Protein AF-0000000074714824 (afdb_homodimer)

Solvent-accessible surface area (backbone atoms only — not comparable to full-atom values): 37814 Å² total; per-residue (Å²): 117,74,77,69,58,69,74,33,57,83,79,49,84,81,88,72,79,80,68,75,76,49,56,30,46,66,50,39,55,55,59,68,59,66,80,74,71,84,69,81,75,71,87,71,78,77,82,58,69,71,42,72,43,19,80,69,64,5,37,63,60,36,58,49,49,49,21,65,75,75,29,59,70,55,27,21,67,65,53,65,43,49,63,69,59,48,52,52,49,39,64,68,31,32,84,73,60,59,68,80,73,53,94,85,54,89,63,80,49,48,60,53,41,47,51,51,32,42,41,37,41,36,54,31,59,52,52,62,60,47,19,70,44,41,28,44,57,43,71,58,46,53,50,40,35,53,50,46,39,50,33,44,21,70,71,42,36,72,74,58,54,46,56,72,55,38,37,66,55,43,51,50,40,13,49,43,23,27,73,76,39,61,33,76,44,26,61,31,10,40,42,64,41,73,36,42,26,34,66,60,81,84,58,82,76,76,85,55,53,91,86,56,65,45,36,30,28,36,38,36,27,20,38,76,80,71,37,52,33,39,75,47,51,68,36,61,34,90,45,57,59,33,54,44,48,74,69,31,66,64,50,51,39,70,39,15,59,73,37,75,39,31,70,60,73,62,44,46,50,94,92,45,86,62,61,38,57,60,20,30,30,34,51,79,61,37,66,76,53,80,50,27,44,47,56,69,72,88,69,89,63,52,72,69,48,47,53,49,32,50,31,49,49,52,47,32,44,44,23,55,46,49,53,48,49,47,36,68,54,28,27,33,47,68,20,50,37,80,48,56,67,78,74,63,39,118,76,78,70,59,72,75,37,54,83,77,42,83,81,85,70,79,82,67,76,75,46,52,30,46,66,50,40,55,55,59,69,59,67,80,73,71,85,72,80,76,72,88,71,78,88,76,59,68,70,42,71,42,18,80,69,66,5,36,61,60,36,58,47,49,48,21,65,74,74,27,60,69,55,26,23,67,65,53,64,41,48,63,70,58,48,53,52,48,39,64,69,32,31,83,73,60,58,68,80,73,51,93,85,53,89,63,80,50,50,61,52,43,47,50,52,32,40,39,36,39,36,56,30,59,52,53,63,60,47,18,70,43,42,29,43,56,41,70,59,46,55,50,39,35,52,50,48,39,49,33,44,21,70,71,42,35,71,74,57,53,46,56,73,56,38,37,66,56,44,51,51,39,14,48,43,22,27,74,76,38,61,32,75,46,28,62,30,10,42,42,65,42,72,35,43,26,33,65,60,81,86,60,80,77,76,86,54,54,90,85,57,62,45,36,31,29,36,38,36,28,20,38,75,80,69,38,54,32,40,75,47,53,68,36,64,35,90,45,55,59,32,54,44,48,75,70,32,67,63,50,53,39,70,44,19,61,73,36,75,40,32,71,59,74,61,43,47,49,93,93,44,84,62,64,38,57,58,21,31,31,35,53,79,61,38,68,77,52,82,50,27,44,43,57,69,69,89,69,90,63,50,73,69,49,48,52,48,32,50,31,49,48,52,46,32,45,46,23,55,47,50,54,47,51,47,36,68,54,29,26,33,50,70,20,51,37,78,50,56,67,77,75,62,37

InterPro domains:
  IPR027806 Harbinger transposase-derived nuclease domain [PF13359] (190-342)
  IPR045249 Putative nuclease HARBI1-like [PTHR22930] (85-333)

Organism: Acropora cervicornis (NCBI:txid6130)

pLDDT: mean 76.55, std 21.51, range [20.86, 96.19]

Radius of gyration: 28.58 Å; Cα contacts (8 Å, |Δi|>4): 1123; chains: 2; bounding box: 75×73×65 Å

Sequence (690 aa):
MATVHRRVRDVHASNWNDWDRKRKLVVVLMMLLVDEAPMMLERQVWCRQWLLRRTERGAYHTIFKELAVEDTPGFAEYMRMPHAKFVALVEAVAPFIKKQETCMRESTQPSERVALAIRYLATGETFQSLSFQFGIGTSTISCIVMEVCVAIYGVFGKEYLKTPNTSDKWNEIAQLFYSRWNIPNIIGAIDGKMILIQKPAHAGSHFHDHKGNESIIALVMAGPEYECLFVDVGTNGRNPDGHAWHRCSLKKALESCDNPLNIPPLRPLSGASKPIPFVLTGDEAFPLSKHMLKPYPRRNLTVEERIANYRISRGRRISENILGILGNRWRCFPAPFLLQPEKVQMATVHRRVRDVHASNWNDWDRKRKLVVVLMMLLVDEAPMMLERQVWCRQWLLRRTERGAYHTIFKELAVEDTPGFAEYMRMPHAKFVALVEAVAPFIKKQETCMRESTQPSERVALAIRYLATGETFQSLSFQFGIGTSTISCIVMEVCVAIYGVFGKEYLKTPNTSDKWNEIAQLFYSRWNIPNIIGAIDGKMILIQKPAHAGSHFHDHKGNESIIALVMAGPEYECLFVDVGTNGRNPDGHAWHRCSLKKALESCDNPLNIPPLRPLSGASKPIPFVLTGDEAFPLSKHMLKPYPRRNLTVEERIANYRISRGRRISENILGILGNRWRCFPAPFLLQPEKVQ

Secondary structure (DSSP, 8-state):
-HHHHTTSGGG-SS--GGGSSS-HHHHHHHHHHTT----------SS-HHHHTHHHHSTIIIIIHHHHHH-HHHHHHHHSS-HHHHHHHHHHHHHHH-----SSS-PPPHHHHHHHHHHHHHH---HHHHHHHHT--HHHHHHHHHHHHHHHHHHHHHHHS----SHHHHHHHHHHHHHHH--TTEEEEEEEEEEEEE--TTS-STT--TTSEEEEEEEEEE-TTS-EEEEEEEEETTS-HHHHHHH-HHHHHHH-TT-TT-PPPPEEPTT--SEE--EEE--TTSPPBTTEE-PPPSSS--HHHHHHHHHHHHHHHHHHHHHHHHHHH-TTTTSPB-S-HHHH-/-HHHHTTSSTT-SS-GGGGSTT-HHHHHHHHHHTT----------SS-HHHHTHHHHSTIIIIIHHHHHH-HHHHHHHHSS-HHHHHHHHHHHHHHH-----SSS-PPPHHHHHHHHHHHHHH---HHHHHHHHT--HHHHHHHHHHHHHHHHHHHHHHHS----SHHHHHHHHHHHHHHH--TTEEEEEEEEEEEEE--TTS-STT--TTSEEEEEEEEEE-TTS-EEEEEEEEETTS-HHHHHHH-HHHHHHH-TT-TT-PPPPEEPTT--SEE--EEE--TTSPPBTTEE-PPPSSS--HHHHHHHHHHHHHHHHHHHHHHHHHHH-TTTTSPB-S-HHHH-

Nearest PDB structures (foldseek):
  3im2-assembly1_A  TM=1.444E-01  e=7.485E-01  Saccharomyces cerevisiae
  1udo-assembly1_A  TM=2.681E-01  e=9.726E+00  Aquifex aeolicus
  3im2-assembly1_A  TM=1.444E-01  e=7.145E-01  Saccharomyces cerevisiae
  6dbv-assembly1_C  TM=2.140E-01  e=3.286E+00  Escherichia coli K-12
  1udo-assembly1_A  TM=2.749E-01  e=8.297E+00  Aquifex aeolicus

Structure (mmCIF, N/CA/C/O backbone):
data_AF-0000000074714824-model_v1
#
loop_
_entity.id
_entity.type
_entity.pdbx_description
1 polymer 'Protein ALP1-like'
#
loop_
_atom_site.group_PDB
_atom_site.id
_atom_site.type_symbol
_atom_site.label_atom_id
_atom_site.label_alt_id
_atom_site.label_comp_id
_atom_site.label_asym_id
_atom_site.label_entity_id
_atom_site.label_seq_id
_atom_site.pdbx_PDB_ins_code
_atom_site.Cartn_x
_atom_site.Cartn_y
_atom_site.Cartn_z
_atom_site.occupancy
_atom_site.B_iso_or_equiv
_atom_site.auth_seq_id
_atom_site.auth_comp_id
_atom_site.auth_asym_id
_atom_site.auth_atom_id
_atom_site.pdbx_PDB_model_num
ATOM 1 N N . MET A 1 1 ? 37.421 -19.289 -18.343 1 20.86 1 MET A N 1
ATOM 2 C CA . MET A 1 1 ? 36.709 -20.559 -18.452 1 20.86 1 MET A CA 1
ATOM 3 C C . MET A 1 1 ? 37.125 -21.513 -17.337 1 20.86 1 MET A C 1
ATOM 5 O O . MET A 1 1 ? 36.277 -22.161 -16.721 1 20.86 1 MET A O 1
ATOM 9 N N . ALA A 1 2 ? 38.336 -21.573 -17.186 1 26.2 2 ALA A N 1
ATOM 10 C CA . ALA A 1 2 ? 39.012 -22.499 -16.282 1 26.2 2 ALA A CA 1
ATOM 11 C C . ALA A 1 2 ? 38.727 -22.149 -14.824 1 26.2 2 ALA A C 1
ATOM 13 O O . ALA A 1 2 ? 38.563 -23.039 -13.986 1 26.2 2 ALA A O 1
ATOM 14 N N . THR A 1 3 ? 38.683 -20.874 -14.486 1 22.64 3 THR A N 1
ATOM 15 C CA . THR A 1 3 ? 38.611 -20.393 -13.11 1 22.64 3 THR A CA 1
ATOM 16 C C . THR A 1 3 ? 37.189 -20.508 -12.57 1 22.64 3 THR A C 1
ATOM 18 O O . THR A 1 3 ? 36.981 -20.541 -11.355 1 22.64 3 THR A O 1
ATOM 21 N N . VAL A 1 4 ? 36.149 -20.522 -13.466 1 23.1 4 VAL A N 1
ATOM 22 C CA . VAL A 1 4 ? 34.746 -20.629 -13.081 1 23.1 4 VAL A CA 1
ATOM 23 C C . VAL A 1 4 ? 34.461 -22.034 -12.556 1 23.1 4 VAL A C 1
ATOM 25 O O . VAL A 1 4 ? 33.621 -22.214 -11.67 1 23.1 4 VAL A O 1
ATOM 28 N N . HIS A 1 5 ? 35.278 -23.045 -12.964 1 23.64 5 HIS A N 1
ATOM 29 C CA . HIS A 1 5 ? 35.064 -24.469 -12.734 1 23.64 5 HIS A CA 1
ATOM 30 C C . HIS A 1 5 ? 35.252 -24.824 -11.263 1 23.64 5 HIS A C 1
ATOM 32 O O . HIS A 1 5 ? 34.562 -25.702 -10.739 1 23.64 5 HIS A O 1
ATOM 38 N N . ARG A 1 6 ? 36.251 -24.376 -10.677 1 24.53 6 ARG A N 1
ATOM 39 C CA . ARG A 1 6 ? 36.739 -24.901 -9.406 1 24.53 6 ARG A CA 1
ATOM 40 C C . ARG A 1 6 ? 35.76 -24.597 -8.276 1 24.53 6 ARG A C 1
ATOM 42 O O . ARG A 1 6 ? 35.777 -25.262 -7.238 1 24.53 6 ARG A O 1
ATOM 49 N N . ARG A 1 7 ? 35.066 -23.489 -8.434 1 22.26 7 ARG A N 1
ATOM 50 C CA . ARG A 1 7 ? 34.358 -22.95 -7.277 1 22.26 7 ARG A CA 1
ATOM 51 C C . ARG A 1 7 ? 33.057 -23.705 -7.031 1 22.26 7 ARG A C 1
ATOM 53 O O . ARG A 1 7 ? 32.51 -23.667 -5.926 1 22.26 7 ARG A O 1
ATOM 60 N N . VAL A 1 8 ? 32.495 -24.516 -7.954 1 24.19 8 VAL A N 1
ATOM 61 C CA . VAL A 1 8 ? 31.151 -25.081 -7.889 1 24.19 8 VAL A CA 1
ATOM 62 C C . VAL A 1 8 ? 31.18 -26.394 -7.111 1 24.19 8 VAL A C 1
ATOM 64 O O . VAL A 1 8 ? 30.149 -26.847 -6.608 1 24.19 8 VAL A O 1
ATOM 67 N N . ARG A 1 9 ? 32.222 -27.186 -6.857 1 23.37 9 ARG A N 1
ATOM 68 C CA . ARG A 1 9 ? 32.273 -28.576 -6.417 1 23.37 9 ARG A CA 1
ATOM 69 C C . ARG A 1 9 ? 31.804 -28.711 -4.972 1 23.37 9 ARG A C 1
ATOM 71 O O . ARG A 1 9 ? 31.137 -29.686 -4.618 1 23.37 9 ARG A O 1
ATOM 78 N N . ASP A 1 10 ? 32.276 -27.911 -4.029 1 23.1 10 ASP A N 1
ATOM 79 C CA . ASP A 1 10 ? 32.295 -28.367 -2.643 1 23.1 10 ASP A CA 1
ATOM 80 C C . ASP A 1 10 ? 30.92 -28.216 -1.996 1 23.1 10 ASP A C 1
ATOM 82 O O . ASP A 1 10 ? 30.696 -28.694 -0.882 1 23.1 10 ASP A O 1
ATOM 86 N N . VAL A 1 11 ? 29.927 -27.323 -2.449 1 24.14 11 VAL A N 1
ATOM 87 C CA . VAL A 1 11 ? 28.845 -26.904 -1.564 1 24.14 11 VAL A CA 1
ATOM 88 C C . VAL A 1 11 ? 27.647 -27.835 -1.735 1 24.14 11 VAL A C 1
ATOM 90 O O . VAL A 1 11 ? 26.518 -27.475 -1.391 1 24.14 11 VAL A O 1
ATOM 93 N N . HIS A 1 12 ? 27.567 -29.093 -2.25 1 24.62 12 HIS A N 1
ATOM 94 C CA . HIS A 1 12 ? 26.488 -29.932 -2.76 1 24.62 12 HIS A CA 1
ATOM 95 C C . HIS A 1 12 ? 25.594 -30.428 -1.628 1 24.62 12 HIS A C 1
ATOM 97 O O . HIS A 1 12 ? 24.404 -30.676 -1.834 1 24.62 12 HIS A O 1
ATOM 103 N N . ALA A 1 13 ? 25.94 -31.182 -0.595 1 24.88 13 ALA A N 1
ATOM 104 C CA . ALA A 1 13 ? 25.271 -32.332 0.007 1 24.88 13 ALA A CA 1
ATOM 105 C C . ALA A 1 13 ? 24.083 -31.892 0.859 1 24.88 13 ALA A C 1
ATOM 107 O O . ALA A 1 13 ? 23.019 -32.513 0.82 1 24.88 13 ALA A O 1
ATOM 108 N N . SER A 1 14 ? 24.154 -31.088 1.983 1 23.97 14 SER A N 1
ATOM 109 C CA . SER A 1 14 ? 23.382 -31.377 3.187 1 23.97 14 SER A CA 1
ATOM 110 C C . SER A 1 14 ? 22.018 -30.694 3.146 1 23.97 14 SER A C 1
ATOM 112 O O . SER A 1 14 ? 21.027 -31.247 3.628 1 23.97 14 SER A O 1
ATOM 114 N N . ASN A 1 15 ? 21.755 -29.282 2.874 1 24.29 15 ASN A N 1
ATOM 115 C CA . ASN A 1 15 ? 20.76 -28.537 3.639 1 24.29 15 ASN A CA 1
ATOM 116 C C . ASN A 1 15 ? 19.436 -28.436 2.888 1 24.29 15 ASN A C 1
ATOM 118 O O . ASN A 1 15 ? 18.82 -27.37 2.847 1 24.29 15 ASN A O 1
ATOM 122 N N . TRP A 1 16 ? 18.926 -29.27 2.046 1 25.86 16 TRP A N 1
ATOM 123 C CA . TRP A 1 16 ? 17.773 -29.26 1.151 1 25.86 16 TRP A CA 1
ATOM 124 C C . TRP A 1 16 ? 16.47 -29.273 1.942 1 25.86 16 TRP A C 1
ATOM 126 O O . TRP A 1 16 ? 15.442 -28.783 1.467 1 25.86 16 TRP A O 1
ATOM 136 N N . ASN A 1 17 ? 16.308 -29.848 3.117 1 28.65 17 ASN A N 1
ATOM 137 C CA . ASN A 1 17 ? 15.052 -30.271 3.726 1 28.65 17 ASN A CA 1
ATOM 138 C C . ASN A 1 17 ? 14.212 -29.075 4.165 1 28.65 17 ASN A C 1
ATOM 140 O O . ASN A 1 17 ? 12.987 -29.174 4.265 1 28.65 17 ASN A O 1
ATOM 144 N N . ASP A 1 18 ? 14.768 -27.996 4.707 1 30.22 18 ASP A N 1
ATOM 145 C CA . ASP A 1 18 ? 13.979 -27.006 5.432 1 30.22 18 ASP A CA 1
ATOM 146 C C . ASP A 1 18 ? 13.244 -26.076 4.469 1 30.22 18 ASP A C 1
ATOM 148 O O . ASP A 1 18 ? 12.655 -25.078 4.89 1 30.22 18 ASP A O 1
ATOM 152 N N . TRP A 1 19 ? 13.354 -26.222 3.188 1 30 19 TRP A N 1
ATOM 153 C CA . TRP A 1 19 ? 12.917 -25.278 2.166 1 30 19 TRP A CA 1
ATOM 154 C C . TRP A 1 19 ? 11.396 -25.257 2.059 1 30 19 TRP A C 1
ATOM 156 O O . TRP A 1 19 ? 10.817 -24.298 1.543 1 30 19 TRP A O 1
ATOM 166 N N . ASP A 1 20 ? 10.618 -26.268 2.331 1 32.65 20 ASP A N 1
ATOM 167 C CA . ASP A 1 20 ? 9.244 -26.538 1.918 1 32.65 20 ASP A CA 1
ATOM 168 C C . ASP A 1 20 ? 8.267 -25.585 2.604 1 32.65 20 ASP A C 1
ATOM 170 O O . ASP A 1 20 ? 7.169 -25.345 2.099 1 32.65 20 ASP A O 1
ATOM 174 N N . ARG A 1 21 ? 8.473 -25.084 3.781 1 30.13 21 ARG A N 1
ATOM 175 C CA . ARG A 1 21 ? 7.344 -24.608 4.574 1 30.13 21 ARG A CA 1
ATOM 176 C C . ARG A 1 21 ? 6.923 -23.208 4.142 1 30.13 21 ARG A C 1
ATOM 178 O O . ARG A 1 21 ? 5.764 -22.822 4.311 1 30.13 21 ARG A O 1
ATOM 185 N N . LYS A 1 22 ? 7.73 -22.227 3.829 1 34.53 22 LYS A N 1
ATOM 186 C CA . LYS A 1 22 ? 7.327 -20.827 3.919 1 34.53 22 LYS A CA 1
ATOM 187 C C . LYS A 1 22 ? 6.781 -20.325 2.586 1 34.53 22 LYS A C 1
ATOM 189 O O . LYS A 1 22 ? 6.592 -19.121 2.401 1 34.53 22 LYS A O 1
ATOM 194 N N . ARG A 1 23 ? 6.659 -21.013 1.512 1 38.21 23 ARG A N 1
ATOM 195 C CA . ARG A 1 23 ? 6.416 -20.431 0.196 1 38.21 23 ARG A CA 1
ATOM 196 C C . ARG A 1 23 ? 4.921 -20.306 -0.079 1 38.21 23 ARG A C 1
ATOM 198 O O . ARG A 1 23 ? 4.488 -20.384 -1.231 1 38.21 23 ARG A O 1
ATOM 205 N N . LYS A 1 24 ? 4.056 -19.937 0.813 1 42.26 24 LYS A N 1
ATOM 206 C CA . LYS A 1 24 ? 2.681 -20.337 0.53 1 42.26 24 LYS A CA 1
ATOM 207 C C . LYS A 1 24 ? 1.92 -19.223 -0.182 1 42.26 24 LYS A C 1
ATOM 209 O O . LYS A 1 24 ? 1.279 -19.459 -1.208 1 42.26 24 LYS A O 1
ATOM 214 N N . LEU A 1 25 ? 2.103 -17.935 0.27 1 42.42 25 LEU A N 1
ATOM 215 C CA . LEU A 1 25 ? 1.11 -16.967 -0.183 1 42.42 25 LEU A CA 1
ATOM 216 C C . LEU A 1 25 ? 1.378 -16.548 -1.625 1 42.42 25 LEU A C 1
ATOM 218 O O . LEU A 1 25 ? 0.456 -16.5 -2.443 1 42.42 25 LEU A O 1
ATOM 222 N N . VAL A 1 26 ? 2.522 -16.196 -1.972 1 43.71 26 VAL A N 1
ATOM 223 C CA . VAL A 1 26 ? 2.838 -15.718 -3.313 1 43.71 26 VAL A CA 1
ATOM 224 C C . VAL A 1 26 ? 2.526 -16.807 -4.337 1 43.71 26 VAL A C 1
ATOM 226 O O . VAL A 1 26 ? 1.977 -16.525 -5.405 1 43.71 26 VAL A O 1
ATOM 229 N N . VAL A 1 27 ? 2.784 -17.965 -3.935 1 42.78 27 VAL A N 1
ATOM 230 C CA . VAL A 1 27 ? 2.578 -19.098 -4.83 1 42.78 27 VAL A CA 1
ATOM 231 C C . VAL A 1 27 ? 1.093 -19.233 -5.159 1 42.78 27 VAL A C 1
ATOM 233 O O . VAL A 1 27 ? 0.724 -19.446 -6.317 1 42.78 27 VAL A O 1
ATOM 236 N N . VAL A 1 28 ? 0.352 -19.017 -4.135 1 45.14 28 VAL A N 1
ATOM 237 C CA . VAL A 1 28 ? -1.088 -19.176 -4.312 1 45.14 28 VAL A CA 1
ATOM 238 C C . VAL A 1 28 ? -1.605 -18.132 -5.299 1 45.14 28 VAL A C 1
ATOM 240 O O . VAL A 1 28 ? -2.396 -18.449 -6.191 1 45.14 28 VAL A O 1
ATOM 243 N N . LEU A 1 29 ? -1.079 -17.06 -5.172 1 48.66 29 LEU A N 1
ATOM 244 C CA . LEU A 1 29 ? -1.592 -15.958 -5.979 1 48.66 29 LEU A CA 1
ATOM 245 C C . LEU A 1 29 ? -1.165 -16.107 -7.435 1 48.66 29 LEU A C 1
ATOM 247 O O . LEU A 1 29 ? -1.947 -15.829 -8.347 1 48.66 29 LEU A O 1
ATOM 251 N N . MET A 1 30 ? -0.011 -16.525 -7.66 1 45.57 30 MET A N 1
ATOM 252 C CA . MET A 1 30 ? 0.483 -16.742 -9.017 1 45.57 30 MET A CA 1
ATOM 253 C C . MET A 1 30 ? -0.292 -17.861 -9.705 1 45.57 30 MET A C 1
ATOM 255 O O . MET A 1 30 ? -0.523 -17.808 -10.915 1 45.57 30 MET A O 1
ATOM 259 N N . MET A 1 31 ? -0.642 -18.766 -8.983 1 44.61 31 MET A N 1
ATOM 260 C CA . MET A 1 31 ? -1.386 -19.91 -9.501 1 44.61 31 MET A CA 1
ATOM 261 C C . MET A 1 31 ? -2.756 -19.48 -10.017 1 44.61 31 MET A C 1
ATOM 263 O O . MET A 1 31 ? -3.285 -20.076 -10.957 1 44.61 31 MET A O 1
ATOM 267 N N . LEU A 1 32 ? -3.16 -18.495 -9.414 1 45.51 32 LEU A N 1
ATOM 268 C CA . LEU A 1 32 ? -4.488 -18.016 -9.779 1 45.51 32 LEU A CA 1
ATOM 269 C C . LEU A 1 32 ? -4.435 -17.187 -11.058 1 45.51 32 LEU A C 1
ATOM 271 O O . LEU A 1 32 ? -5.467 -16.937 -11.684 1 45.51 32 LEU A O 1
ATOM 275 N N . LEU A 1 33 ? -3.352 -16.69 -11.538 1 43.75 33 LEU A N 1
ATOM 276 C CA . LEU A 1 33 ? -3.185 -15.837 -12.71 1 43.75 33 LEU A CA 1
ATOM 277 C C . LEU A 1 33 ? -3.215 -16.663 -13.992 1 43.75 33 LEU A C 1
ATOM 279 O O . LEU A 1 33 ? -3.454 -16.127 -15.076 1 43.75 33 LEU A O 1
ATOM 283 N N . VAL A 1 34 ? -2.9 -17.852 -14.154 1 38.84 34 VAL A N 1
ATOM 284 C CA . VAL A 1 34 ? -2.566 -18.525 -15.406 1 38.84 34 VAL A CA 1
ATOM 285 C C . VAL A 1 34 ? -3.695 -18.329 -16.415 1 38.84 34 VAL A C 1
ATOM 287 O O . VAL A 1 34 ? -3.446 -18.006 -17.579 1 38.84 34 VAL A O 1
ATOM 290 N N . ASP A 1 35 ? -4.854 -18.913 -16.402 1 36.48 35 ASP A N 1
ATOM 291 C CA . ASP A 1 35 ? -5.496 -19.287 -17.659 1 36.48 35 ASP A CA 1
ATOM 292 C C . ASP A 1 35 ? -6.444 -18.191 -18.139 1 36.48 35 ASP A C 1
ATOM 294 O O . ASP A 1 35 ? -7.514 -18.481 -18.678 1 36.48 35 ASP A O 1
ATOM 298 N N . GLU A 1 36 ? -6.355 -16.94 -17.748 1 41.61 36 GLU A N 1
ATOM 299 C CA . GLU A 1 36 ? -7.586 -16.301 -18.202 1 41.61 36 GLU A CA 1
ATOM 300 C C . GLU A 1 36 ? -7.464 -15.833 -19.649 1 41.61 36 GLU A C 1
ATOM 302 O O . GLU A 1 36 ? -6.572 -15.049 -19.981 1 41.61 36 GLU A O 1
ATOM 307 N N . ALA A 1 37 ? -7.956 -16.52 -20.64 1 35.87 37 ALA A N 1
ATOM 308 C CA . ALA A 1 37 ? -8.252 -16.044 -21.989 1 35.87 37 ALA A CA 1
ATOM 309 C C . ALA A 1 37 ? -8.998 -14.713 -21.949 1 35.87 37 ALA A C 1
ATOM 311 O O . ALA A 1 37 ? -9.874 -14.51 -21.105 1 35.87 37 ALA A O 1
ATOM 312 N N . PRO A 1 38 ? -8.534 -13.628 -22.61 1 34.76 38 PRO A N 1
ATOM 313 C CA . PRO A 1 38 ? -9.243 -12.348 -22.673 1 34.76 38 PRO A CA 1
ATOM 314 C C . PRO A 1 38 ? -10.708 -12.504 -23.075 1 34.76 38 PRO A C 1
ATOM 316 O O . PRO A 1 38 ? -11.004 -13.037 -24.147 1 34.76 38 PRO A O 1
ATOM 319 N N . MET A 1 39 ? -11.617 -12.818 -22.323 1 33.8 39 MET A N 1
ATOM 320 C CA . MET A 1 39 ? -13.012 -12.819 -22.757 1 33.8 39 MET A CA 1
ATOM 321 C C . MET A 1 39 ? -13.439 -11.43 -23.217 1 33.8 39 MET A C 1
ATOM 323 O O . MET A 1 39 ? -13.14 -10.433 -22.556 1 33.8 39 MET A O 1
ATOM 327 N N . MET A 1 40 ? -13.623 -11.202 -24.463 1 32.17 40 MET A N 1
ATOM 328 C CA . MET A 1 40 ? -14.235 -10.044 -25.109 1 32.17 40 MET A CA 1
ATOM 3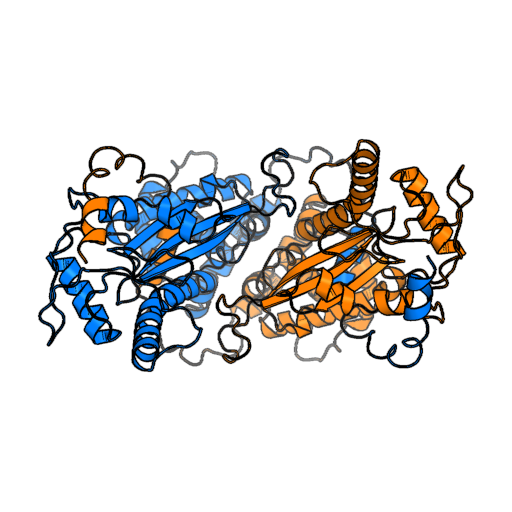29 C C . MET A 1 40 ? -15.449 -9.561 -24.324 1 32.17 40 MET A C 1
ATOM 331 O O . MET A 1 40 ? -16.395 -10.32 -24.106 1 32.17 40 MET A O 1
ATOM 335 N N . LEU A 1 41 ? -15.308 -8.695 -23.377 1 38.94 41 LEU A N 1
ATOM 336 C CA . LEU A 1 41 ? -16.409 -8.128 -22.605 1 38.94 41 LEU A CA 1
ATOM 337 C C . LEU A 1 41 ? -17.476 -7.548 -23.527 1 38.94 41 LEU A C 1
ATOM 339 O O . LEU A 1 41 ? -17.179 -6.7 -24.371 1 38.94 41 LEU A O 1
ATOM 343 N N . GLU A 1 42 ? -18.494 -8.188 -23.949 1 34.82 42 GLU A N 1
ATOM 344 C CA . GLU A 1 42 ? -19.674 -7.584 -24.56 1 34.82 42 GLU A CA 1
ATOM 345 C C . GLU A 1 42 ? -20.091 -6.316 -23.82 1 34.82 42 GLU A C 1
ATOM 347 O O . GLU A 1 42 ? -19.926 -6.219 -22.602 1 34.82 42 GLU A O 1
ATOM 352 N N . ARG A 1 43 ? -20.299 -5.18 -24.467 1 36.65 43 ARG A N 1
ATOM 353 C CA . ARG A 1 43 ? -20.774 -3.856 -24.078 1 36.65 43 ARG A CA 1
ATOM 354 C C . ARG A 1 43 ? -21.958 -3.958 -23.123 1 36.65 43 ARG A C 1
ATOM 356 O O . ARG A 1 43 ? -23.061 -4.331 -23.53 1 36.65 43 ARG A O 1
ATOM 363 N N . GLN A 1 44 ? -21.846 -4.481 -22 1 39.98 44 GLN A N 1
ATOM 364 C CA . GLN A 1 44 ? -22.998 -4.755 -21.147 1 39.98 44 GLN A CA 1
ATOM 365 C C . GLN A 1 44 ? -23.816 -3.489 -20.905 1 39.98 44 GLN A C 1
ATOM 367 O O . GLN A 1 44 ? -23.308 -2.377 -21.058 1 39.98 44 GLN A O 1
ATOM 372 N N . VAL A 1 45 ? -25.129 -3.542 -20.576 1 41.15 45 VAL A N 1
ATOM 373 C CA . VAL A 1 45 ? -26.321 -2.765 -20.254 1 41.15 45 VAL A CA 1
ATOM 374 C C . VAL A 1 45 ? -25.943 -1.581 -19.366 1 41.15 45 VAL A C 1
ATOM 376 O O . VAL A 1 45 ? -24.909 -1.607 -18.693 1 41.15 45 VAL A O 1
ATOM 379 N N . TRP A 1 46 ? -26.865 -0.516 -19.344 1 44.54 46 TRP A N 1
ATOM 380 C CA . TRP A 1 46 ? -26.915 0.752 -18.625 1 44.54 46 TRP A CA 1
ATOM 381 C C . TRP A 1 46 ? -26.402 0.59 -17.198 1 44.54 46 TRP A C 1
ATOM 383 O O . TRP A 1 46 ? -25.919 -0.482 -16.823 1 44.54 46 TRP A O 1
ATOM 393 N N . CYS A 1 47 ? -27.185 1.052 -16.157 1 52.53 47 CYS A N 1
ATOM 394 C CA . CYS A 1 47 ? -26.831 1.069 -14.743 1 52.53 47 CYS A CA 1
ATOM 395 C C . CYS A 1 47 ? -26.903 -0.331 -14.145 1 52.53 47 CYS A C 1
ATOM 397 O O . CYS A 1 47 ? -27.899 -1.035 -14.322 1 52.53 47 CYS A O 1
ATOM 399 N N . ARG A 1 48 ? -25.912 -0.915 -13.731 1 63.26 48 ARG A N 1
ATOM 400 C CA . ARG A 1 48 ? -25.866 -2.236 -13.113 1 63.26 48 ARG A CA 1
ATOM 401 C C . ARG A 1 48 ? -26.877 -2.343 -11.976 1 63.26 48 ARG A C 1
ATOM 403 O O . ARG A 1 48 ? -27.02 -1.417 -11.175 1 63.26 48 ARG A O 1
ATOM 410 N N . GLN A 1 49 ? -27.839 -3.258 -12.072 1 64.91 49 GLN A N 1
ATOM 411 C CA . GLN A 1 49 ? -28.974 -3.432 -11.172 1 64.91 49 GLN A CA 1
ATOM 412 C C . GLN A 1 49 ? -28.533 -3.372 -9.712 1 64.91 49 GLN A C 1
ATOM 414 O O . GLN A 1 49 ? -29.252 -2.844 -8.862 1 64.91 49 GLN A O 1
ATOM 419 N N . TRP A 1 50 ? -27.337 -3.907 -9.41 1 66.85 50 TRP A N 1
ATOM 420 C CA . TRP A 1 50 ? -26.925 -3.922 -8.01 1 66.85 50 TRP A CA 1
ATOM 421 C C . TRP A 1 50 ? -26.62 -2.511 -7.518 1 66.85 50 TRP A C 1
ATOM 423 O O . TRP A 1 50 ? -26.746 -2.222 -6.325 1 66.85 50 TRP A O 1
ATOM 433 N N . LEU A 1 51 ? -26.387 -1.62 -8.355 1 70.98 51 LEU A N 1
ATOM 434 C CA . LEU A 1 51 ? -26.157 -0.225 -7.996 1 70.98 51 LEU A CA 1
ATOM 435 C C . LEU A 1 51 ? -27.457 0.446 -7.566 1 70.98 51 LEU A C 1
ATOM 437 O O . LEU A 1 51 ? -27.443 1.377 -6.757 1 70.98 51 LEU A O 1
ATOM 441 N N . LEU A 1 52 ? -28.517 -0.132 -8.065 1 70.31 52 LEU A N 1
ATOM 442 C CA . LEU A 1 52 ? -29.825 0.446 -7.776 1 70.31 52 LEU A CA 1
ATOM 443 C C . LEU A 1 52 ? -30.267 0.107 -6.356 1 70.31 52 LEU A C 1
ATOM 445 O O . LEU A 1 52 ? -31.157 0.76 -5.806 1 70.31 52 LEU A O 1
ATOM 449 N N . ARG A 1 53 ? -29.626 -0.807 -5.753 1 75.48 53 ARG A N 1
ATOM 450 C CA . ARG A 1 53 ? -29.99 -1.231 -4.405 1 75.48 53 ARG A CA 1
ATOM 451 C C . ARG A 1 53 ? -29.1 -0.562 -3.362 1 75.48 53 ARG A C 1
ATOM 453 O O . ARG A 1 53 ? -28.986 -1.046 -2.234 1 75.48 53 ARG A O 1
ATOM 460 N N . ARG A 1 54 ? -28.631 0.552 -3.688 1 77.45 54 ARG A N 1
ATOM 461 C CA . ARG A 1 54 ? -27.69 1.264 -2.829 1 77.45 54 ARG A CA 1
ATOM 462 C C . ARG A 1 54 ? -28.356 1.697 -1.528 1 77.45 54 ARG A C 1
ATOM 464 O O . ARG A 1 54 ? -27.748 1.623 -0.458 1 77.45 54 ARG A O 1
ATOM 471 N N . THR A 1 55 ? -29.502 2.192 -1.591 1 77.52 55 THR A N 1
ATOM 472 C CA . THR A 1 55 ? -30.182 2.717 -0.413 1 77.52 55 THR A CA 1
ATOM 473 C C . THR A 1 55 ? -30.534 1.592 0.556 1 77.52 55 THR A C 1
ATOM 475 O O . THR A 1 55 ? -30.779 1.837 1.738 1 77.52 55 THR A O 1
ATOM 478 N N . GLU A 1 56 ? -30.417 0.361 0.134 1 77.83 56 GLU A N 1
ATOM 479 C CA . GLU A 1 56 ? -30.756 -0.77 0.992 1 77.83 56 GLU A CA 1
ATOM 480 C C . GLU A 1 56 ? -29.503 -1.513 1.447 1 77.83 56 GLU A C 1
ATOM 482 O O . GLU A 1 56 ? -29.436 -1.994 2.58 1 77.83 56 GLU A O 1
ATOM 487 N N . ARG A 1 57 ? -28.566 -1.516 0.56 1 79.82 57 ARG A N 1
ATOM 488 C CA . ARG A 1 57 ? -27.462 -2.432 0.824 1 79.82 57 ARG A CA 1
ATOM 489 C C . ARG A 1 57 ? -26.133 -1.686 0.882 1 79.82 57 ARG A C 1
ATOM 491 O O . ARG A 1 57 ? -25.107 -2.263 1.246 1 79.82 57 ARG A O 1
ATOM 498 N N . GLY A 1 58 ? -26.199 -0.458 0.559 1 85.41 58 GLY A N 1
ATOM 499 C CA . GLY A 1 58 ? -24.967 0.315 0.585 1 85.41 58 GLY A CA 1
ATOM 500 C C . GLY A 1 58 ? -24.402 0.488 1.982 1 85.41 58 GLY A C 1
ATOM 501 O O . GLY A 1 58 ? -25.152 0.541 2.959 1 85.41 58 GLY A O 1
ATOM 502 N N . ALA A 1 59 ? -23.179 0.584 2.104 1 89.55 59 ALA A N 1
ATOM 503 C CA . ALA A 1 59 ? -22.477 0.665 3.382 1 89.55 59 ALA A CA 1
ATOM 504 C C . ALA A 1 59 ? -22.992 1.835 4.216 1 89.55 59 ALA A C 1
ATOM 506 O O . ALA A 1 59 ? -23.067 1.744 5.444 1 89.55 59 ALA A O 1
ATOM 507 N N . TYR A 1 60 ? -23.306 2.979 3.538 1 90.71 60 TYR A N 1
ATOM 508 C CA . TYR A 1 60 ? -23.797 4.143 4.267 1 90.71 60 TYR A CA 1
ATOM 509 C C . TYR A 1 60 ? -25.129 3.841 4.943 1 90.71 60 TYR A C 1
ATOM 511 O O . TYR A 1 60 ? -25.363 4.254 6.081 1 90.71 60 TYR A O 1
ATOM 519 N N . HIS A 1 61 ? -25.97 3.142 4.292 1 88.31 61 HIS A N 1
ATOM 520 C CA . HIS A 1 61 ? -27.328 2.916 4.772 1 88.31 61 HIS A CA 1
ATOM 521 C C . HIS A 1 61 ? -27.396 1.689 5.676 1 88.31 61 HIS A C 1
ATOM 523 O O . HIS A 1 61 ? -28.428 1.428 6.299 1 88.31 61 HIS A O 1
ATOM 529 N N . THR A 1 62 ? -26.334 0.972 5.771 1 89.06 62 THR A N 1
ATOM 530 C CA . THR A 1 62 ? -26.338 -0.229 6.597 1 89.06 62 THR A CA 1
ATOM 531 C C . THR A 1 62 ? -25.344 -0.098 7.747 1 89.06 62 THR A C 1
ATOM 533 O O . THR A 1 62 ? -25.669 0.465 8.795 1 89.06 62 THR A O 1
ATOM 536 N N . ILE A 1 63 ? -24.089 -0.363 7.477 1 88.4 63 ILE A N 1
ATOM 537 C CA . ILE A 1 63 ? -23.094 -0.471 8.538 1 88.4 63 ILE A CA 1
ATOM 538 C C . ILE A 1 63 ? -22.831 0.907 9.142 1 88.4 63 ILE A C 1
ATOM 540 O O . ILE A 1 63 ? -22.701 1.043 10.36 1 88.4 63 ILE A O 1
ATOM 544 N N . PHE A 1 64 ? -22.794 1.912 8.305 1 91.3 64 PHE A N 1
ATOM 545 C CA . PHE A 1 64 ? -22.526 3.256 8.801 1 91.3 64 PHE A CA 1
ATOM 546 C C . PHE A 1 64 ? -23.602 3.694 9.788 1 91.3 64 PHE A C 1
ATOM 548 O O . PHE A 1 64 ? -23.292 4.154 10.889 1 91.3 64 PHE A O 1
ATOM 555 N N . LYS A 1 65 ? -24.814 3.565 9.377 1 89.54 65 LYS A N 1
ATOM 556 C CA . LYS A 1 65 ? -25.926 3.99 10.223 1 89.54 65 LYS A CA 1
ATOM 557 C C . LYS A 1 65 ? -26.027 3.123 11.474 1 89.54 65 LYS A C 1
ATOM 559 O O . LYS A 1 65 ? -26.33 3.622 12.56 1 89.54 65 LYS A O 1
ATOM 564 N N . GLU A 1 66 ? -25.762 1.867 11.288 1 88.94 66 GLU A N 1
ATOM 565 C CA . GLU A 1 66 ? -25.817 0.953 12.425 1 88.94 66 GLU A CA 1
ATOM 566 C C . GLU A 1 66 ? -24.753 1.298 13.463 1 88.94 66 GLU A C 1
ATOM 568 O O . GLU A 1 66 ? -25.036 1.334 14.662 1 88.94 66 GLU A O 1
ATOM 573 N N . LEU A 1 67 ? -23.608 1.586 13.015 1 90.68 67 LEU A N 1
ATOM 574 C CA . LEU A 1 67 ? -22.517 1.92 13.924 1 90.68 67 LEU A CA 1
ATOM 575 C C . LEU A 1 67 ? -22.769 3.26 14.607 1 90.68 67 LEU A C 1
ATOM 577 O O . LEU A 1 67 ? -22.458 3.428 15.788 1 90.68 67 LEU A O 1
ATOM 581 N N . ALA A 1 68 ? -23.331 4.189 13.869 1 90.78 68 ALA A N 1
ATOM 582 C CA . ALA A 1 68 ? -23.59 5.527 14.395 1 90.78 68 ALA A CA 1
ATOM 583 C C . ALA A 1 68 ? -24.58 5.479 15.554 1 90.78 68 ALA A C 1
ATOM 585 O O . ALA A 1 68 ? -24.467 6.252 16.509 1 90.78 68 ALA A O 1
ATOM 586 N N . VAL A 1 69 ? -25.44 4.53 15.568 1 87.76 69 VAL A N 1
ATOM 587 C CA . VAL A 1 69 ? -26.515 4.475 16.553 1 87.76 69 VAL A CA 1
ATOM 588 C C . VAL A 1 69 ? -26.149 3.494 17.664 1 87.76 69 VAL A C 1
ATOM 590 O O . VAL A 1 69 ? -26.368 3.774 18.845 1 87.76 69 VAL A O 1
ATOM 593 N N . GLU A 1 70 ? -25.505 2.379 17.302 1 86.95 70 GLU A N 1
ATOM 594 C CA . GLU A 1 70 ? -25.433 1.26 18.236 1 86.95 70 GLU A CA 1
ATOM 595 C C . GLU A 1 70 ? -24.023 1.098 18.797 1 86.95 70 GLU A C 1
ATOM 597 O O . GLU A 1 70 ? -23.832 0.47 19.84 1 86.95 70 GLU A O 1
ATOM 602 N N . ASP A 1 71 ? -23.069 1.543 18.075 1 87.11 71 ASP A N 1
ATOM 603 C CA . ASP A 1 71 ? -21.693 1.23 18.45 1 87.11 71 ASP A CA 1
ATOM 604 C C . ASP A 1 71 ? -20.773 2.425 18.211 1 87.11 71 ASP A C 1
ATOM 606 O O . ASP A 1 71 ? -20.03 2.455 17.228 1 87.11 71 ASP A O 1
ATOM 610 N N . THR A 1 72 ? -20.64 3.252 19.169 1 84.9 72 THR A N 1
ATOM 611 C CA . THR A 1 72 ? -19.857 4.476 19.04 1 84.9 72 THR A CA 1
ATOM 612 C C . THR A 1 72 ? -18.379 4.154 18.835 1 84.9 72 THR A C 1
ATOM 614 O O . THR A 1 72 ? -17.734 4.715 17.947 1 84.9 72 THR A O 1
ATOM 617 N N . PRO A 1 73 ? -17.899 3.165 19.588 1 86.33 73 PRO A N 1
ATOM 618 C CA . PRO A 1 73 ? -16.497 2.822 19.34 1 86.33 73 PRO A CA 1
ATOM 619 C C . PRO A 1 73 ? -16.273 2.215 17.957 1 86.33 73 PRO A C 1
ATOM 621 O O . PRO A 1 73 ? -15.251 2.481 17.32 1 86.33 73 PRO A O 1
ATOM 624 N N . GLY A 1 74 ? -17.219 1.418 17.566 1 88.66 74 GLY A N 1
ATOM 625 C CA . GLY A 1 74 ? -17.121 0.84 16.235 1 88.66 74 GLY A CA 1
ATOM 626 C C . GLY A 1 74 ? -17.15 1.879 15.13 1 88.66 74 GLY A C 1
ATOM 627 O O . GLY A 1 74 ? -16.461 1.735 14.117 1 88.66 74 GLY A O 1
ATOM 628 N N . PHE A 1 75 ? -17.98 2.904 15.469 1 92.52 75 PHE A N 1
ATOM 629 C CA . PHE A 1 75 ? -18.034 3.993 14.5 1 92.52 75 PHE A CA 1
ATOM 630 C C . PHE A 1 75 ? -16.678 4.677 14.379 1 92.52 75 PHE A C 1
ATOM 632 O O . PHE A 1 75 ? -16.213 4.952 13.271 1 92.52 75 PHE A O 1
ATOM 639 N N . ALA A 1 76 ? -16.039 4.908 15.428 1 91.92 76 ALA A N 1
ATOM 640 C CA . ALA A 1 76 ? -14.736 5.568 15.446 1 91.92 76 ALA A CA 1
ATOM 641 C C . ALA A 1 76 ? -13.677 4.71 14.76 1 91.92 76 ALA A C 1
ATOM 643 O O . ALA A 1 76 ? -12.757 5.235 14.128 1 91.92 76 ALA A O 1
ATOM 644 N N . GLU A 1 77 ? -13.822 3.445 14.861 1 89.86 77 GLU A N 1
ATOM 645 C CA . GLU A 1 77 ? -12.905 2.541 14.175 1 89.86 77 GLU A CA 1
ATOM 646 C C . GLU A 1 77 ? -13.167 2.524 12.672 1 89.86 77 GLU A C 1
ATOM 648 O O . GLU A 1 77 ? -12.23 2.461 11.873 1 89.86 77 GLU A O 1
ATOM 653 N N . TYR A 1 78 ? -14.443 2.598 12.387 1 92.82 78 TYR A N 1
ATOM 654 C CA . TYR A 1 78 ? -14.875 2.521 10.995 1 92.82 78 TYR A CA 1
ATOM 655 C C . TYR A 1 78 ? -14.53 3.803 10.246 1 92.82 78 TYR A C 1
ATOM 657 O O . TYR A 1 78 ? -14.035 3.755 9.118 1 92.82 78 TYR A O 1
ATOM 665 N N . MET A 1 79 ? -14.712 4.973 10.888 1 93.45 79 MET A N 1
ATOM 666 C CA . MET A 1 79 ? -14.557 6.269 10.233 1 93.45 79 MET A CA 1
ATOM 667 C C . MET A 1 79 ? -13.288 6.969 10.706 1 93.45 79 MET A C 1
ATOM 669 O O . MET A 1 79 ? -12.916 8.016 10.173 1 93.45 79 MET A O 1
ATOM 673 N N . ARG A 1 80 ? -12.663 6.456 11.709 1 91.07 80 ARG A N 1
ATOM 674 C CA . ARG A 1 80 ? -11.449 7.008 12.303 1 91.07 80 ARG A CA 1
ATOM 675 C C . ARG A 1 80 ? -11.725 8.354 12.963 1 91.07 80 ARG A C 1
ATOM 677 O O . ARG A 1 80 ? -10.86 9.232 12.98 1 91.07 80 ARG A O 1
ATOM 684 N N . MET A 1 81 ? -12.942 8.584 13.344 1 91.75 81 MET A N 1
ATOM 685 C CA . MET A 1 81 ? -13.369 9.744 14.121 1 91.75 81 MET A CA 1
ATOM 686 C C . MET A 1 81 ? -14.688 9.465 14.834 1 91.75 81 MET A C 1
ATOM 688 O O . MET A 1 81 ? -15.468 8.617 14.397 1 91.75 81 MET A O 1
ATOM 692 N N . PRO A 1 82 ? -14.863 10.121 15.92 1 91.61 82 PRO A N 1
ATOM 693 C CA . PRO A 1 82 ? -16.149 9.959 16.602 1 91.61 82 PRO A CA 1
ATOM 694 C C . PRO A 1 82 ? -17.321 10.505 15.788 1 91.61 82 PRO A C 1
ATOM 696 O O . PRO A 1 82 ? -17.136 11.394 14.952 1 91.61 82 PRO A O 1
ATOM 699 N N . HIS A 1 83 ? -18.451 9.987 16.075 1 93.75 83 HIS A N 1
ATOM 700 C CA . HIS A 1 83 ? -19.647 10.358 15.327 1 93.75 83 HIS A CA 1
ATOM 701 C C . HIS A 1 83 ? -19.927 11.853 15.443 1 93.75 83 HIS A C 1
ATOM 703 O O . HIS A 1 83 ? -20.308 12.495 14.461 1 93.75 83 HIS A O 1
ATOM 709 N N . ALA A 1 84 ? -19.712 12.423 16.615 1 93.01 84 ALA A N 1
ATOM 710 C CA . ALA A 1 84 ? -19.959 13.847 16.828 1 93.01 84 ALA A CA 1
ATOM 711 C C . ALA A 1 84 ? -19.067 14.699 15.931 1 93.01 84 ALA A C 1
ATOM 713 O O . ALA A 1 84 ? -19.517 15.7 15.368 1 93.01 84 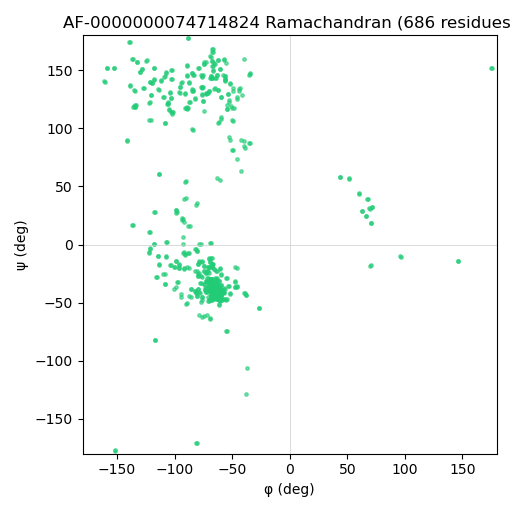ALA A O 1
ATOM 714 N N . LYS A 1 85 ? -17.824 14.317 15.783 1 92.59 85 LYS A N 1
ATOM 715 C CA . LYS A 1 85 ? -16.89 15.037 14.923 1 92.59 85 LYS A CA 1
ATOM 716 C C . LYS A 1 85 ? -17.274 14.892 13.453 1 92.59 85 LYS A C 1
ATOM 718 O O . LYS A 1 85 ? -17.108 15.828 12.667 1 92.59 85 LYS A O 1
ATOM 723 N N . PHE A 1 86 ? -17.786 13.728 13.187 1 95.15 86 PHE A N 1
ATOM 724 C CA . PHE A 1 86 ? -18.241 13.499 11.82 1 95.15 86 PHE A CA 1
ATOM 725 C C . PHE A 1 86 ? -19.404 14.421 11.475 1 95.15 86 PHE A C 1
ATOM 727 O O . PHE A 1 86 ? -19.419 15.037 10.408 1 95.15 86 PHE A O 1
ATOM 734 N N . VAL A 1 87 ? -20.31 14.505 12.337 1 94.21 87 VAL A N 1
ATOM 735 C CA . VAL A 1 87 ? -21.478 15.352 12.116 1 94.21 87 VAL A CA 1
ATOM 736 C C . VAL A 1 87 ? -21.042 16.809 11.981 1 94.21 87 VAL A C 1
ATOM 738 O O . VAL A 1 87 ? -21.523 17.528 11.102 1 94.21 87 VAL A O 1
ATOM 741 N N . ALA A 1 88 ? -20.138 17.225 12.791 1 94.07 88 ALA A N 1
ATOM 742 C CA . ALA A 1 88 ? -19.611 18.585 12.719 1 94.07 88 ALA A CA 1
ATOM 743 C C . ALA A 1 88 ? -18.919 18.835 11.382 1 94.07 88 ALA A C 1
ATOM 745 O O . ALA A 1 88 ? -19.052 19.914 10.799 1 94.07 88 ALA A O 1
ATOM 746 N N . LEU A 1 89 ? -18.203 17.845 10.952 1 93.38 89 LEU A N 1
ATOM 747 C CA . LEU A 1 89 ? -17.52 17.942 9.667 1 93.38 89 LEU A CA 1
ATOM 748 C C . LEU A 1 89 ? -18.524 18.078 8.527 1 93.38 89 LEU A C 1
ATOM 750 O O . LEU A 1 89 ? -18.349 18.913 7.637 1 93.38 89 LEU A O 1
ATOM 754 N N . VAL A 1 90 ? -19.547 17.28 8.546 1 94.88 90 VAL A N 1
ATOM 755 C CA . VAL A 1 90 ? -20.572 17.302 7.507 1 94.88 90 VAL A CA 1
ATOM 756 C C . VAL A 1 90 ? -21.249 18.67 7.479 1 94.88 90 VAL A C 1
ATOM 758 O O . VAL A 1 90 ? -21.461 19.243 6.407 1 94.88 90 VAL A O 1
ATOM 761 N N . GLU A 1 91 ? -21.529 19.182 8.635 1 94.34 91 GLU A N 1
ATOM 762 C CA . GLU A 1 91 ? -22.187 20.483 8.72 1 94.34 91 GLU A CA 1
ATOM 763 C C . GLU A 1 91 ? -21.301 21.588 8.152 1 94.34 91 GLU A C 1
ATOM 765 O O . GLU A 1 91 ? -21.791 22.499 7.48 1 94.34 91 GLU A O 1
ATOM 770 N N . ALA A 1 92 ? -20.098 21.501 8.344 1 92.45 92 ALA A N 1
ATOM 771 C CA . ALA A 1 92 ? -19.16 22.53 7.902 1 92.45 92 ALA A CA 1
ATOM 772 C C . ALA A 1 92 ? -18.957 22.473 6.391 1 92.45 92 ALA A C 1
ATOM 774 O O . ALA A 1 92 ? -18.821 23.51 5.737 1 92.45 92 ALA A O 1
ATOM 775 N N . VAL A 1 93 ? -19.002 21.305 5.811 1 93.56 93 VAL A N 1
ATOM 776 C CA . VAL A 1 93 ? -18.614 21.149 4.413 1 93.56 93 VAL A CA 1
ATOM 777 C C . VAL A 1 93 ? -19.861 21.083 3.534 1 93.56 93 VAL A C 1
ATOM 779 O O . VAL A 1 93 ? -19.786 21.301 2.323 1 93.56 93 VAL A O 1
ATOM 782 N N . ALA A 1 94 ? -20.978 20.793 4.049 1 93.3 94 ALA A N 1
ATOM 783 C CA . ALA A 1 94 ? -22.222 20.538 3.328 1 93.3 94 ALA A CA 1
ATOM 784 C C . ALA A 1 94 ? -22.528 21.666 2.346 1 93.3 94 ALA A C 1
ATOM 786 O O . ALA A 1 94 ? -22.898 21.414 1.197 1 93.3 94 ALA A O 1
ATOM 787 N N . PRO A 1 95 ? -22.349 22.93 2.709 1 91.1 95 PRO A N 1
ATOM 788 C CA . PRO A 1 95 ? -22.678 24.017 1.784 1 91.1 95 PRO A CA 1
ATOM 789 C C . PRO A 1 95 ? -21.815 24.001 0.523 1 91.1 95 PRO A C 1
ATOM 791 O O . PRO A 1 95 ? -22.23 24.514 -0.519 1 91.1 95 PRO A O 1
ATOM 794 N N . PHE A 1 96 ? -20.7 23.418 0.568 1 91.33 96 PHE A N 1
ATOM 795 C CA . PHE A 1 96 ? -19.749 23.477 -0.536 1 91.33 96 PHE A CA 1
ATOM 796 C C . PHE A 1 96 ? -19.877 22.248 -1.428 1 91.33 96 PHE A C 1
ATOM 798 O O . PHE A 1 96 ? -19.365 22.231 -2.549 1 91.33 96 PHE A O 1
ATOM 805 N N . ILE A 1 97 ? -20.492 21.195 -0.966 1 88.39 97 ILE A N 1
ATOM 806 C CA . ILE A 1 97 ? -20.526 19.957 -1.737 1 88.39 97 ILE A CA 1
ATOM 807 C C . ILE A 1 97 ? -21.96 19.654 -2.164 1 88.39 97 ILE A C 1
ATOM 809 O O . ILE A 1 97 ? -22.2 18.732 -2.947 1 88.39 97 ILE A O 1
ATOM 813 N N . LYS A 1 98 ? -22.859 20.379 -1.637 1 77.2 98 LYS A N 1
ATOM 814 C CA . LYS A 1 98 ? -24.263 20.139 -1.961 1 77.2 98 LYS A CA 1
ATOM 815 C C . LYS A 1 98 ? -24.53 20.357 -3.447 1 77.2 98 LYS A C 1
ATOM 817 O O . LYS A 1 98 ? -24.111 21.367 -4.017 1 77.2 98 LYS A O 1
ATOM 822 N N . LYS A 1 99 ? -24.684 19.257 -4.213 1 65.83 99 LYS A N 1
ATOM 823 C CA . LYS A 1 99 ? -25.104 19.392 -5.605 1 65.83 99 LYS A CA 1
ATOM 824 C C . LYS A 1 99 ? -26.597 19.695 -5.701 1 65.83 99 LYS A C 1
ATOM 826 O O . LYS A 1 99 ? -27.372 19.308 -4.824 1 65.83 99 LYS A O 1
ATOM 831 N N . GLN A 1 100 ? -27.014 20.679 -6.563 1 51.97 100 GLN A N 1
ATOM 832 C CA . GLN A 1 100 ? -28.4 21.068 -6.804 1 51.97 100 GLN A CA 1
ATOM 833 C C . GLN A 1 100 ? -29.271 19.848 -7.089 1 51.97 100 GLN A C 1
ATOM 835 O O . GLN A 1 100 ? -28.863 18.944 -7.822 1 51.97 100 GLN A O 1
ATOM 840 N N . GLU A 1 101 ? -30.089 19.493 -6.109 1 46.97 101 GLU A N 1
ATOM 841 C CA . GLU A 1 101 ? -31.118 18.474 -6.291 1 46.97 101 GLU A CA 1
ATOM 842 C C . GLU A 1 101 ? -31.764 18.583 -7.67 1 46.97 101 GLU A C 1
ATOM 844 O O . GLU A 1 101 ? -32.202 19.662 -8.072 1 46.97 101 GLU A O 1
ATOM 849 N N . THR A 1 102 ? -31.153 18.034 -8.636 1 44.45 102 THR A N 1
ATOM 850 C CA . THR A 1 102 ? -32.035 18.042 -9.798 1 44.45 102 THR A CA 1
ATOM 851 C C . THR A 1 102 ? -33.119 16.976 -9.662 1 44.45 102 THR A C 1
ATOM 853 O O . THR A 1 102 ? -32.981 16.041 -8.871 1 44.45 102 THR A O 1
ATOM 856 N N . CYS A 1 103 ? -34.366 17.14 -10.131 1 39.74 103 CYS A N 1
ATOM 857 C CA . CYS A 1 103 ? -35.58 16.331 -10.138 1 39.74 103 CYS A CA 1
ATOM 858 C C . CYS A 1 103 ? -35.253 14.859 -10.36 1 39.74 103 CYS A C 1
ATOM 860 O O . CYS A 1 103 ? -36.101 13.991 -10.143 1 39.74 103 CYS A O 1
ATOM 862 N N . MET A 1 104 ? -34.435 14.405 -11.199 1 41.21 104 MET A N 1
ATOM 863 C CA . MET A 1 104 ? -34.509 13.043 -11.72 1 41.21 104 MET A CA 1
ATOM 864 C C . MET A 1 104 ? -33.788 12.067 -10.796 1 41.21 104 MET A C 1
ATOM 866 O O . MET A 1 104 ? -34.084 10.871 -10.798 1 41.21 104 MET A O 1
ATOM 870 N N . ARG A 1 105 ? -32.482 12.413 -10.275 1 47.79 105 ARG A N 1
ATOM 871 C CA . ARG A 1 105 ? -31.728 11.381 -9.571 1 47.79 105 ARG A CA 1
ATOM 872 C C . ARG A 1 105 ? -31.424 11.805 -8.138 1 47.79 105 ARG A C 1
ATOM 874 O O . ARG A 1 105 ? -31.083 12.963 -7.887 1 47.79 105 ARG A O 1
ATOM 881 N N . GLU A 1 106 ? -32.081 11.225 -7.158 1 50.67 106 GLU A N 1
ATOM 882 C CA . GLU A 1 106 ? -31.809 11.452 -5.742 1 50.67 106 GLU A CA 1
ATOM 883 C C . GLU A 1 106 ? -30.32 11.675 -5.495 1 50.67 106 GLU A C 1
ATOM 885 O O . GLU A 1 106 ? -29.495 10.819 -5.823 1 50.67 106 GLU A O 1
ATOM 890 N N . SER A 1 107 ? -29.83 12.863 -5.593 1 57.43 107 SER A N 1
ATOM 891 C CA . SER A 1 107 ? -28.436 13.233 -5.375 1 57.43 107 SER A CA 1
ATOM 892 C C . SER A 1 107 ? -27.912 12.666 -4.059 1 57.43 107 SER A C 1
ATOM 894 O O . SER A 1 107 ? -28.685 12.423 -3.13 1 57.43 107 SER A O 1
ATOM 896 N N . THR A 1 108 ? -26.765 12.029 -3.974 1 70.31 108 THR A N 1
ATOM 897 C CA . THR A 1 108 ? -26.086 11.531 -2.783 1 70.31 108 THR A CA 1
ATOM 898 C C . THR A 1 108 ? -26.037 12.604 -1.7 1 70.31 108 THR A C 1
ATOM 900 O O . THR A 1 108 ? -25.556 13.714 -1.939 1 70.31 108 THR A O 1
ATOM 903 N N . GLN A 1 109 ? -26.651 12.43 -0.514 1 86.45 109 GLN A N 1
ATOM 904 C CA . GLN A 1 109 ? -26.654 13.323 0.64 1 86.45 109 GLN A CA 1
ATOM 905 C C . GLN A 1 109 ? -25.233 13.722 1.03 1 86.45 109 GLN A C 1
ATOM 907 O O . GLN A 1 109 ? -24.292 12.948 0.844 1 86.45 109 GLN A O 1
ATOM 912 N N . PRO A 1 110 ? -25.113 14.953 1.343 1 92.24 110 PRO A N 1
ATOM 913 C CA . PRO A 1 110 ? -23.785 15.414 1.753 1 92.24 110 PRO A CA 1
ATOM 914 C C . PRO A 1 110 ? -23.128 14.487 2.774 1 92.24 110 PRO A C 1
ATOM 916 O O . PRO A 1 110 ? -21.918 14.252 2.711 1 92.24 110 PRO A O 1
ATOM 919 N N . SER A 1 111 ? -23.978 13.978 3.634 1 93.76 111 SER A N 1
ATOM 920 C CA . SER A 1 111 ? -23.448 13.083 4.657 1 93.76 111 SER A CA 1
ATOM 921 C C . SER A 1 111 ? -22.873 11.814 4.037 1 93.76 111 SER A C 1
ATOM 923 O O . SER A 1 111 ? -21.84 11.311 4.485 1 93.76 111 SER A O 1
ATOM 925 N N . GLU A 1 112 ? -23.518 11.305 3.09 1 94.14 112 GLU A N 1
ATOM 926 C CA . GLU A 1 112 ? -23.034 10.113 2.401 1 94.14 112 GLU A CA 1
ATOM 927 C C . GLU A 1 112 ? -21.759 10.408 1.617 1 94.14 112 GLU A C 1
ATOM 929 O O . GLU A 1 112 ? -20.841 9.586 1.581 1 94.14 112 GLU A O 1
ATOM 934 N N . ARG A 1 113 ? -21.693 11.556 1.017 1 95.45 113 ARG A N 1
ATOM 935 C CA . ARG A 1 113 ? -20.511 11.967 0.266 1 95.45 113 ARG A CA 1
ATOM 936 C C . ARG A 1 113 ? -19.296 12.086 1.18 1 95.45 113 ARG A C 1
ATOM 938 O O . ARG A 1 113 ? -18.209 11.614 0.841 1 95.45 113 ARG A O 1
ATOM 945 N N . VAL A 1 114 ? -19.536 12.672 2.299 1 95.66 114 VAL A N 1
ATOM 946 C CA . VAL A 1 114 ? -18.452 12.837 3.262 1 95.66 114 VAL A CA 1
ATOM 947 C C . VAL A 1 114 ? -18.036 11.474 3.811 1 95.66 114 VAL A C 1
ATOM 949 O O . VAL A 1 114 ? -16.844 11.197 3.963 1 95.66 114 VAL A O 1
ATOM 952 N N . ALA A 1 115 ? -19.024 10.628 4.074 1 96.19 115 ALA A N 1
ATOM 953 C CA . ALA A 1 115 ? -18.734 9.293 4.592 1 96.19 115 ALA A CA 1
ATOM 954 C C . ALA A 1 115 ? -17.869 8.502 3.615 1 96.19 115 ALA A C 1
ATOM 956 O O . ALA A 1 115 ? -16.909 7.843 4.02 1 96.19 115 ALA A O 1
ATOM 957 N N . LEU A 1 116 ? -18.22 8.6 2.423 1 95.81 116 LEU A N 1
ATOM 958 C CA . LEU A 1 116 ? -17.481 7.901 1.377 1 95.81 116 LEU A CA 1
ATOM 959 C C . LEU A 1 116 ? -16.047 8.413 1.29 1 95.81 116 LEU A C 1
ATOM 961 O O . LEU A 1 116 ? -15.104 7.622 1.228 1 95.81 116 LEU A O 1
ATOM 965 N N . ALA A 1 117 ? -15.864 9.678 1.276 1 95.59 117 ALA A N 1
ATOM 966 C CA . ALA A 1 117 ? -14.535 10.278 1.184 1 95.59 117 ALA A CA 1
ATOM 967 C C . ALA A 1 117 ? -13.678 9.9 2.389 1 95.59 117 ALA A C 1
ATOM 969 O O . ALA A 1 117 ? -12.505 9.552 2.239 1 95.59 117 ALA A O 1
ATOM 970 N N . ILE A 1 118 ? -14.274 9.969 3.525 1 95.45 118 ILE A N 1
ATOM 971 C CA . ILE A 1 118 ? -13.539 9.648 4.744 1 95.45 118 ILE A CA 1
ATOM 972 C C . ILE A 1 118 ? -13.168 8.166 4.747 1 95.45 118 ILE A C 1
ATOM 974 O O . ILE A 1 118 ? -12.082 7.793 5.197 1 95.45 118 ILE A O 1
ATOM 978 N N . ARG A 1 119 ? -14.063 7.321 4.279 1 95.18 119 ARG A N 1
ATOM 979 C CA . ARG A 1 119 ? -13.755 5.897 4.193 1 95.18 119 ARG A CA 1
ATOM 980 C C . ARG A 1 119 ? -12.565 5.649 3.273 1 95.18 119 ARG A C 1
ATOM 982 O O . ARG A 1 119 ? -11.711 4.809 3.566 1 95.18 119 ARG A O 1
ATOM 989 N N . TYR A 1 120 ? -12.552 6.354 2.221 1 94.39 120 TYR A N 1
ATOM 990 C CA . TYR A 1 120 ? -11.417 6.262 1.31 1 94.39 120 TYR A CA 1
ATOM 991 C C . TYR A 1 120 ? -10.12 6.645 2.012 1 94.39 120 TYR A C 1
ATOM 993 O O . TYR A 1 120 ? -9.122 5.926 1.923 1 94.39 120 TYR A O 1
ATOM 1001 N N . LEU A 1 121 ? -10.171 7.679 2.665 1 93.31 121 LEU A N 1
ATOM 1002 C CA . LEU A 1 121 ? -8.978 8.158 3.354 1 93.31 121 LEU A CA 1
ATOM 1003 C C . LEU A 1 121 ? -8.582 7.208 4.479 1 93.31 121 LEU A C 1
ATOM 1005 O O . LEU A 1 121 ? -7.393 6.995 4.727 1 93.31 121 LEU A O 1
ATOM 1009 N N . ALA A 1 122 ? -9.556 6.697 5.189 1 92.4 122 ALA A N 1
ATOM 1010 C CA . ALA A 1 122 ? -9.32 5.84 6.348 1 92.4 122 ALA A CA 1
ATOM 1011 C C . ALA A 1 122 ? -8.722 4.5 5.926 1 92.4 122 ALA A C 1
ATOM 1013 O O . ALA A 1 122 ? -7.972 3.882 6.685 1 92.4 122 ALA A O 1
ATOM 1014 N N . THR A 1 123 ? -9.036 4.051 4.727 1 90.8 123 THR A N 1
ATOM 1015 C CA . THR A 1 123 ? -8.682 2.677 4.388 1 90.8 123 THR A CA 1
ATOM 1016 C C . THR A 1 123 ? -7.676 2.646 3.24 1 90.8 123 THR A C 1
ATOM 1018 O O . THR A 1 123 ? -6.934 1.674 3.084 1 90.8 123 THR A O 1
ATOM 1021 N N . GLY A 1 124 ? -7.71 3.668 2.385 1 88.74 124 GLY A N 1
ATOM 1022 C CA . GLY A 1 124 ? -6.86 3.647 1.205 1 88.74 124 GLY A CA 1
ATOM 1023 C C . GLY A 1 124 ? -7.298 2.625 0.173 1 88.74 124 GLY A C 1
ATOM 1024 O O . GLY A 1 124 ? -6.512 2.233 -0.692 1 88.74 124 GLY A O 1
ATOM 1025 N N . GLU A 1 125 ? -8.519 2.185 0.273 1 89.4 125 GLU A N 1
ATOM 1026 C CA . GLU A 1 125 ? -9.053 1.212 -0.675 1 89.4 125 GLU A CA 1
ATOM 1027 C C . GLU A 1 125 ? -9.223 1.828 -2.061 1 89.4 125 GLU A C 1
ATOM 1029 O O . GLU A 1 125 ? -9.26 3.052 -2.202 1 89.4 125 GLU A O 1
ATOM 1034 N N . THR A 1 126 ? -9.329 0.964 -3.05 1 88.79 126 THR A N 1
ATOM 1035 C CA . THR A 1 126 ? -9.55 1.438 -4.411 1 88.79 126 THR A CA 1
ATOM 1036 C C . THR A 1 126 ? -10.979 1.947 -4.581 1 88.79 126 THR A C 1
ATOM 1038 O O . THR A 1 126 ? -11.879 1.542 -3.843 1 88.79 126 THR A O 1
ATOM 1041 N N . PHE A 1 127 ? -11.154 2.794 -5.561 1 91.1 127 PHE A N 1
ATOM 1042 C CA . PHE A 1 127 ? -12.497 3.274 -5.866 1 91.1 127 PHE A CA 1
ATOM 1043 C C . PHE A 1 127 ? -13.406 2.12 -6.269 1 91.1 127 PHE A C 1
ATOM 1045 O O . PHE A 1 127 ? -14.601 2.129 -5.966 1 91.1 127 PHE A O 1
ATOM 1052 N N . GLN A 1 128 ? -12.811 1.149 -6.867 1 89.53 128 GLN A N 1
ATOM 1053 C CA . GLN A 1 128 ? -13.588 -0.016 -7.279 1 89.53 128 GLN A CA 1
ATOM 1054 C C . GLN A 1 128 ? -14.118 -0.779 -6.068 1 89.53 128 GLN A C 1
ATOM 1056 O O . GLN A 1 128 ? -15.285 -1.176 -6.04 1 89.53 128 GLN A O 1
ATOM 1061 N N . SER A 1 129 ? -13.255 -0.988 -5.12 1 90.77 129 SER A N 1
ATOM 1062 C CA . SER A 1 129 ? -13.684 -1.671 -3.903 1 90.77 129 SER A CA 1
ATOM 1063 C C . SER A 1 129 ? -14.793 -0.897 -3.197 1 90.77 129 SER A C 1
ATOM 1065 O O . SER A 1 129 ? -15.783 -1.485 -2.757 1 90.77 129 SER A O 1
ATOM 1067 N N . LEU A 1 130 ? -14.633 0.376 -3.147 1 93.33 130 LEU A N 1
ATOM 1068 C CA . LEU A 1 130 ? -15.638 1.216 -2.503 1 93.33 130 LEU A CA 1
ATOM 1069 C C . LEU A 1 130 ? -16.937 1.218 -3.303 1 93.33 130 LEU A C 1
ATOM 1071 O O . LEU A 1 130 ? -18.023 1.331 -2.73 1 93.33 130 LEU A O 1
ATOM 1075 N N . SER A 1 131 ? -16.773 1.125 -4.638 1 92.19 131 SER A N 1
ATOM 1076 C CA . SER A 1 131 ? -17.951 1.052 -5.497 1 92.19 131 SER A CA 1
ATOM 1077 C C . SER A 1 131 ? -18.829 -0.14 -5.131 1 92.19 131 SER A C 1
ATOM 1079 O O . SER A 1 131 ? -20.052 -0.011 -5.037 1 92.19 131 SER A O 1
ATOM 1081 N N . PHE A 1 132 ? -18.257 -1.25 -4.818 1 90.47 132 PHE A N 1
ATOM 1082 C CA . PHE A 1 132 ? -19.001 -2.448 -4.447 1 90.47 132 PHE A CA 1
ATOM 1083 C C . PHE A 1 132 ? -19.611 -2.297 -3.058 1 90.47 132 PHE A C 1
ATOM 1085 O O . PHE A 1 132 ? -20.692 -2.825 -2.789 1 90.47 132 PHE A O 1
ATOM 1092 N N . GLN A 1 133 ? -18.998 -1.579 -2.178 1 91.28 133 GLN A N 1
ATOM 1093 C CA . GLN A 1 133 ? -19.463 -1.428 -0.804 1 91.28 133 GLN A CA 1
ATOM 1094 C C . GLN A 1 133 ? -20.611 -0.426 -0.718 1 91.28 133 GLN A C 1
ATOM 1096 O O . GLN A 1 133 ? -21.59 -0.656 -0.006 1 91.28 133 GLN A O 1
ATOM 1101 N N . PHE A 1 134 ? -20.464 0.684 -1.487 1 91.68 134 PHE A N 1
ATOM 1102 C CA . PHE A 1 134 ? -21.413 1.781 -1.332 1 91.68 134 PHE A CA 1
ATOM 1103 C C . PHE A 1 134 ? -22.48 1.731 -2.419 1 91.68 134 PHE A C 1
ATOM 1105 O O . PHE A 1 134 ? -23.507 2.406 -2.319 1 91.68 134 PHE A O 1
ATOM 1112 N N . GLY A 1 135 ? -22.218 0.915 -3.461 1 89.23 135 GLY A N 1
ATOM 1113 C CA . GLY A 1 135 ? -23.163 0.866 -4.566 1 89.23 135 GLY A CA 1
ATOM 1114 C C . GLY A 1 135 ? -23.16 2.126 -5.41 1 89.23 135 GLY A C 1
ATOM 1115 O O . GLY A 1 135 ? -24.22 2.616 -5.807 1 89.23 135 GLY A O 1
ATOM 1116 N N . ILE A 1 136 ? -22.014 2.755 -5.528 1 89.97 136 ILE A N 1
ATOM 1117 C CA . ILE A 1 136 ? -21.814 3.958 -6.329 1 89.97 136 ILE A CA 1
ATOM 1118 C C . ILE A 1 136 ? -20.744 3.7 -7.387 1 89.97 136 ILE A C 1
ATOM 1120 O O . ILE A 1 136 ? -19.766 2.994 -7.131 1 89.97 136 ILE A O 1
ATOM 1124 N N . GLY A 1 137 ? -20.963 4.205 -8.557 1 89.23 137 GLY A N 1
ATOM 1125 C CA . GLY A 1 137 ? -19.999 4.02 -9.63 1 89.23 137 GLY A CA 1
ATOM 1126 C C . GLY A 1 137 ? -18.634 4.6 -9.311 1 89.23 137 GLY A C 1
ATOM 1127 O O . GLY A 1 137 ? -18.531 5.616 -8.62 1 89.23 137 GLY A O 1
ATOM 1128 N N . THR A 1 138 ? -17.655 4.037 -9.849 1 90.23 138 THR A N 1
ATOM 1129 C CA . THR A 1 138 ? -16.273 4.405 -9.561 1 90.23 138 THR A CA 1
ATOM 1130 C C . THR A 1 138 ? -15.997 5.845 -9.986 1 90.23 138 THR A C 1
ATOM 1132 O O . THR A 1 138 ? -15.314 6.586 -9.277 1 90.23 138 THR A O 1
ATOM 1135 N N . SER A 1 139 ? -16.447 6.258 -11.121 1 88.66 139 SER A N 1
ATOM 1136 C CA . SER A 1 139 ? -16.232 7.622 -11.593 1 88.66 139 SER A CA 1
ATOM 1137 C C . SER A 1 139 ? -16.876 8.639 -10.656 1 88.66 139 SER A C 1
ATOM 1139 O O . SER A 1 139 ? -16.289 9.683 -10.366 1 88.66 139 SER A O 1
ATOM 1141 N N . THR A 1 140 ? -18.082 8.315 -10.226 1 90.42 140 THR A N 1
ATOM 1142 C CA . THR A 1 140 ? -18.784 9.185 -9.289 1 90.42 140 THR A CA 1
ATOM 1143 C C . THR A 1 140 ? -18.043 9.256 -7.957 1 90.42 140 THR A C 1
ATOM 1145 O O . THR A 1 140 ? -17.936 10.327 -7.356 1 90.42 140 THR A O 1
ATOM 1148 N N . ILE A 1 141 ? -17.524 8.118 -7.546 1 92.76 141 ILE A N 1
ATOM 1149 C CA . ILE A 1 141 ? -16.762 8.071 -6.303 1 92.76 141 ILE A CA 1
ATOM 1150 C C . ILE A 1 141 ? -15.532 8.967 -6.418 1 92.76 141 ILE A C 1
ATOM 1152 O O . ILE A 1 141 ? -15.227 9.734 -5.501 1 92.76 141 ILE A O 1
ATOM 1156 N N . SER A 1 142 ? -14.857 8.863 -7.513 1 91.34 142 SER A N 1
ATOM 1157 C CA . SER A 1 142 ? -13.675 9.689 -7.735 1 91.34 142 SER A CA 1
ATOM 1158 C C . SER A 1 142 ? -14.009 11.173 -7.63 1 91.34 142 SER A C 1
ATOM 1160 O O . SER A 1 142 ? -13.299 11.929 -6.963 1 91.34 142 SER A O 1
ATOM 1162 N N . CYS A 1 143 ? -15.077 11.557 -8.143 1 91.6 143 CYS A N 1
ATOM 1163 C CA . CYS A 1 143 ? -15.512 12.949 -8.106 1 91.6 143 CYS A CA 1
ATOM 1164 C C . CYS A 1 143 ? -15.864 13.373 -6.685 1 91.6 143 CYS A C 1
ATOM 1166 O O . CYS A 1 143 ? -15.465 14.449 -6.236 1 91.6 143 CYS A O 1
ATOM 1168 N N . ILE A 1 144 ? -16.568 12.55 -6.031 1 93.15 144 ILE A N 1
ATOM 1169 C CA . ILE A 1 144 ? -17.011 12.861 -4.676 1 93.15 144 ILE A CA 1
ATOM 1170 C C . ILE A 1 144 ? -15.798 13.055 -3.769 1 93.15 144 ILE A C 1
ATOM 1172 O O . ILE A 1 144 ? -15.726 14.031 -3.019 1 93.15 144 ILE A O 1
ATOM 1176 N N . VAL A 1 145 ? -14.867 12.123 -3.844 1 93.71 145 VAL A N 1
ATOM 1177 C CA . VAL A 1 145 ? -13.693 12.163 -2.978 1 93.71 145 VAL A CA 1
ATOM 1178 C C . VAL A 1 145 ? -12.916 13.455 -3.221 1 93.71 145 VAL A C 1
ATOM 1180 O O . VAL A 1 145 ? -12.535 14.146 -2.273 1 93.71 145 VAL A O 1
ATOM 1183 N N . MET A 1 146 ? -12.766 13.846 -4.465 1 91.99 146 MET A N 1
ATOM 1184 C CA . MET A 1 146 ? -12.021 15.058 -4.794 1 91.99 146 MET A CA 1
ATOM 1185 C C . MET A 1 146 ? -12.764 16.301 -4.314 1 91.99 146 MET A C 1
ATOM 1187 O O . MET A 1 146 ? -12.167 17.187 -3.699 1 91.99 146 MET A O 1
ATOM 1191 N N . GLU A 1 147 ? -14.004 16.327 -4.51 1 91.87 147 GLU A N 1
ATOM 1192 C CA . GLU A 1 147 ? -14.821 17.473 -4.122 1 91.87 147 GLU A CA 1
ATOM 1193 C C . GLU A 1 147 ? -14.828 17.657 -2.607 1 91.87 147 GLU A C 1
ATOM 1195 O O . GLU A 1 147 ? -14.699 18.779 -2.113 1 91.87 147 GLU A O 1
ATOM 1200 N N . VAL A 1 148 ? -14.993 16.579 -1.964 1 93.4 148 VAL A N 1
ATOM 1201 C CA . VAL A 1 148 ? -15.053 16.643 -0.508 1 93.4 148 VAL A CA 1
ATOM 1202 C C . VAL A 1 148 ? -13.698 17.074 0.047 1 93.4 148 VAL A C 1
ATOM 1204 O O . VAL A 1 148 ? -13.629 17.89 0.97 1 93.4 148 VAL A O 1
ATOM 1207 N N . CYS A 1 149 ? -12.635 16.532 -0.505 1 92.01 149 CYS A N 1
ATOM 1208 C CA . CYS A 1 149 ? -11.302 16.906 -0.046 1 92.01 149 CYS A CA 1
ATOM 1209 C C . CYS A 1 149 ? -11.046 18.392 -0.268 1 92.01 149 CYS A C 1
ATOM 1211 O O . CYS A 1 149 ? -10.501 19.07 0.605 1 92.01 149 CYS A O 1
ATOM 1213 N N . VAL A 1 150 ? -11.47 18.913 -1.385 1 89.98 150 VAL A N 1
ATOM 1214 C CA . VAL A 1 150 ? -11.315 20.331 -1.693 1 89.98 150 VAL A CA 1
ATOM 1215 C C . VAL A 1 150 ? -12.138 21.166 -0.715 1 89.98 150 VAL A C 1
ATOM 1217 O O . VAL A 1 150 ? -11.67 22.194 -0.221 1 89.98 150 VAL A O 1
ATOM 1220 N N . ALA A 1 151 ? -13.32 20.716 -0.441 1 91.82 151 ALA A N 1
ATOM 1221 C CA . ALA A 1 151 ? -14.196 21.432 0.483 1 91.82 151 ALA A CA 1
ATOM 1222 C C . ALA A 1 151 ? -13.611 21.449 1.892 1 91.82 151 ALA A C 1
ATOM 1224 O O . ALA A 1 151 ? -13.638 22.479 2.57 1 91.82 151 ALA A O 1
ATOM 1225 N N . ILE A 1 152 ? -13.123 20.311 2.303 1 89.99 152 ILE A N 1
ATOM 1226 C CA . ILE A 1 152 ? -12.526 20.225 3.631 1 89.99 152 ILE A CA 1
ATOM 1227 C C . ILE A 1 152 ? -11.343 21.187 3.728 1 89.99 152 ILE A C 1
ATOM 1229 O O . ILE A 1 152 ? -11.212 21.921 4.71 1 89.99 152 ILE A O 1
ATOM 1233 N N . TYR A 1 153 ? -10.564 21.219 2.731 1 87.22 153 TYR A N 1
ATOM 1234 C CA . TYR A 1 153 ? -9.413 22.116 2.717 1 87.22 153 TYR A CA 1
ATOM 1235 C C . TYR A 1 153 ? -9.858 23.574 2.72 1 87.22 153 TYR A C 1
ATOM 1237 O O . TYR A 1 153 ? -9.261 24.41 3.402 1 87.22 153 TYR A O 1
ATOM 1245 N N . GLY A 1 154 ? -10.827 23.863 1.935 1 87.04 154 GLY A N 1
ATOM 1246 C CA . GLY A 1 154 ? -11.338 25.222 1.861 1 87.04 154 GLY A CA 1
ATOM 1247 C C . GLY A 1 154 ? -11.876 25.73 3.185 1 87.04 154 GLY A C 1
ATOM 1248 O O . GLY A 1 154 ? -11.672 26.893 3.539 1 87.04 154 GLY A O 1
ATOM 1249 N N . VAL A 1 155 ? -12.511 24.871 3.913 1 88.72 155 VAL A N 1
ATOM 1250 C CA . VAL A 1 155 ? -13.164 25.271 5.156 1 88.72 155 VAL A CA 1
ATOM 1251 C C . VAL A 1 155 ? -12.138 25.318 6.286 1 88.72 155 VAL A C 1
ATOM 1253 O O . VAL A 1 155 ? -12.138 26.25 7.094 1 88.72 155 VAL A O 1
ATOM 1256 N N . PHE A 1 156 ? -11.201 24.333 6.319 1 86 156 PHE A N 1
ATOM 1257 C CA . PHE A 1 156 ? -10.386 24.167 7.517 1 86 156 PHE A CA 1
ATOM 1258 C C . PHE A 1 156 ? -8.927 24.5 7.228 1 86 156 PHE A C 1
ATOM 1260 O O . PHE A 1 156 ? -8.136 24.699 8.152 1 86 156 PHE A O 1
ATOM 1267 N N . GLY A 1 157 ? -8.445 24.557 6.042 1 81.8 157 GLY A N 1
ATOM 1268 C CA . GLY A 1 157 ? -7.05 24.719 5.663 1 81.8 157 GLY A CA 1
ATOM 1269 C C . GLY A 1 157 ? -6.4 25.94 6.287 1 81.8 157 GLY A C 1
ATOM 1270 O O . GLY A 1 157 ? -5.323 25.842 6.878 1 81.8 157 GLY A O 1
ATOM 1271 N N . LYS A 1 158 ? -7.053 27.049 6.224 1 78.83 158 LYS A N 1
ATOM 1272 C CA . LYS A 1 158 ? -6.502 28.311 6.708 1 78.83 158 LYS A CA 1
ATOM 1273 C C . LYS A 1 158 ? -6.376 28.309 8.229 1 78.83 158 LYS A C 1
ATOM 1275 O O . LYS A 1 158 ? -5.446 28.9 8.781 1 78.83 158 LYS A O 1
ATOM 1280 N N . GLU A 1 159 ? -7.232 27.597 8.813 1 79.16 159 GLU A N 1
ATOM 1281 C CA . GLU A 1 159 ? -7.263 27.602 10.272 1 79.16 159 GLU A CA 1
ATOM 1282 C C . GLU A 1 159 ? -6.271 26.596 10.849 1 79.16 159 GLU A C 1
ATOM 1284 O O . GLU A 1 159 ? -5.57 26.893 11.818 1 79.16 159 GLU A O 1
ATOM 1289 N N . TYR A 1 160 ? -6.14 25.483 10.233 1 79.65 160 TYR A N 1
ATOM 1290 C CA . TYR A 1 160 ? -5.396 24.409 10.882 1 79.65 160 TYR A CA 1
ATOM 1291 C C . TYR A 1 160 ? -4.005 24.266 10.275 1 79.65 160 TYR A C 1
ATOM 1293 O O . TYR A 1 160 ? -3.121 23.647 10.873 1 79.65 160 TYR A O 1
ATOM 1301 N N . LEU A 1 161 ? -3.743 24.811 9.087 1 80 161 LEU A N 1
ATOM 1302 C CA . LEU A 1 161 ? -2.427 24.804 8.459 1 80 161 LEU A CA 1
ATOM 1303 C C . LEU A 1 161 ? -1.863 26.218 8.363 1 80 161 LEU A C 1
ATOM 1305 O O . LEU A 1 161 ? -1.638 26.728 7.262 1 80 161 LEU A O 1
ATOM 1309 N N . LYS A 1 162 ? -1.718 26.78 9.51 1 81.04 162 LYS A N 1
ATOM 1310 C CA . LYS A 1 162 ? -1.254 28.164 9.526 1 81.04 162 LYS A CA 1
ATOM 1311 C C . LYS A 1 162 ? 0.212 28.248 9.941 1 81.04 162 LYS A C 1
ATOM 1313 O O . LYS A 1 162 ? 0.576 27.83 11.042 1 81.04 162 LYS A O 1
ATOM 1318 N N . THR A 1 163 ? 1.005 28.696 9.046 1 88.45 163 THR A N 1
ATOM 1319 C CA . THR A 1 163 ? 2.404 28.975 9.352 1 88.45 163 THR A CA 1
ATOM 1320 C C . THR A 1 163 ? 2.536 30.271 10.146 1 88.45 163 THR A C 1
ATOM 1322 O O . THR A 1 163 ? 1.952 31.293 9.778 1 88.45 163 THR A O 1
ATOM 1325 N N . PRO A 1 164 ? 3.214 30.199 11.174 1 90.74 164 PRO A N 1
ATOM 1326 C CA . PRO A 1 164 ? 3.407 31.436 11.934 1 90.74 164 PRO A CA 1
ATOM 1327 C C . PRO A 1 164 ? 4.028 32.552 11.096 1 90.74 164 PRO A C 1
ATOM 1329 O O . PRO A 1 164 ? 4.829 32.281 10.197 1 90.74 164 PRO A O 1
ATOM 1332 N N . ASN A 1 165 ? 3.569 33.779 11.408 1 90.33 165 ASN A N 1
ATOM 1333 C CA . ASN A 1 165 ? 4.108 34.902 10.649 1 90.33 165 ASN A CA 1
ATOM 1334 C C . ASN A 1 165 ? 4.438 36.084 11.555 1 90.33 165 ASN A C 1
ATOM 1336 O O . ASN A 1 165 ? 4.563 37.216 11.084 1 90.33 165 ASN A O 1
ATOM 1340 N N . THR A 1 166 ? 4.524 35.826 12.825 1 93.98 166 THR A N 1
ATOM 1341 C CA . THR A 1 166 ? 4.917 36.868 13.767 1 93.98 166 THR A CA 1
ATOM 1342 C C . THR A 1 166 ? 6.069 36.395 14.647 1 93.98 166 THR A C 1
ATOM 1344 O O . THR A 1 166 ? 6.148 35.215 14.995 1 93.98 166 THR A O 1
ATOM 1347 N N . SER A 1 167 ? 6.857 37.365 15.075 1 94.12 167 SER A N 1
ATOM 1348 C CA . SER A 1 167 ? 8.008 37.072 15.924 1 94.12 167 SER A CA 1
ATOM 1349 C C . SER A 1 167 ? 7.571 36.505 17.27 1 94.12 167 SER A C 1
ATOM 1351 O O . SER A 1 167 ? 8.224 35.613 17.815 1 94.12 167 SER A O 1
ATOM 1353 N N . ASP A 1 168 ? 6.505 36.952 17.731 1 94.92 168 ASP A N 1
ATOM 1354 C CA . ASP A 1 168 ? 6.007 36.5 19.026 1 94.92 168 ASP A CA 1
ATOM 1355 C C . ASP A 1 168 ? 5.637 35.019 18.985 1 94.92 168 ASP A C 1
ATOM 1357 O O . ASP A 1 168 ? 5.958 34.267 19.907 1 94.92 168 ASP A O 1
ATOM 1361 N N . LYS A 1 169 ? 4.996 34.649 17.891 1 95.23 169 LYS A N 1
ATOM 1362 C CA . LYS A 1 169 ? 4.592 33.252 17.764 1 95.23 169 LYS A CA 1
ATOM 1363 C C . LYS A 1 169 ? 5.807 32.339 17.624 1 95.23 169 LYS A C 1
ATOM 1365 O O . LYS A 1 169 ? 5.834 31.242 18.185 1 95.23 169 LYS A O 1
ATOM 1370 N N . TRP A 1 170 ? 6.754 32.783 16.955 1 95.47 170 TRP A N 1
ATOM 1371 C CA . TRP A 1 170 ? 7.978 32.004 16.799 1 95.47 170 TRP A CA 1
ATOM 1372 C C . TRP A 1 170 ? 8.703 31.856 18.132 1 95.47 170 TRP A C 1
ATOM 1374 O O . TRP A 1 170 ? 9.226 30.784 18.445 1 95.47 170 TRP A O 1
ATOM 1384 N N . ASN A 1 171 ? 8.709 32.955 18.855 1 94.46 171 ASN A N 1
ATOM 1385 C CA . ASN A 1 171 ? 9.324 32.894 20.176 1 94.46 171 ASN A CA 1
ATOM 1386 C C . ASN A 1 171 ? 8.6 31.906 21.087 1 94.46 171 ASN A C 1
ATOM 1388 O O . ASN A 1 171 ? 9.237 31.178 21.85 1 94.46 171 ASN A O 1
ATOM 1392 N N . GLU A 1 172 ? 7.365 31.939 20.959 1 95.51 172 GLU A N 1
ATOM 1393 C CA . GLU A 1 172 ? 6.565 31 21.74 1 95.51 172 GLU A CA 1
ATOM 1394 C C . GLU A 1 172 ? 6.886 29.556 21.365 1 95.51 172 GLU A C 1
ATOM 1396 O O . GLU A 1 172 ? 7.055 28.705 22.24 1 95.51 172 GLU A O 1
ATOM 1401 N N . ILE A 1 173 ? 6.928 29.297 20.097 1 95.92 173 ILE A N 1
ATOM 1402 C CA . ILE A 1 173 ? 7.231 27.964 19.587 1 95.92 173 ILE A CA 1
ATOM 1403 C C . ILE A 1 173 ? 8.612 27.529 20.07 1 95.92 173 ILE A C 1
ATOM 1405 O O . ILE A 1 173 ? 8.784 26.407 20.552 1 95.92 173 ILE A O 1
ATOM 1409 N N . ALA A 1 174 ? 9.596 28.429 19.992 1 94.13 174 ALA A N 1
ATOM 1410 C CA . ALA A 1 174 ? 10.959 28.123 20.42 1 94.13 174 ALA A CA 1
ATOM 1411 C C . ALA A 1 174 ? 11.006 27.798 21.91 1 94.13 174 ALA A C 1
ATOM 1413 O O . ALA A 1 174 ? 11.712 26.877 22.329 1 94.13 174 ALA A O 1
ATOM 1414 N N . GLN A 1 175 ? 10.28 28.533 22.617 1 93.82 175 GLN A N 1
ATOM 1415 C CA . GLN A 1 175 ? 10.241 28.309 24.058 1 93.82 175 GLN A CA 1
ATOM 1416 C C . GLN A 1 175 ? 9.634 26.948 24.387 1 93.82 175 GLN A C 1
ATOM 1418 O O . GLN A 1 175 ? 10.095 26.262 25.302 1 93.82 175 GLN A O 1
ATOM 1423 N N . LEU A 1 176 ? 8.643 26.629 23.663 1 94.96 176 LEU A N 1
ATOM 1424 C CA . LEU A 1 176 ? 7.994 25.343 23.893 1 94.96 176 LEU A CA 1
ATOM 1425 C C . LEU A 1 176 ? 8.91 24.192 23.49 1 94.96 176 LEU A C 1
ATOM 1427 O O . LEU A 1 176 ? 8.942 23.156 24.158 1 94.96 176 LEU A O 1
ATOM 1431 N N . PHE A 1 177 ? 9.631 24.336 22.42 1 93.73 177 PHE A N 1
ATOM 1432 C CA . PHE A 1 177 ? 10.607 23.322 22.039 1 93.73 177 PHE A CA 1
ATOM 1433 C C . PHE A 1 177 ? 11.664 23.153 23.124 1 93.73 177 PHE A C 1
ATOM 1435 O O . PHE A 1 177 ? 12.094 22.034 23.409 1 93.73 177 PHE A O 1
ATOM 1442 N N . TYR A 1 178 ? 12.035 24.271 23.689 1 91.08 178 TYR A N 1
ATOM 1443 C CA . TYR A 1 178 ? 13.039 24.221 24.746 1 91.08 178 TYR A CA 1
ATOM 1444 C C . TYR A 1 178 ? 12.485 23.54 25.992 1 91.08 178 TYR A C 1
ATOM 1446 O O . TYR A 1 178 ? 13.122 22.645 26.553 1 91.08 178 TYR A O 1
ATOM 1454 N N . SER A 1 179 ? 11.344 23.937 26.363 1 92.21 179 SER A N 1
ATOM 1455 C CA . SER A 1 179 ? 10.762 23.447 27.609 1 92.21 179 SER A CA 1
ATOM 1456 C C . SER A 1 179 ? 10.346 21.985 27.488 1 92.21 179 SER A C 1
ATOM 1458 O O . SER A 1 179 ? 10.552 21.197 28.413 1 92.21 179 SER A O 1
ATOM 1460 N N . ARG A 1 180 ? 9.869 21.569 26.32 1 90.93 180 ARG A N 1
ATOM 1461 C CA . ARG A 1 180 ? 9.287 20.238 26.18 1 90.93 180 ARG A CA 1
ATOM 1462 C C . ARG A 1 180 ? 10.304 19.254 25.611 1 90.93 180 ARG A C 1
ATOM 1464 O O . ARG A 1 180 ? 10.289 18.07 25.955 1 90.93 180 ARG A O 1
ATOM 1471 N N . TRP A 1 181 ? 11.161 19.796 24.767 1 89.07 181 TRP A N 1
ATOM 1472 C CA . TRP A 1 181 ? 12.024 18.869 24.041 1 89.07 181 TRP A CA 1
ATOM 1473 C C . TRP A 1 181 ? 13.494 19.165 24.316 1 89.07 181 TRP A C 1
ATOM 1475 O O . TRP A 1 181 ? 14.38 18.506 23.765 1 89.07 181 TRP A O 1
ATOM 1485 N N . ASN A 1 182 ? 13.778 20.184 25.051 1 87.67 182 ASN A N 1
ATOM 1486 C CA . ASN A 1 182 ? 15.104 20.488 25.576 1 87.67 182 ASN A CA 1
ATOM 1487 C C . ASN A 1 182 ? 16.072 20.881 24.464 1 87.67 182 ASN A C 1
ATOM 1489 O O . ASN A 1 182 ? 17.223 20.442 24.453 1 87.67 182 ASN A O 1
ATOM 1493 N N . ILE A 1 183 ? 15.624 21.602 23.518 1 88.33 183 ILE A N 1
ATOM 1494 C CA . ILE A 1 183 ? 16.474 22.123 22.452 1 88.33 183 ILE A CA 1
ATOM 1495 C C . ILE A 1 183 ? 16.135 23.589 22.191 1 88.33 183 ILE A C 1
ATOM 1497 O O . ILE A 1 183 ? 15.001 23.916 21.835 1 88.33 183 ILE A O 1
ATOM 1501 N N . PRO A 1 184 ? 17.078 24.386 22.392 1 87.57 184 PRO A N 1
ATOM 1502 C CA . PRO A 1 184 ? 16.801 25.821 22.288 1 87.57 184 PRO A CA 1
ATOM 1503 C C . PRO A 1 184 ? 16.752 26.309 20.842 1 87.57 184 PRO A C 1
ATOM 1505 O O . PRO A 1 184 ? 17.373 25.707 19.962 1 87.57 184 PRO A O 1
ATOM 1508 N N . ASN A 1 185 ? 16.018 27.318 20.576 1 89.64 185 ASN A N 1
ATOM 1509 C CA . ASN A 1 185 ? 15.956 28.11 19.352 1 89.64 185 ASN A CA 1
ATOM 1510 C C . ASN A 1 185 ? 15.488 27.273 18.165 1 89.64 185 ASN A C 1
ATOM 1512 O O . ASN A 1 185 ? 15.923 27.495 17.034 1 89.64 185 ASN A O 1
ATOM 1516 N N . ILE A 1 186 ? 14.681 26.245 18.463 1 93.58 186 ILE A N 1
ATOM 1517 C CA . ILE A 1 186 ? 14.052 25.475 17.395 1 93.58 186 ILE A CA 1
ATOM 1518 C C . ILE A 1 186 ? 12.649 26.014 17.127 1 93.58 186 ILE A C 1
ATOM 1520 O O . ILE A 1 186 ? 11.897 26.296 18.063 1 93.58 186 ILE A O 1
ATOM 1524 N N . ILE A 1 187 ? 12.365 26.154 15.894 1 94.38 187 ILE A N 1
ATOM 1525 C CA . ILE A 1 187 ? 11.064 26.73 15.572 1 94.38 187 ILE A CA 1
ATOM 1526 C C . ILE A 1 187 ? 10.235 25.721 14.781 1 94.38 187 ILE A C 1
ATOM 1528 O O . ILE A 1 187 ? 9.119 26.025 14.352 1 94.38 187 ILE A O 1
ATOM 1532 N N . GLY A 1 188 ? 10.737 24.552 14.511 1 95.91 188 GLY A N 1
ATOM 1533 C CA . GLY A 1 188 ? 9.997 23.504 13.827 1 95.91 188 GLY A CA 1
ATOM 1534 C C . GLY A 1 188 ? 10.837 22.277 13.529 1 95.91 188 GLY A C 1
ATOM 1535 O O . GLY A 1 188 ? 12.064 22.365 13.438 1 95.91 188 GLY A O 1
ATOM 1536 N N . ALA A 1 189 ? 10.232 21.224 13.465 1 95.7 189 ALA A N 1
ATOM 1537 C CA . ALA A 1 189 ? 10.857 19.974 13.039 1 95.7 189 ALA A CA 1
ATOM 1538 C C . ALA A 1 189 ? 10.334 19.537 11.674 1 95.7 189 ALA A C 1
ATOM 1540 O O . ALA A 1 189 ? 9.123 19.41 11.478 1 95.7 189 ALA A O 1
ATOM 1541 N N . ILE A 1 190 ? 11.213 19.29 10.763 1 93.5 190 ILE A N 1
ATOM 1542 C CA . ILE A 1 190 ? 10.799 19 9.395 1 93.5 190 ILE A CA 1
ATOM 1543 C C . ILE A 1 190 ? 11.1 17.54 9.063 1 93.5 190 ILE A C 1
ATOM 1545 O O . ILE A 1 190 ? 12.114 16.994 9.503 1 93.5 190 ILE A O 1
ATOM 1549 N N . ASP A 1 191 ? 10.22 16.979 8.364 1 90.89 191 ASP A N 1
ATOM 1550 C CA . ASP A 1 191 ? 10.381 15.611 7.88 1 90.89 191 ASP A CA 1
ATOM 1551 C C . ASP A 1 191 ? 9.595 15.389 6.59 1 90.89 191 ASP A C 1
ATOM 1553 O O . ASP A 1 191 ? 8.658 16.132 6.292 1 90.89 191 ASP A O 1
ATOM 1557 N N . GLY A 1 192 ? 10.091 14.497 5.818 1 87.48 192 GLY A N 1
ATOM 1558 C CA . GLY A 1 192 ? 9.413 14.157 4.577 1 87.48 192 GLY A CA 1
ATOM 1559 C C . GLY A 1 192 ? 8.774 12.781 4.604 1 87.48 192 GLY A C 1
ATOM 1560 O O . GLY A 1 192 ? 9.251 11.883 5.301 1 87.48 192 GLY A O 1
ATOM 1561 N N . LYS A 1 193 ? 7.658 12.692 3.959 1 85.48 193 LYS A N 1
ATOM 1562 C CA . LYS A 1 193 ? 6.988 11.409 3.767 1 85.48 193 LYS A CA 1
ATOM 1563 C C . LYS A 1 193 ? 6.82 11.093 2.284 1 85.48 193 LYS A C 1
ATOM 1565 O O . LYS A 1 193 ? 6.332 11.926 1.517 1 85.48 193 LYS A O 1
ATOM 1570 N N . MET A 1 194 ? 7.233 9.953 1.947 1 83.42 194 MET A N 1
ATOM 1571 C CA . MET A 1 194 ? 7.061 9.504 0.569 1 83.42 194 MET A CA 1
ATOM 1572 C C . MET A 1 194 ? 5.658 8.949 0.348 1 83.42 194 MET A C 1
ATOM 1574 O O . MET A 1 194 ? 5.197 8.094 1.107 1 83.42 194 MET A O 1
ATOM 1578 N N . ILE A 1 195 ? 4.99 9.435 -0.584 1 83.55 195 ILE A N 1
ATOM 1579 C CA . ILE A 1 195 ? 3.664 8.981 -0.99 1 83.55 195 ILE A CA 1
ATOM 1580 C C . ILE A 1 195 ? 3.762 8.218 -2.309 1 83.55 195 ILE A C 1
ATOM 1582 O O . ILE A 1 195 ? 4.218 8.763 -3.317 1 83.55 195 ILE A O 1
ATOM 1586 N N . LEU A 1 196 ? 3.339 7.028 -2.252 1 81.2 196 LEU A N 1
ATOM 1587 C CA . LEU A 1 196 ? 3.447 6.167 -3.424 1 81.2 196 LEU A CA 1
ATOM 1588 C C . LEU A 1 196 ? 2.267 6.38 -4.367 1 81.2 196 LEU A C 1
ATOM 1590 O O . LEU A 1 196 ? 1.128 6.527 -3.918 1 81.2 196 LEU A O 1
ATOM 1594 N N . ILE A 1 197 ? 2.639 6.507 -5.646 1 82.62 197 ILE A N 1
ATOM 1595 C CA . ILE A 1 197 ? 1.627 6.656 -6.686 1 82.62 197 ILE A CA 1
ATOM 1596 C C . ILE A 1 197 ? 1.78 5.541 -7.718 1 82.62 197 ILE A C 1
ATOM 1598 O O . ILE A 1 197 ? 2.895 5.228 -8.142 1 82.62 197 ILE A O 1
ATOM 1602 N N . GLN A 1 198 ? 0.813 4.788 -7.927 1 74.27 198 GLN A N 1
ATOM 1603 C CA . GLN A 1 198 ? 0.818 3.785 -8.987 1 74.27 198 GLN A CA 1
ATOM 1604 C C . GLN A 1 198 ? -0.001 4.249 -10.188 1 74.27 198 GLN A C 1
ATOM 1606 O O . GLN A 1 198 ? -1.179 4.588 -10.049 1 74.27 198 GLN A O 1
ATOM 1611 N N . LYS A 1 199 ? 0.74 4.505 -11.348 1 60.3 199 LYS A N 1
ATOM 1612 C CA . LYS A 1 199 ? 0.058 4.926 -12.568 1 60.3 199 LYS A CA 1
ATOM 1613 C C . LYS A 1 199 ? -0.947 3.873 -13.028 1 60.3 199 LYS A C 1
ATOM 1615 O O . LYS A 1 199 ? -0.653 2.676 -13.005 1 60.3 199 LYS A O 1
ATOM 1620 N N . PRO A 1 200 ? -2.168 4.331 -13.238 1 51.38 200 PRO A N 1
ATOM 1621 C CA . PRO A 1 200 ? -3.109 3.366 -13.812 1 51.38 200 PRO A CA 1
ATOM 1622 C C . PRO A 1 200 ? -2.577 2.709 -15.084 1 51.38 200 PRO A C 1
ATOM 1624 O O . PRO A 1 200 ? -1.756 3.299 -15.791 1 51.38 200 PRO A O 1
ATOM 1627 N N . ALA A 1 201 ? -2.445 1.465 -15.242 1 45.2 201 ALA A N 1
ATOM 1628 C CA . ALA A 1 201 ? -1.962 0.711 -16.397 1 45.2 201 ALA A CA 1
ATOM 1629 C C . ALA A 1 201 ? -2.195 1.483 -17.692 1 45.2 201 ALA A C 1
ATOM 1631 O O . ALA A 1 201 ? -1.37 1.435 -18.608 1 45.2 201 ALA A O 1
ATOM 1632 N N . HIS A 1 202 ? -3.402 1.987 -18.131 1 36.68 202 HIS A N 1
ATOM 1633 C CA . HIS A 1 202 ? -3.555 2.568 -19.46 1 36.68 202 HIS A CA 1
ATOM 1634 C C . HIS A 1 202 ? -2.844 3.913 -19.559 1 36.68 202 HIS A C 1
ATOM 1636 O O . HIS A 1 202 ? -3.007 4.636 -20.545 1 36.68 202 HIS A O 1
ATOM 1642 N N . ALA A 1 203 ? -2.525 4.596 -18.582 1 32.47 203 ALA A N 1
ATOM 1643 C CA . ALA A 1 203 ? -1.842 5.825 -18.98 1 32.47 203 ALA A CA 1
ATOM 1644 C C . ALA A 1 203 ? -0.47 5.523 -19.575 1 32.47 203 ALA A C 1
ATOM 1646 O O . ALA A 1 203 ? 0.13 4.488 -19.274 1 32.47 203 ALA A O 1
ATOM 1647 N N . GLY A 1 204 ? 0.037 6.283 -20.644 1 27.67 204 GLY A N 1
ATOM 1648 C CA . GLY A 1 204 ? 1.251 6.361 -21.441 1 27.67 204 GLY A CA 1
ATOM 1649 C C . GLY A 1 204 ? 2.507 6.062 -20.645 1 27.67 204 GLY A C 1
ATOM 1650 O O . GLY A 1 204 ? 2.493 6.108 -19.413 1 27.67 204 GLY A O 1
ATOM 1651 N N . SER A 1 205 ? 3.539 5.438 -21.25 1 29.77 205 SER A N 1
ATOM 1652 C CA . SER A 1 205 ? 4.899 4.944 -21.059 1 29.77 205 SER A CA 1
ATOM 1653 C C . SER A 1 205 ? 5.776 5.989 -20.378 1 29.77 205 SER A C 1
ATOM 1655 O O . SER A 1 205 ? 6.974 5.773 -20.186 1 29.77 205 SER A O 1
ATOM 1657 N N . HIS A 1 206 ? 5.489 7.265 -20.345 1 28.53 206 HIS A N 1
ATOM 1658 C CA . HIS A 1 206 ? 6.685 8.1 -20.354 1 28.53 206 HIS A CA 1
ATOM 1659 C C . HIS A 1 206 ? 7.455 7.974 -19.044 1 28.53 206 HIS A C 1
ATOM 1661 O O . HIS A 1 206 ? 8.656 8.249 -18.996 1 28.53 206 HIS A O 1
ATOM 1667 N N . PHE A 1 207 ? 6.833 8.401 -17.956 1 29.45 207 PHE A N 1
ATOM 1668 C CA . PHE A 1 207 ? 7.712 8.653 -16.821 1 29.45 207 PHE A CA 1
ATOM 1669 C C . PHE A 1 207 ? 8.048 7.355 -16.097 1 29.45 207 PHE A C 1
ATOM 1671 O O . PHE A 1 207 ? 7.494 7.069 -15.034 1 29.45 207 PHE A O 1
ATOM 1678 N N . HIS A 1 208 ? 8.195 6.275 -16.872 1 33.28 208 HIS A N 1
ATOM 1679 C CA . HIS A 1 208 ? 8.364 4.914 -16.375 1 33.28 208 HIS A CA 1
ATOM 1680 C C . HIS A 1 208 ? 9.617 4.793 -15.514 1 33.28 208 HIS A C 1
ATOM 1682 O O . HIS A 1 208 ? 10.735 4.928 -16.016 1 33.28 208 HIS A O 1
ATOM 1688 N N . ASP A 1 209 ? 9.807 5.58 -14.445 1 35.4 209 ASP A N 1
ATOM 1689 C CA . ASP A 1 209 ? 10.967 4.959 -13.814 1 35.4 209 ASP A CA 1
ATOM 1690 C C . ASP A 1 209 ? 10.825 3.439 -13.776 1 35.4 209 ASP A C 1
ATOM 1692 O O . ASP A 1 209 ? 9.72 2.91 -13.915 1 35.4 209 ASP A O 1
ATOM 1696 N N . HIS A 1 210 ? 11.769 2.597 -14.12 1 37.33 210 HIS A N 1
ATOM 1697 C CA . HIS A 1 210 ? 11.761 1.176 -14.45 1 37.33 210 HIS A CA 1
ATOM 1698 C C . HIS A 1 210 ? 10.806 0.406 -13.544 1 37.33 210 HIS A C 1
ATOM 1700 O O . HIS A 1 210 ? 10.331 -0.672 -13.909 1 37.33 210 HIS A O 1
ATOM 1706 N N . LYS A 1 211 ? 10.739 0.666 -12.199 1 45.88 211 LYS A N 1
ATOM 1707 C CA . LYS A 1 211 ? 9.956 -0.214 -11.336 1 45.88 211 LYS A CA 1
ATOM 1708 C C . LYS A 1 211 ? 8.504 0.249 -11.252 1 45.88 211 LYS A C 1
ATOM 1710 O O . LYS A 1 211 ? 7.686 -0.378 -10.576 1 45.88 211 LYS A O 1
ATOM 1715 N N . GLY A 1 212 ? 7.834 1.129 -12.079 1 51.14 212 GLY A N 1
ATOM 1716 C CA . GLY A 1 212 ? 6.456 1.533 -12.307 1 51.14 212 GLY A CA 1
ATOM 1717 C C . GLY A 1 212 ? 5.881 2.359 -11.171 1 51.14 212 GLY A C 1
ATOM 1718 O O . GLY A 1 212 ? 4.75 2.84 -11.258 1 51.14 212 GLY A O 1
ATOM 1719 N N . ASN A 1 213 ? 6.459 2.374 -9.924 1 57.79 213 ASN A N 1
ATOM 1720 C CA . ASN A 1 213 ? 5.853 3.181 -8.87 1 57.79 213 ASN A CA 1
ATOM 1721 C C . ASN A 1 213 ? 6.398 4.606 -8.871 1 57.79 213 ASN A C 1
ATOM 1723 O O . ASN A 1 213 ? 7.587 4.82 -9.111 1 57.79 213 ASN A O 1
ATOM 1727 N N . GLU A 1 214 ? 5.529 5.63 -9.107 1 71.77 214 GLU A N 1
ATOM 1728 C CA . GLU A 1 214 ? 5.841 7.041 -8.899 1 71.77 214 GLU A CA 1
ATOM 1729 C C . GLU A 1 214 ? 5.544 7.465 -7.463 1 71.77 214 GLU A C 1
ATOM 1731 O O . GLU A 1 214 ? 4.812 6.78 -6.746 1 71.77 214 GLU A O 1
ATOM 1736 N N . SER A 1 215 ? 6.456 8.272 -6.951 1 79.08 215 SER A N 1
ATOM 1737 C CA . SER A 1 215 ? 6.208 8.756 -5.597 1 79.08 215 SER A CA 1
ATOM 1738 C C . SER A 1 215 ? 6.368 10.27 -5.513 1 79.08 215 SER A C 1
ATOM 1740 O O . SER A 1 215 ? 6.994 10.882 -6.381 1 79.08 215 SER A O 1
ATOM 1742 N N . ILE A 1 216 ? 5.635 10.844 -4.673 1 82.73 216 ILE A N 1
ATOM 1743 C CA . ILE A 1 216 ? 5.786 12.256 -4.339 1 82.73 216 ILE A CA 1
ATOM 1744 C C . ILE A 1 216 ? 6.155 12.402 -2.865 1 82.73 216 ILE A C 1
ATOM 1746 O O . ILE A 1 216 ? 5.862 11.518 -2.055 1 82.73 216 ILE A O 1
ATOM 1750 N N . ILE A 1 217 ? 6.846 13.451 -2.557 1 84.45 217 ILE A N 1
ATOM 1751 C CA . ILE A 1 217 ? 7.252 13.681 -1.175 1 84.45 217 ILE A CA 1
ATOM 1752 C C . ILE A 1 217 ? 6.372 14.761 -0.551 1 84.45 217 ILE A C 1
ATOM 1754 O O . ILE A 1 217 ? 6.102 15.789 -1.177 1 84.45 217 ILE A O 1
ATOM 1758 N N . ALA A 1 218 ? 5.872 14.486 0.573 1 87.72 218 ALA A N 1
ATOM 1759 C CA . ALA A 1 218 ? 5.212 15.483 1.413 1 87.72 218 ALA A CA 1
ATOM 1760 C C . ALA A 1 218 ? 6.131 15.946 2.54 1 87.72 218 ALA A C 1
ATOM 1762 O O . ALA A 1 218 ? 6.528 15.149 3.393 1 87.72 218 ALA A O 1
ATOM 1763 N N . LEU A 1 219 ? 6.513 17.212 2.487 1 90.09 219 LEU A N 1
ATOM 1764 C CA . LEU A 1 219 ? 7.306 17.807 3.557 1 90.09 219 LEU A CA 1
ATOM 1765 C C . LEU A 1 219 ? 6.406 18.43 4.619 1 90.09 219 LEU A C 1
ATOM 1767 O O . LEU A 1 219 ? 5.479 19.175 4.294 1 90.09 219 LEU A O 1
ATOM 1771 N N . VAL A 1 220 ? 6.662 18.086 5.84 1 90.77 220 VAL A N 1
ATOM 1772 C CA . VAL A 1 220 ? 5.839 18.589 6.935 1 90.77 220 VAL A CA 1
ATOM 1773 C C . VAL A 1 220 ? 6.728 19.24 7.993 1 90.77 220 VAL A C 1
ATOM 1775 O O . VAL A 1 220 ? 7.804 18.727 8.309 1 90.77 220 VAL A O 1
ATOM 1778 N N . MET A 1 221 ? 6.349 20.371 8.449 1 93.71 221 MET A N 1
ATOM 1779 C CA . MET A 1 221 ? 6.952 21.001 9.62 1 93.71 221 MET A CA 1
ATOM 1780 C C . MET A 1 221 ? 6.029 20.897 10.83 1 93.71 221 MET A C 1
ATOM 1782 O O . MET A 1 221 ? 4.891 21.368 10.791 1 93.71 221 MET A O 1
ATOM 1786 N N . ALA A 1 222 ? 6.538 20.3 11.829 1 93.91 222 ALA A N 1
ATOM 1787 C CA . ALA A 1 222 ? 5.751 20.079 13.04 1 93.91 222 ALA A CA 1
ATOM 1788 C C . ALA A 1 222 ? 6.127 21.081 14.128 1 93.91 222 ALA A C 1
ATOM 1790 O O . ALA A 1 222 ? 7.296 21.449 14.265 1 93.91 222 ALA A O 1
ATOM 1791 N N . GLY A 1 223 ? 5.14 21.518 14.855 1 93.19 223 GLY A N 1
ATOM 1792 C CA . GLY A 1 223 ? 5.357 22.338 16.037 1 93.19 223 GLY A CA 1
ATOM 1793 C C . GLY A 1 223 ? 5.556 21.522 17.3 1 93.19 223 GLY A C 1
ATOM 1794 O O . GLY A 1 223 ? 5.523 20.291 17.262 1 93.19 223 GLY A O 1
ATOM 1795 N N . PRO A 1 224 ? 5.804 22.143 18.377 1 92.18 224 PRO A N 1
ATOM 1796 C CA . PRO A 1 224 ? 6.153 21.471 19.631 1 92.18 224 PRO A CA 1
ATOM 1797 C C . PRO A 1 224 ? 4.973 20.72 20.245 1 92.18 224 PRO A C 1
ATOM 1799 O O . PRO A 1 224 ? 5.16 19.904 21.151 1 92.18 224 PRO A O 1
ATOM 1802 N N . GLU A 1 225 ? 3.81 20.927 19.78 1 88.85 225 GLU A N 1
ATOM 1803 C CA . GLU A 1 225 ? 2.626 20.294 20.353 1 88.85 225 GLU A CA 1
ATOM 1804 C C . GLU A 1 225 ? 1.933 19.393 19.335 1 88.85 225 GLU A C 1
ATOM 1806 O O . GLU A 1 225 ? 0.703 19.326 19.292 1 88.85 225 GLU A O 1
ATOM 1811 N N . TYR A 1 226 ? 2.663 18.858 18.41 1 86.78 226 TYR A N 1
ATOM 1812 C CA . TYR A 1 226 ? 2.184 17.885 17.435 1 86.78 226 TYR A CA 1
ATOM 1813 C C . TYR A 1 226 ? 1.218 18.531 16.449 1 86.78 226 TYR A C 1
ATOM 1815 O O . TYR A 1 226 ? 0.216 17.925 16.064 1 86.78 226 TYR A O 1
ATOM 1823 N N . GLU A 1 227 ? 1.512 19.772 16.25 1 87.25 227 GLU A N 1
ATOM 1824 C CA . GLU A 1 227 ? 0.732 20.466 15.23 1 87.25 227 GLU A CA 1
ATOM 1825 C C . GLU A 1 227 ? 1.531 20.63 13.94 1 87.25 227 GLU A C 1
ATOM 1827 O O . GLU A 1 227 ? 2.763 20.652 13.966 1 87.25 227 GLU A O 1
ATOM 1832 N N . CYS A 1 228 ? 0.808 20.644 12.87 1 89.08 228 CYS A N 1
ATOM 1833 C CA . CYS A 1 228 ? 1.439 20.881 11.576 1 89.08 228 CYS A CA 1
ATOM 1834 C C . CYS A 1 228 ? 1.458 22.369 11.244 1 89.08 228 CYS A C 1
ATOM 1836 O O . CYS A 1 228 ? 0.404 22.988 11.087 1 89.08 228 CYS A O 1
ATOM 1838 N N . LEU A 1 229 ? 2.614 22.902 11.124 1 91.73 229 LEU A N 1
ATOM 1839 C CA . LEU A 1 229 ? 2.75 24.336 10.891 1 91.73 229 LEU A CA 1
ATOM 1840 C C . LEU A 1 229 ? 2.919 24.631 9.404 1 91.73 229 LEU A C 1
ATOM 1842 O O . LEU A 1 229 ? 2.696 25.76 8.962 1 91.73 229 LEU A O 1
ATOM 1846 N N . PHE A 1 230 ? 3.314 23.622 8.766 1 90.56 230 PHE A N 1
ATOM 1847 C CA . PHE A 1 230 ? 3.581 23.799 7.343 1 90.56 230 PHE A CA 1
ATOM 1848 C C . PHE A 1 230 ? 3.589 22.456 6.623 1 90.56 230 PHE A C 1
ATOM 1850 O O . PHE A 1 230 ? 4.029 21.449 7.181 1 90.56 230 PHE A O 1
ATOM 1857 N N . VAL A 1 231 ? 3.01 22.481 5.417 1 89.07 231 VAL A N 1
ATOM 1858 C CA . VAL A 1 231 ? 3.041 21.285 4.581 1 89.07 231 VAL A CA 1
ATOM 1859 C C . VAL A 1 231 ? 3.312 21.676 3.13 1 89.07 231 VAL A C 1
ATOM 1861 O O . VAL A 1 231 ? 2.778 22.673 2.639 1 89.07 231 VAL A O 1
ATOM 1864 N N . ASP A 1 232 ? 4.188 20.898 2.511 1 87.44 232 ASP A N 1
ATOM 1865 C CA . ASP A 1 232 ? 4.484 21.051 1.09 1 87.44 232 ASP A CA 1
ATOM 1866 C C . ASP A 1 232 ? 4.49 19.698 0.381 1 87.44 232 ASP A C 1
ATOM 1868 O O . ASP A 1 232 ? 5.239 18.796 0.763 1 87.44 232 ASP A O 1
ATOM 1872 N N . VAL A 1 233 ? 3.568 19.609 -0.619 1 84.51 233 VAL A N 1
ATOM 1873 C CA . VAL A 1 233 ? 3.465 18.339 -1.331 1 84.51 233 VAL A CA 1
ATOM 1874 C C . VAL A 1 233 ? 3.767 18.552 -2.812 1 84.51 233 VAL A C 1
ATOM 1876 O O . VAL A 1 233 ? 3.282 19.51 -3.42 1 84.51 233 VAL A O 1
ATOM 1879 N N . GLY A 1 234 ? 4.545 17.644 -3.535 1 75.59 234 GLY A N 1
ATOM 1880 C CA . GLY A 1 234 ? 4.588 17.769 -4.983 1 75.59 234 GLY A CA 1
ATOM 1881 C C . GLY A 1 234 ? 5.933 17.389 -5.575 1 75.59 234 GLY A C 1
ATOM 1882 O O . GLY A 1 234 ? 6.05 17.19 -6.786 1 75.59 234 GLY A O 1
ATOM 1883 N N . THR A 1 235 ? 6.922 17.292 -4.732 1 72.5 235 THR A N 1
ATOM 1884 C CA . THR A 1 235 ? 8.238 16.964 -5.269 1 72.5 235 THR A CA 1
ATOM 1885 C C . THR A 1 235 ? 8.323 15.482 -5.623 1 72.5 235 THR A C 1
ATOM 1887 O O . THR A 1 235 ? 7.787 14.635 -4.905 1 72.5 235 THR A O 1
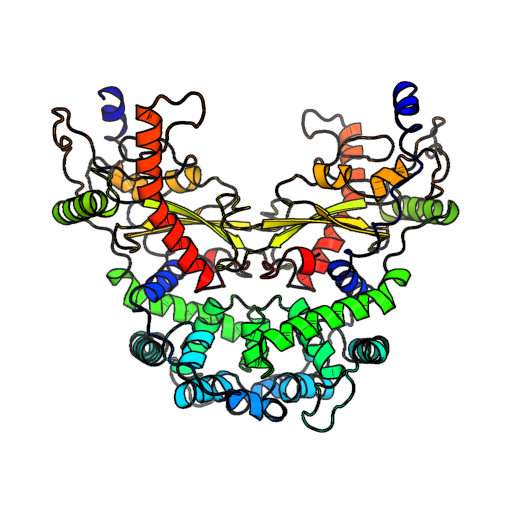ATOM 1890 N N . ASN A 1 236 ? 8.888 15.289 -6.768 1 69.26 236 ASN A N 1
ATOM 1891 C CA . ASN A 1 236 ? 9.079 13.915 -7.22 1 69.26 236 ASN A CA 1
ATOM 1892 C C . ASN A 1 236 ? 9.808 13.077 -6.173 1 69.26 236 ASN A C 1
ATOM 1894 O O . ASN A 1 236 ? 10.802 13.523 -5.597 1 69.26 236 ASN A O 1
ATOM 1898 N N . GLY A 1 237 ? 9.319 11.927 -5.807 1 63.11 237 GLY A N 1
ATOM 1899 C CA . GLY A 1 237 ? 9.743 11.057 -4.722 1 63.11 237 GLY A CA 1
ATOM 1900 C C . GLY A 1 237 ? 11.091 10.406 -4.97 1 63.11 237 GLY A C 1
ATOM 1901 O O . GLY A 1 237 ? 11.677 9.815 -4.061 1 63.11 237 GLY A O 1
ATOM 1902 N N . ARG A 1 238 ? 11.536 10.441 -6.144 1 61.7 238 ARG A N 1
ATOM 1903 C CA . ARG A 1 238 ? 12.844 9.856 -6.419 1 61.7 238 ARG A CA 1
ATOM 1904 C C . ARG A 1 238 ? 13.954 10.651 -5.74 1 61.7 238 ARG A C 1
ATOM 1906 O O . ARG A 1 238 ? 15.046 10.129 -5.508 1 61.7 238 ARG A O 1
ATOM 1913 N N . ASN A 1 239 ? 13.514 11.8 -5.406 1 61.87 239 ASN A N 1
ATOM 1914 C CA . ASN A 1 239 ? 14.507 12.684 -4.804 1 61.87 239 ASN A CA 1
ATOM 1915 C C . ASN A 1 239 ? 14.489 12.594 -3.281 1 61.87 239 ASN A C 1
ATOM 1917 O O . ASN A 1 239 ? 13.451 12.303 -2.685 1 61.87 239 ASN A O 1
ATOM 1921 N N . PRO A 1 240 ? 15.707 12.616 -2.742 1 66.24 240 PRO A N 1
ATOM 1922 C CA . PRO A 1 240 ? 15.767 12.642 -1.279 1 66.24 240 PRO A CA 1
ATOM 1923 C C . PRO A 1 240 ? 15.024 13.833 -0.678 1 66.24 240 PRO A C 1
ATOM 1925 O O . PRO A 1 240 ? 14.703 14.788 -1.391 1 66.24 240 PRO A O 1
ATOM 1928 N N . ASP A 1 241 ? 14.675 13.753 0.507 1 72.36 241 ASP A N 1
ATOM 1929 C CA . ASP A 1 241 ? 14.019 14.82 1.256 1 72.36 241 ASP A CA 1
ATOM 1930 C C . ASP A 1 241 ? 14.747 16.149 1.069 1 72.36 241 ASP A C 1
ATOM 1932 O O . ASP A 1 241 ? 14.116 17.208 1.022 1 72.36 241 ASP A O 1
ATOM 1936 N N . GLY A 1 242 ? 16.044 16.045 0.897 1 74.16 242 GLY A N 1
ATOM 1937 C CA . GLY A 1 242 ? 16.825 17.254 0.686 1 74.16 242 GLY A CA 1
ATOM 1938 C C . GLY A 1 242 ? 16.448 17.994 -0.583 1 74.16 242 GLY A C 1
ATOM 1939 O O . GLY A 1 242 ? 16.413 19.226 -0.602 1 74.16 242 GLY A O 1
ATOM 1940 N N . HIS A 1 243 ? 16.098 17.246 -1.529 1 76.81 243 HIS A N 1
ATOM 1941 C CA . HIS A 1 243 ? 15.698 17.858 -2.791 1 76.81 243 HIS A CA 1
ATOM 1942 C C . HIS A 1 243 ? 14.348 18.556 -2.661 1 76.81 243 HIS A C 1
ATOM 1944 O O . HIS A 1 243 ? 14.159 19.653 -3.19 1 76.81 243 HIS A O 1
ATOM 1950 N N . ALA A 1 244 ? 13.482 17.95 -1.966 1 82.9 244 ALA A N 1
ATOM 1951 C CA . ALA A 1 244 ? 12.18 18.563 -1.716 1 82.9 244 ALA A CA 1
ATOM 1952 C C . ALA A 1 244 ? 12.327 19.863 -0.932 1 82.9 244 ALA A C 1
ATOM 1954 O O . ALA A 1 244 ? 11.619 20.838 -1.194 1 82.9 244 ALA A O 1
ATOM 1955 N N . TRP A 1 245 ? 13.24 19.867 -0.002 1 87.36 245 TRP A N 1
ATOM 1956 C CA . TRP A 1 245 ? 13.5 21.058 0.8 1 87.36 245 TRP A CA 1
ATOM 1957 C C . TRP A 1 245 ? 13.98 22.21 -0.075 1 87.36 245 TRP A C 1
ATOM 1959 O O . TRP A 1 245 ? 13.536 23.349 0.088 1 87.36 245 TRP A O 1
ATOM 1969 N N . HIS A 1 246 ? 14.781 21.867 -1.013 1 85.81 246 HIS A N 1
ATOM 1970 C CA . HIS A 1 246 ? 15.356 22.9 -1.868 1 85.81 246 HIS A CA 1
ATOM 1971 C C . HIS A 1 246 ? 14.281 23.582 -2.707 1 85.81 246 HIS A C 1
ATOM 1973 O O . HIS A 1 246 ? 14.428 24.747 -3.085 1 85.81 246 HIS A O 1
ATOM 1979 N N . ARG A 1 247 ? 13.223 22.939 -2.874 1 83.89 247 ARG A N 1
ATOM 1980 C CA . ARG A 1 247 ? 12.173 23.468 -3.739 1 83.89 247 ARG A CA 1
ATOM 1981 C C . ARG A 1 247 ? 10.995 23.982 -2.919 1 83.89 247 ARG A C 1
ATOM 1983 O O . ARG A 1 247 ? 10.043 24.537 -3.471 1 83.89 247 ARG A O 1
ATOM 1990 N N . CYS A 1 248 ? 11.106 23.913 -1.704 1 87.29 248 CYS A N 1
ATOM 1991 C CA . CYS A 1 248 ? 9.979 24.204 -0.825 1 87.29 248 CYS A CA 1
ATOM 1992 C C . CYS A 1 248 ? 9.842 25.703 -0.592 1 87.29 248 CYS A C 1
ATOM 1994 O O . CYS A 1 248 ? 10.842 26.419 -0.52 1 87.29 248 CYS A O 1
ATOM 1996 N N . SER A 1 249 ? 8.644 26.179 -0.463 1 86.85 249 SER A N 1
ATOM 1997 C CA . SER A 1 249 ? 8.35 27.594 -0.263 1 86.85 249 SER A CA 1
ATOM 1998 C C . SER A 1 249 ? 8.822 28.069 1.107 1 86.85 249 SER A C 1
ATOM 2000 O O . SER A 1 249 ? 9.188 29.234 1.274 1 86.85 249 SER A O 1
ATOM 2002 N N . LEU A 1 250 ? 8.814 27.19 1.968 1 89.95 250 LEU A N 1
ATOM 2003 C CA . LEU A 1 250 ? 9.256 27.55 3.311 1 89.95 250 LEU A CA 1
ATOM 2004 C C . LEU A 1 250 ? 10.728 27.946 3.311 1 89.95 250 LEU A C 1
ATOM 2006 O O . LEU A 1 250 ? 11.113 28.924 3.956 1 89.95 250 LEU A O 1
ATOM 2010 N N . LYS A 1 251 ? 11.486 27.135 2.641 1 90.61 251 LYS A N 1
ATOM 2011 C CA . LYS A 1 251 ? 12.904 27.466 2.537 1 90.61 251 LYS A CA 1
ATOM 2012 C C . LYS A 1 251 ? 13.102 28.853 1.931 1 90.61 251 LYS A C 1
ATOM 2014 O O . LYS A 1 251 ? 13.888 29.653 2.443 1 90.61 251 LYS A O 1
ATOM 2019 N N . LYS A 1 252 ? 12.408 29.074 0.88 1 89.28 252 LYS A N 1
ATOM 2020 C CA . LYS A 1 252 ? 12.495 30.368 0.209 1 89.28 252 LYS A CA 1
ATOM 2021 C C . LYS A 1 252 ? 12.127 31.505 1.157 1 89.28 252 LYS A C 1
ATOM 2023 O O . LYS A 1 252 ? 12.783 32.549 1.168 1 89.28 252 LYS A O 1
ATOM 2028 N N . ALA A 1 253 ? 11.144 31.33 1.952 1 90.8 253 ALA A N 1
ATOM 2029 C CA . ALA A 1 253 ? 10.687 32.345 2.898 1 90.8 253 ALA A CA 1
ATOM 2030 C C . ALA A 1 253 ? 11.715 32.565 4.004 1 90.8 253 ALA A C 1
ATOM 2032 O O . ALA A 1 253 ? 11.966 33.702 4.41 1 90.8 253 ALA A O 1
ATOM 2033 N N . LEU A 1 254 ? 12.286 31.52 4.413 1 89.39 254 LEU A N 1
ATOM 2034 C CA . LEU A 1 254 ? 13.254 31.599 5.501 1 89.39 254 LEU A CA 1
ATOM 2035 C C . LEU A 1 254 ? 14.534 32.29 5.041 1 89.39 254 LEU A C 1
ATOM 2037 O O . LEU A 1 254 ? 15.186 32.983 5.825 1 89.39 254 LEU A O 1
ATOM 2041 N N . GLU A 1 255 ? 14.839 32.074 3.82 1 87.2 255 GLU A N 1
ATOM 2042 C CA . GLU A 1 255 ? 16.099 32.592 3.295 1 87.2 255 GLU A CA 1
ATOM 2043 C C . GLU A 1 255 ? 15.909 33.969 2.664 1 87.2 255 GLU A C 1
ATOM 2045 O O . GLU A 1 255 ? 16.882 34.617 2.273 1 87.2 255 GLU A O 1
ATOM 2050 N N . SER A 1 256 ? 14.706 34.347 2.578 1 89.78 256 SER A N 1
ATOM 2051 C CA . SER A 1 256 ? 14.42 35.642 1.97 1 89.78 256 SER A CA 1
ATOM 2052 C C . SER A 1 256 ? 14.931 36.786 2.839 1 89.78 256 SER A C 1
ATOM 2054 O O . SER A 1 256 ? 14.826 36.736 4.066 1 89.78 256 SER A O 1
ATOM 2056 N N . CYS A 1 257 ? 15.402 37.781 2.239 1 87.35 257 CYS A N 1
ATOM 2057 C CA . CYS A 1 257 ? 15.924 38.949 2.94 1 87.35 257 CYS A CA 1
ATOM 2058 C C . CYS A 1 257 ? 14.795 39.761 3.563 1 87.35 257 CYS A C 1
ATOM 2060 O O . CYS A 1 257 ? 15.002 40.457 4.559 1 87.35 257 CYS A O 1
ATOM 2062 N N . ASP A 1 258 ? 13.599 39.611 3.018 1 88.66 258 ASP A N 1
ATOM 2063 C CA . ASP A 1 258 ? 12.448 40.374 3.489 1 88.66 258 ASP A CA 1
ATOM 2064 C C . ASP A 1 258 ? 11.854 39.75 4.75 1 88.66 258 ASP A C 1
ATOM 2066 O O . ASP A 1 258 ? 10.986 40.344 5.394 1 88.66 258 ASP A O 1
ATOM 2070 N N . ASN A 1 259 ? 12.329 38.697 5.116 1 88.97 259 ASN A N 1
ATOM 2071 C CA . ASN A 1 259 ? 11.849 37.997 6.302 1 88.97 259 ASN A CA 1
ATOM 2072 C C . ASN A 1 259 ? 10.325 37.993 6.373 1 88.97 259 ASN A C 1
ATOM 2074 O O . ASN A 1 259 ? 9.744 38.436 7.365 1 88.97 259 ASN A O 1
ATOM 2078 N N . PRO A 1 260 ? 9.727 37.466 5.369 1 89.75 260 PRO A N 1
ATOM 2079 C CA . PRO A 1 260 ? 8.264 37.478 5.307 1 89.75 260 PRO A CA 1
ATOM 2080 C C . PRO A 1 260 ? 7.617 36.737 6.475 1 89.75 260 PRO A C 1
ATOM 2082 O O . PRO A 1 260 ? 6.462 37.004 6.817 1 89.75 260 PRO A O 1
ATOM 2085 N N . LEU A 1 261 ? 8.308 35.875 7.131 1 92.32 261 LEU A N 1
ATOM 2086 C CA . LEU A 1 261 ? 7.766 35.094 8.238 1 92.32 261 LEU A CA 1
ATOM 2087 C C . LEU A 1 261 ? 7.987 35.808 9.567 1 92.32 261 LEU A C 1
ATOM 2089 O O . LEU A 1 261 ? 7.475 35.374 10.602 1 92.32 261 LEU A O 1
ATOM 2093 N N . ASN A 1 262 ? 8.745 36.854 9.53 1 93.62 262 ASN A N 1
ATOM 2094 C CA . ASN A 1 262 ? 9.033 37.655 10.715 1 93.62 262 ASN A CA 1
ATOM 2095 C C . ASN A 1 262 ? 9.728 36.83 11.794 1 93.62 262 ASN A C 1
ATOM 2097 O O . ASN A 1 262 ? 9.316 36.845 12.955 1 93.62 262 ASN A O 1
ATOM 2101 N N . ILE A 1 263 ? 10.661 36.069 11.353 1 92.31 263 ILE A N 1
ATOM 2102 C CA . ILE A 1 263 ? 11.473 35.306 12.294 1 92.31 263 ILE A CA 1
ATOM 2103 C C . ILE A 1 263 ? 12.233 36.26 13.213 1 92.31 263 ILE A C 1
ATOM 2105 O O . ILE A 1 263 ? 12.817 37.243 12.751 1 92.31 263 ILE A O 1
ATOM 2109 N N . PRO A 1 264 ? 12.207 36.009 14.441 1 91.11 264 PRO A N 1
ATOM 2110 C CA . PRO A 1 264 ? 12.903 36.91 15.363 1 91.11 264 PRO A CA 1
ATOM 2111 C C . PRO A 1 264 ? 14.409 36.963 15.112 1 91.11 264 PRO A C 1
ATOM 2113 O O . PRO A 1 264 ? 14.965 36.06 14.482 1 91.11 264 PRO A O 1
ATOM 2116 N N . PRO A 1 265 ? 14.991 38.02 15.583 1 87.45 265 PRO A N 1
ATOM 2117 C CA . PRO A 1 265 ? 16.447 38.117 15.453 1 87.45 265 PRO A CA 1
ATOM 2118 C C . PRO A 1 265 ? 17.185 37.082 16.299 1 87.45 265 PRO A C 1
ATOM 2120 O O . PRO A 1 265 ? 16.577 36.425 17.147 1 87.45 265 PRO A O 1
ATOM 2123 N N . LEU A 1 266 ? 18.445 36.969 16.045 1 85.94 266 LEU A N 1
ATOM 2124 C CA . LEU A 1 266 ? 19.298 36.026 16.76 1 85.94 266 LEU A CA 1
ATOM 2125 C C . LEU A 1 266 ? 19.237 36.271 18.264 1 85.94 266 LEU A C 1
ATOM 2127 O O . LEU A 1 266 ? 19.079 37.411 18.706 1 85.94 266 LEU A O 1
ATOM 2131 N N . ARG A 1 267 ? 19.255 35.226 18.968 1 84.06 267 ARG A N 1
ATOM 2132 C CA . ARG A 1 267 ? 19.224 35.29 20.426 1 84.06 267 ARG A CA 1
ATOM 2133 C C . ARG A 1 267 ? 20.255 34.347 21.037 1 84.06 267 ARG A C 1
ATOM 2135 O O . ARG A 1 267 ? 20.402 33.207 20.593 1 84.06 267 ARG A O 1
ATOM 2142 N N . PRO A 1 268 ? 20.978 34.908 21.956 1 79.45 268 PRO A N 1
ATOM 2143 C CA . PRO A 1 268 ? 21.931 34.016 22.619 1 79.45 268 PRO A CA 1
ATOM 2144 C C . PRO A 1 268 ? 21.247 32.96 23.485 1 79.45 268 PRO A C 1
ATOM 2146 O O . PRO A 1 268 ? 20.15 33.193 23.998 1 79.45 268 PRO A O 1
ATOM 2149 N N . LEU A 1 269 ? 21.871 31.772 23.505 1 79.66 269 LEU A N 1
ATOM 2150 C CA . LEU A 1 269 ? 21.392 30.732 24.408 1 79.66 269 LEU A CA 1
ATOM 2151 C C . LEU A 1 269 ? 21.637 31.12 25.862 1 79.66 269 LEU A C 1
ATOM 2153 O O . LEU A 1 269 ? 22.447 32.006 26.145 1 79.66 269 LEU A O 1
ATOM 2157 N N . SER A 1 270 ? 20.856 30.489 26.722 1 67.86 270 SER A N 1
ATOM 2158 C CA . SER A 1 270 ? 21.08 30.762 28.138 1 67.86 270 SER A CA 1
ATOM 2159 C C . SER A 1 270 ? 22.532 30.504 28.527 1 67.86 270 SER A C 1
ATOM 2161 O O . SER A 1 270 ? 23.045 29.4 28.335 1 67.86 270 SER A O 1
ATOM 2163 N N . GLY A 1 271 ? 23.19 31.475 28.914 1 64.37 271 GLY A N 1
ATOM 2164 C CA . GLY A 1 271 ? 24.556 31.337 29.392 1 64.37 271 GLY A CA 1
ATOM 2165 C C . GLY A 1 271 ? 25.595 31.631 28.326 1 64.37 271 GLY A C 1
ATOM 2166 O O . GLY A 1 271 ? 26.797 31.59 28.595 1 64.37 271 GLY A O 1
ATOM 2167 N N . ALA A 1 272 ? 25.088 31.743 27.096 1 68.29 272 ALA A N 1
ATOM 2168 C CA . ALA A 1 272 ? 26.048 32.009 26.028 1 68.29 272 ALA A CA 1
ATOM 2169 C C . ALA A 1 272 ? 25.934 33.448 25.532 1 68.29 272 ALA A C 1
ATOM 2171 O O . ALA A 1 272 ? 24.895 34.089 25.705 1 68.29 272 ALA A O 1
ATOM 2172 N N . SER A 1 273 ? 26.982 34.04 25.103 1 72.74 273 SER A N 1
ATOM 2173 C CA . SER A 1 273 ? 27.017 35.423 24.641 1 72.74 273 SER A CA 1
ATOM 2174 C C . SER A 1 273 ? 26.788 35.509 23.135 1 72.74 273 SER A C 1
ATOM 2176 O O . SER A 1 273 ? 26.292 36.52 22.634 1 72.74 273 SER A O 1
ATOM 2178 N N . LYS A 1 274 ? 27.01 34.438 22.465 1 77.05 274 LYS A N 1
ATOM 2179 C CA . LYS A 1 274 ? 26.944 34.487 21.007 1 77.05 274 LYS A CA 1
ATOM 2180 C C . LYS A 1 274 ? 25.519 34.255 20.513 1 77.05 274 LYS A C 1
ATOM 2182 O O . LYS A 1 274 ? 24.876 33.276 20.895 1 77.05 274 LYS A O 1
ATOM 2187 N N . PRO A 1 275 ? 25.028 35.19 19.776 1 82.44 275 PRO A N 1
ATOM 2188 C CA . PRO A 1 275 ? 23.675 35.032 19.239 1 82.44 275 PRO A CA 1
ATOM 2189 C C . PRO A 1 275 ? 23.567 33.879 18.243 1 82.44 275 PRO A C 1
ATOM 2191 O O . PRO A 1 275 ? 24.482 33.66 17.445 1 82.44 275 PRO A O 1
ATOM 2194 N N . ILE A 1 276 ? 22.547 33.106 18.424 1 82.19 276 ILE A N 1
ATOM 2195 C CA . ILE A 1 276 ? 22.299 31.962 17.555 1 82.19 276 ILE A CA 1
ATOM 2196 C C . ILE A 1 276 ? 20.963 32.14 16.837 1 82.19 276 ILE A C 1
ATOM 2198 O O . ILE A 1 276 ? 20.009 32.671 17.41 1 82.19 276 ILE A O 1
ATOM 2202 N N . PRO A 1 277 ? 20.899 31.754 15.642 1 87.27 277 PRO A N 1
ATOM 2203 C CA . PRO A 1 277 ? 19.654 31.892 14.884 1 87.27 277 PRO A CA 1
ATOM 2204 C C . PRO A 1 277 ? 18.596 30.87 15.296 1 87.27 277 PRO A C 1
ATOM 2206 O O . PRO A 1 277 ? 18.911 29.889 15.974 1 87.27 277 PRO A O 1
ATOM 2209 N N . PHE A 1 278 ? 17.334 31.288 15.021 1 91.69 278 PHE A N 1
ATOM 2210 C CA . PHE A 1 278 ? 16.254 30.312 15.11 1 91.69 278 PHE A CA 1
ATOM 2211 C C . PHE A 1 278 ? 16.306 29.338 13.94 1 91.69 278 PHE A C 1
ATOM 2213 O O . PHE A 1 278 ? 16.5 29.747 12.793 1 91.69 278 PHE A O 1
ATOM 2220 N N . VAL A 1 279 ? 16.254 27.993 14.259 1 92.25 279 VAL A N 1
ATOM 2221 C CA . VAL A 1 279 ? 16.522 27.016 13.208 1 92.25 279 VAL A CA 1
ATOM 2222 C C . VAL A 1 279 ? 15.446 25.933 13.223 1 92.25 279 VAL A C 1
ATOM 2224 O O . VAL A 1 279 ? 14.755 25.75 14.228 1 92.25 279 VAL A O 1
ATOM 2227 N N . LEU A 1 280 ? 15.327 25.314 12.095 1 94.6 280 LEU A N 1
ATOM 2228 C CA . LEU A 1 280 ? 14.563 24.078 11.968 1 94.6 280 LEU A CA 1
ATOM 2229 C C . LEU A 1 280 ? 15.447 22.863 12.228 1 94.6 280 LEU A C 1
ATOM 2231 O O . LEU A 1 280 ? 16.67 22.939 12.091 1 94.6 280 LEU A O 1
ATOM 2235 N N . THR A 1 281 ? 14.812 21.805 12.643 1 93.72 281 THR A N 1
ATOM 2236 C CA . THR A 1 281 ? 15.571 20.569 12.796 1 93.72 281 THR A CA 1
ATOM 2237 C C . THR A 1 281 ? 15.088 19.512 11.807 1 93.72 281 THR A C 1
ATOM 2239 O O . THR A 1 281 ? 13.888 19.397 11.549 1 93.72 281 THR A O 1
ATOM 2242 N N . GLY A 1 282 ? 15.955 18.855 11.144 1 90.79 282 GLY A N 1
ATOM 2243 C CA . GLY A 1 282 ? 15.675 17.78 10.206 1 90.79 282 GLY A CA 1
ATOM 2244 C C . GLY A 1 282 ? 16.661 16.631 10.304 1 90.79 282 GLY A C 1
ATOM 2245 O O . GLY A 1 282 ? 17.627 16.698 11.067 1 90.79 282 GLY A O 1
ATOM 2246 N N . ASP A 1 283 ? 16.409 15.626 9.6 1 86.61 283 ASP A N 1
ATOM 2247 C CA . ASP A 1 283 ? 17.295 14.467 9.639 1 86.61 283 ASP A CA 1
ATOM 2248 C C . ASP A 1 283 ? 18.52 14.681 8.752 1 86.61 283 ASP A C 1
ATOM 2250 O O . ASP A 1 283 ? 18.795 15.805 8.326 1 86.61 283 ASP A O 1
ATOM 2254 N N . GLU A 1 284 ? 19.318 13.662 8.533 1 83.43 284 GLU A N 1
ATOM 2255 C CA . GLU A 1 284 ? 20.591 13.744 7.824 1 83.43 284 GLU A CA 1
ATOM 2256 C C . GLU A 1 284 ? 20.38 14.063 6.347 1 83.43 284 GLU A C 1
ATOM 2258 O O . GLU A 1 284 ? 21.286 14.565 5.679 1 83.43 284 GLU A O 1
ATOM 2263 N N . ALA A 1 285 ? 19.201 13.827 5.909 1 81.82 285 ALA A N 1
ATOM 2264 C CA . ALA A 1 285 ? 18.916 14.052 4.494 1 81.82 285 ALA A CA 1
ATOM 2265 C C . ALA A 1 285 ? 18.808 15.543 4.187 1 81.82 285 ALA A C 1
ATOM 2267 O O . ALA A 1 285 ? 18.911 15.954 3.029 1 81.82 285 ALA A O 1
ATOM 2268 N N . PHE A 1 286 ? 18.61 16.345 5.219 1 86.95 286 PHE A N 1
ATOM 2269 C CA . PHE A 1 286 ? 18.487 17.786 5.037 1 86.95 286 PHE A CA 1
ATOM 2270 C C . PHE A 1 286 ? 19.851 18.461 5.116 1 86.95 286 PHE A C 1
ATOM 2272 O O . PHE A 1 286 ? 20.732 18.007 5.849 1 86.95 286 PHE A O 1
ATOM 2279 N N . PRO A 1 287 ? 20.012 19.435 4.383 1 86.38 287 PRO A N 1
ATOM 2280 C CA . PRO A 1 287 ? 21.291 20.147 4.435 1 86.38 287 PRO A CA 1
ATOM 2281 C C . PRO A 1 287 ? 21.423 21.033 5.672 1 86.38 287 PRO A C 1
ATOM 2283 O O . PRO A 1 287 ? 20.435 21.614 6.128 1 86.38 287 PRO A O 1
ATOM 2286 N N . LEU A 1 288 ? 22.668 21.074 6.153 1 86.83 288 LEU A N 1
ATOM 2287 C CA . LEU A 1 288 ? 22.954 22.05 7.199 1 86.83 288 LEU A CA 1
ATOM 2288 C C . LEU A 1 288 ? 22.962 23.466 6.633 1 86.83 288 LEU A C 1
ATOM 2290 O O . LEU A 1 288 ? 23.51 23.706 5.555 1 86.83 288 LEU A O 1
ATOM 2294 N N . SER A 1 289 ? 22.231 24.386 7.287 1 86.33 289 SER A N 1
ATOM 2295 C CA . SER A 1 289 ? 22.181 25.78 6.859 1 86.33 289 SER A CA 1
ATOM 2296 C C . SER A 1 289 ? 21.911 26.71 8.036 1 86.33 289 SER A C 1
ATOM 2298 O O . SER A 1 289 ? 21.832 26.263 9.182 1 86.33 289 SER A O 1
ATOM 2300 N N . LYS A 1 290 ? 21.782 27.995 7.73 1 85.19 290 LYS A N 1
ATOM 2301 C CA . LYS A 1 290 ? 21.503 29.009 8.743 1 85.19 290 LYS A CA 1
ATOM 2302 C C . LYS A 1 290 ? 20.183 28.727 9.455 1 85.19 290 LYS A C 1
ATOM 2304 O O . LYS A 1 290 ? 20.021 29.062 10.63 1 85.19 290 LYS A O 1
ATOM 2309 N N . HIS A 1 291 ? 19.319 28.027 8.725 1 88.42 291 HIS A N 1
ATOM 2310 C CA . HIS A 1 291 ? 17.993 27.827 9.297 1 88.42 291 HIS A CA 1
ATOM 2311 C C . HIS A 1 291 ? 17.67 26.343 9.436 1 88.42 291 HIS A C 1
ATOM 2313 O O . HIS A 1 291 ? 16.515 25.973 9.66 1 88.42 291 HIS A O 1
ATOM 2319 N N . MET A 1 292 ? 18.682 25.499 9.243 1 90.72 292 MET A N 1
ATOM 2320 C CA . MET A 1 292 ? 18.456 24.059 9.323 1 90.72 292 MET A CA 1
ATOM 2321 C C . MET A 1 292 ? 19.543 23.382 10.151 1 90.72 292 MET A C 1
ATOM 2323 O O . MET A 1 292 ? 20.729 23.496 9.838 1 90.72 292 MET A O 1
ATOM 2327 N N . LEU A 1 293 ? 19.172 22.793 11.188 1 89.98 293 LEU A N 1
ATOM 2328 C CA . LEU A 1 293 ? 20.078 22.046 12.054 1 89.98 293 LEU A CA 1
ATOM 2329 C C . LEU A 1 293 ? 19.924 20.544 11.835 1 89.98 293 LEU A C 1
ATOM 2331 O O . LEU A 1 293 ? 18.806 20.024 11.835 1 89.98 293 LEU A O 1
ATOM 2335 N N . LYS A 1 294 ? 20.92 19.821 11.554 1 88.93 294 LYS A N 1
ATOM 2336 C CA . LYS A 1 294 ? 20.932 18.368 11.412 1 88.93 294 LYS A CA 1
ATOM 2337 C C . LYS A 1 294 ? 21.96 17.733 12.343 1 88.93 294 LYS A C 1
ATOM 2339 O O . LYS A 1 294 ? 22.876 18.408 12.818 1 88.93 294 LYS A O 1
ATOM 2344 N N . PRO A 1 295 ? 21.821 16.492 12.646 1 88.14 295 PRO A N 1
ATOM 2345 C CA . PRO A 1 295 ? 22.761 15.825 13.551 1 88.14 295 PRO A CA 1
ATOM 2346 C C . PRO A 1 295 ? 24.158 15.685 12.952 1 88.14 295 PRO A C 1
ATOM 2348 O O . PRO A 1 295 ? 24.315 15.711 11.728 1 88.14 295 PRO A O 1
ATOM 2351 N N . TYR A 1 296 ? 25.151 15.618 13.912 1 85.7 296 TYR A N 1
ATOM 2352 C CA . TYR A 1 296 ? 26.517 15.309 13.506 1 85.7 296 TYR A CA 1
ATOM 2353 C C . TYR A 1 296 ? 26.61 13.9 12.931 1 85.7 296 TYR A C 1
ATOM 2355 O O . TYR A 1 296 ? 25.885 12.999 13.359 1 85.7 296 TYR A O 1
ATOM 2363 N N . PRO A 1 297 ? 27.42 13.764 11.951 1 82.93 297 PRO A N 1
ATOM 2364 C CA . PRO A 1 297 ? 27.61 12.415 11.411 1 82.93 297 PRO A CA 1
ATOM 2365 C C . PRO A 1 297 ? 28.059 11.413 12.472 1 82.93 297 PRO A C 1
ATOM 2367 O O . PRO A 1 297 ? 28.782 11.777 13.403 1 82.93 297 PRO A O 1
ATOM 2370 N N . ARG A 1 298 ? 27.589 10.178 12.468 1 76.67 298 ARG A N 1
ATOM 2371 C CA . ARG A 1 298 ? 27.698 9.162 13.511 1 76.67 298 ARG A CA 1
ATOM 2372 C C . ARG A 1 298 ? 29.136 8.675 13.652 1 76.67 298 ARG A C 1
ATOM 2374 O O . ARG A 1 298 ? 29.468 7.971 14.608 1 76.67 298 ARG A O 1
ATOM 2381 N N . ARG A 1 299 ? 30.057 9.137 12.954 1 80.27 299 ARG A N 1
ATOM 2382 C CA . ARG A 1 299 ? 31.42 8.628 13.071 1 80.27 299 ARG A CA 1
ATOM 2383 C C . ARG A 1 299 ? 32.246 9.49 14.021 1 80.27 299 ARG A C 1
ATOM 2385 O O . ARG A 1 299 ? 32.274 10.715 13.89 1 80.27 299 ARG A O 1
ATOM 2392 N N . ASN A 1 300 ? 32.996 8.932 15.039 1 85.73 300 ASN A N 1
ATOM 2393 C CA . ASN A 1 300 ? 33.961 9.54 15.947 1 85.73 300 ASN A CA 1
ATOM 2394 C C . ASN A 1 300 ? 33.382 10.772 16.638 1 85.73 300 ASN A C 1
ATOM 2396 O O . ASN A 1 300 ? 34.008 11.833 16.652 1 85.73 300 ASN A O 1
ATOM 2400 N N . LEU A 1 301 ? 32.329 10.626 17.296 1 85.45 301 LEU A N 1
ATOM 2401 C CA . LEU A 1 301 ? 31.652 11.745 17.94 1 85.45 301 LEU A CA 1
ATOM 2402 C C . LEU A 1 301 ? 32.26 12.033 19.309 1 85.45 301 LEU A C 1
ATOM 2404 O O . LEU A 1 301 ? 32.585 11.107 20.056 1 85.45 301 LEU A O 1
ATOM 2408 N N . THR A 1 302 ? 32.56 13.298 19.599 1 84.78 302 THR A N 1
ATOM 2409 C CA . THR A 1 302 ? 32.891 13.73 20.953 1 84.78 302 THR A CA 1
ATOM 2410 C C . THR A 1 302 ? 31.676 13.615 21.869 1 84.78 302 THR A C 1
ATOM 2412 O O . THR A 1 302 ? 30.558 13.39 21.401 1 84.78 302 THR A O 1
ATOM 2415 N N . VAL A 1 303 ? 31.874 13.684 23.09 1 83.43 303 VAL A N 1
ATOM 2416 C CA . VAL A 1 303 ? 30.792 13.597 24.065 1 83.43 303 VAL A CA 1
ATOM 2417 C C . VAL A 1 303 ? 29.791 14.726 23.829 1 83.43 303 VAL A C 1
ATOM 2419 O O . VAL A 1 303 ? 28.578 14.51 23.881 1 83.43 303 VAL A O 1
ATOM 2422 N N . GLU A 1 304 ? 30.335 15.893 23.513 1 81.24 304 GLU A N 1
ATOM 2423 C CA . GLU A 1 304 ? 29.478 17.05 23.272 1 81.24 304 GLU A CA 1
ATOM 2424 C C . GLU A 1 304 ? 28.618 16.851 22.027 1 81.24 304 GLU A C 1
ATOM 2426 O O . GLU A 1 304 ? 27.439 17.211 22.017 1 81.24 304 GLU A O 1
ATOM 2431 N N . GLU A 1 305 ? 29.219 16.229 21.056 1 85.01 305 GLU A N 1
ATOM 2432 C CA . GLU A 1 305 ? 28.495 15.989 19.811 1 85.01 305 GLU A CA 1
ATOM 2433 C C . GLU A 1 305 ? 27.414 14.929 19.998 1 85.01 305 GLU A C 1
ATOM 2435 O O . GLU A 1 305 ? 26.339 15.019 19.401 1 85.01 305 GLU A O 1
ATOM 2440 N N . ARG A 1 306 ? 27.661 14.035 20.844 1 86.28 306 ARG A N 1
ATOM 2441 C CA . ARG A 1 306 ? 26.683 12.994 21.141 1 86.28 306 ARG A CA 1
ATOM 2442 C C . ARG A 1 306 ? 25.471 13.571 21.863 1 86.28 306 ARG A C 1
ATOM 2444 O O . ARG A 1 306 ? 24.333 13.195 21.575 1 86.28 306 ARG A O 1
ATOM 2451 N N . ILE A 1 307 ? 25.792 14.419 22.785 1 83.01 307 ILE A N 1
ATOM 2452 C CA . ILE A 1 307 ? 24.715 15.059 23.532 1 83.01 307 ILE A CA 1
ATOM 2453 C C . ILE A 1 307 ? 23.88 15.926 22.592 1 83.01 307 ILE A C 1
ATOM 2455 O O . ILE A 1 307 ? 22.648 15.92 22.662 1 83.01 307 ILE A O 1
ATOM 2459 N N . ALA A 1 308 ? 24.589 16.601 21.701 1 84.25 308 ALA A N 1
ATOM 2460 C CA . ALA A 1 308 ? 23.894 17.429 20.718 1 84.25 308 ALA A CA 1
ATOM 2461 C C . ALA A 1 308 ? 22.998 16.579 19.821 1 84.25 308 ALA A C 1
ATOM 2463 O O . ALA A 1 308 ? 21.846 16.938 19.566 1 84.25 308 ALA A O 1
ATOM 2464 N N . ASN A 1 309 ? 23.588 15.502 19.359 1 86.3 309 ASN A N 1
ATOM 2465 C CA . ASN A 1 309 ? 22.815 14.603 18.508 1 86.3 309 ASN A CA 1
ATOM 2466 C C . ASN A 1 309 ? 21.584 14.065 19.232 1 86.3 309 ASN A C 1
ATOM 2468 O O . ASN A 1 309 ? 20.523 13.907 18.627 1 86.3 309 ASN A O 1
ATOM 2472 N N . TYR A 1 310 ? 21.729 13.861 20.478 1 85.39 310 TYR A N 1
ATOM 2473 C CA . TYR A 1 310 ? 20.605 13.39 21.279 1 85.39 310 TYR A CA 1
ATOM 2474 C C . TYR A 1 310 ? 19.506 14.444 21.351 1 85.39 310 TYR A C 1
ATOM 2476 O O . TYR A 1 310 ? 18.324 14.13 21.191 1 85.39 310 TYR A O 1
ATOM 2484 N N . ARG A 1 311 ? 19.887 15.634 21.557 1 84.76 311 ARG A N 1
ATOM 2485 C CA . ARG A 1 311 ? 18.914 16.716 21.665 1 84.76 311 ARG A CA 1
ATOM 2486 C C . ARG A 1 311 ? 18.218 16.962 20.331 1 84.76 311 ARG A C 1
ATOM 2488 O O . ARG A 1 311 ? 17.004 17.176 20.288 1 84.76 311 ARG A O 1
ATOM 2495 N N . ILE A 1 312 ? 18.981 16.891 19.29 1 87.85 312 ILE A N 1
ATOM 2496 C CA . ILE A 1 312 ? 18.426 17.081 17.955 1 87.85 312 ILE A CA 1
ATOM 2497 C C . ILE A 1 312 ? 17.435 15.962 17.644 1 87.85 312 ILE A C 1
ATOM 2499 O O . ILE A 1 312 ? 16.343 16.216 17.129 1 87.85 312 ILE A O 1
ATOM 2503 N N . SER A 1 313 ? 17.795 14.801 18.008 1 86.97 313 SER A N 1
ATOM 2504 C CA . SER A 1 313 ? 16.93 13.649 17.772 1 86.97 313 SER A CA 1
ATOM 2505 C C . SER A 1 313 ? 15.621 13.774 18.544 1 86.97 313 SER A C 1
ATOM 2507 O O . SER A 1 313 ? 14.554 13.435 18.027 1 86.97 313 SER A O 1
ATOM 2509 N N . ARG A 1 314 ? 15.75 14.237 19.672 1 86.29 314 ARG A N 1
ATOM 2510 C CA . ARG A 1 314 ? 14.562 14.42 20.499 1 86.29 314 ARG A CA 1
ATOM 2511 C C . ARG A 1 314 ? 13.611 15.437 19.874 1 86.29 314 ARG A C 1
ATOM 2513 O O . ARG A 1 314 ? 12.396 15.232 19.862 1 86.29 314 ARG A O 1
ATOM 2520 N N . GLY A 1 315 ? 14.181 16.496 19.357 1 87.28 315 GLY A N 1
ATOM 2521 C CA . GLY A 1 315 ? 13.371 17.506 18.694 1 87.28 315 GLY A CA 1
ATOM 2522 C C . GLY A 1 315 ? 12.737 17.012 17.407 1 87.28 315 GLY A C 1
ATOM 2523 O O . GLY A 1 315 ? 11.586 17.339 17.111 1 87.28 315 GLY A O 1
ATOM 2524 N N . ARG A 1 316 ? 13.419 16.167 16.729 1 89.78 316 ARG A N 1
ATOM 2525 C CA . ARG A 1 316 ? 12.966 15.657 15.439 1 89.78 316 ARG A CA 1
ATOM 2526 C C . ARG A 1 316 ? 11.867 14.614 15.618 1 89.78 316 ARG A C 1
ATOM 2528 O O . ARG A 1 316 ? 11.086 14.364 14.698 1 89.78 316 ARG A O 1
ATOM 2535 N N . ARG A 1 317 ? 11.837 13.951 16.661 1 87.94 317 ARG A N 1
ATOM 2536 C CA . ARG A 1 317 ? 10.91 12.854 16.918 1 87.94 317 ARG A CA 1
ATOM 2537 C C . ARG A 1 317 ? 9.465 13.303 16.728 1 87.94 317 ARG A C 1
ATOM 2539 O O . ARG A 1 317 ? 8.613 12.513 16.314 1 87.94 317 ARG A O 1
ATOM 2546 N N . ILE A 1 318 ? 9.256 14.551 16.961 1 89.51 318 ILE A N 1
ATOM 2547 C CA . ILE A 1 318 ? 7.89 15.055 16.875 1 89.51 318 ILE A CA 1
ATOM 2548 C C . ILE A 1 318 ? 7.385 14.937 15.439 1 89.51 318 ILE A C 1
ATOM 2550 O O . ILE A 1 318 ? 6.245 14.526 15.207 1 89.51 318 ILE A O 1
ATOM 2554 N N . SER A 1 319 ? 8.233 15.338 14.48 1 90.74 319 SER A N 1
ATOM 2555 C CA . SER A 1 319 ? 7.828 15.225 13.082 1 90.74 319 SER A CA 1
ATOM 2556 C C . SER A 1 319 ? 7.635 13.767 12.679 1 90.74 319 SER A C 1
ATOM 2558 O O . SER A 1 319 ? 6.693 13.438 11.955 1 90.74 319 SER A O 1
ATOM 2560 N N . GLU A 1 320 ? 8.434 12.935 13.171 1 86.16 320 GLU A N 1
ATOM 2561 C CA . GLU A 1 320 ? 8.299 11.507 12.902 1 86.16 320 GLU A CA 1
ATOM 2562 C C . GLU A 1 320 ? 6.991 10.96 13.469 1 86.16 320 GLU A C 1
ATOM 2564 O O . GLU A 1 320 ? 6.307 10.171 12.814 1 86.16 320 GLU A O 1
ATOM 2569 N N . ASN A 1 321 ? 6.71 11.408 14.638 1 85.39 321 ASN A N 1
ATOM 2570 C CA . ASN A 1 321 ? 5.497 10.947 15.304 1 85.39 321 ASN A CA 1
ATOM 2571 C C . ASN A 1 321 ? 4.242 11.426 14.579 1 85.39 321 ASN A C 1
ATOM 2573 O O . ASN A 1 321 ? 3.293 10.66 14.399 1 85.39 321 ASN A O 1
ATOM 2577 N N . ILE A 1 322 ? 4.307 12.615 14.198 1 86.57 322 ILE A N 1
ATOM 2578 C CA . ILE A 1 322 ? 3.15 13.174 13.506 1 86.57 322 ILE A CA 1
ATOM 2579 C C . ILE A 1 322 ? 2.902 12.404 12.211 1 86.57 322 ILE A C 1
ATOM 2581 O O . ILE A 1 322 ? 1.763 12.046 11.903 1 86.57 322 ILE A O 1
ATOM 2585 N N . LEU A 1 323 ? 3.899 12.113 11.473 1 86.03 323 LEU A N 1
ATOM 2586 C CA . LEU A 1 323 ? 3.767 11.37 10.224 1 86.03 323 LEU A CA 1
ATOM 2587 C C . LEU A 1 323 ? 3.34 9.931 10.491 1 86.03 323 LEU A C 1
ATOM 2589 O O . LEU A 1 323 ? 2.581 9.35 9.712 1 86.03 323 LEU A O 1
ATOM 2593 N N . GLY A 1 324 ? 3.793 9.434 11.565 1 83.04 324 GLY A N 1
ATOM 2594 C CA . GLY A 1 324 ? 3.354 8.11 11.975 1 83.04 324 GLY A CA 1
ATOM 2595 C C . GLY A 1 324 ? 1.878 8.051 12.321 1 83.04 324 GLY A C 1
ATOM 2596 O O . GLY A 1 324 ? 1.171 7.136 11.895 1 83.04 324 GLY A O 1
ATOM 2597 N N . ILE A 1 325 ? 1.457 8.994 13.044 1 83.06 325 ILE A N 1
ATOM 2598 C CA . ILE A 1 325 ? 0.055 9.075 13.439 1 83.06 325 ILE A CA 1
ATOM 2599 C C . ILE A 1 325 ? -0.821 9.245 12.2 1 83.06 325 ILE A C 1
ATOM 2601 O O . ILE A 1 325 ? -1.843 8.57 12.058 1 83.06 325 ILE A O 1
ATOM 2605 N N . LEU A 1 326 ? -0.368 10.064 11.317 1 84.45 326 LEU A N 1
ATOM 2606 C CA . LEU A 1 326 ? -1.1 10.295 10.077 1 84.45 326 LEU A CA 1
ATOM 2607 C C . LEU A 1 326 ? -1.22 9.008 9.269 1 84.45 326 LEU A C 1
ATOM 2609 O O . LEU A 1 326 ? -2.302 8.677 8.777 1 84.45 326 LEU A O 1
ATOM 2613 N N . GLY A 1 327 ? -0.165 8.334 9.193 1 83.93 327 GLY A N 1
ATOM 2614 C CA . GLY A 1 327 ? -0.151 7.086 8.446 1 83.93 327 GLY A CA 1
ATOM 2615 C C . GLY A 1 327 ? -1.01 6.005 9.075 1 83.93 327 GLY A C 1
ATOM 2616 O O . GLY A 1 327 ? -1.657 5.229 8.368 1 83.93 327 GLY A O 1
ATOM 2617 N N . ASN A 1 328 ? -1.07 6.009 10.347 1 80.23 328 ASN A N 1
ATOM 2618 C CA . ASN A 1 328 ? -1.829 4.978 11.048 1 80.23 328 ASN A CA 1
ATOM 2619 C C . ASN A 1 328 ? -3.325 5.28 11.039 1 80.23 328 ASN A C 1
ATOM 2621 O O . ASN A 1 328 ? -4.147 4.366 10.955 1 80.23 328 ASN A O 1
ATOM 2625 N N . ARG A 1 329 ? -3.567 6.509 11.176 1 85.63 329 ARG A N 1
ATOM 2626 C CA . ARG A 1 329 ? -4.976 6.888 11.218 1 85.63 329 ARG A CA 1
ATOM 2627 C C . ARG A 1 329 ? -5.594 6.854 9.825 1 85.63 329 ARG A C 1
ATOM 2629 O O . ARG A 1 329 ? -6.693 6.327 9.64 1 85.63 329 ARG A O 1
ATOM 2636 N N . TRP A 1 330 ? -4.831 7.421 8.915 1 89.99 330 TRP A N 1
ATOM 2637 C CA . TRP A 1 330 ? -5.299 7.471 7.533 1 89.99 330 TRP A CA 1
ATOM 2638 C C . TRP A 1 330 ? -4.497 6.519 6.652 1 89.99 330 TRP A C 1
ATOM 2640 O O . TRP A 1 330 ? -3.425 6.876 6.158 1 89.99 330 TRP A O 1
ATOM 2650 N N . ARG A 1 331 ? -5.026 5.502 6.316 1 86.67 331 ARG A N 1
ATOM 2651 C CA . ARG A 1 331 ? -4.322 4.38 5.703 1 86.67 331 ARG A CA 1
ATOM 2652 C C . ARG A 1 331 ? -4.127 4.608 4.208 1 86.67 331 ARG A C 1
ATOM 2654 O O . ARG A 1 331 ? -3.492 3.798 3.529 1 86.67 331 ARG A O 1
ATOM 2661 N N . CYS A 1 332 ? -4.661 5.69 3.72 1 87.63 332 CYS A N 1
ATOM 2662 C CA . CYS A 1 332 ? -4.405 6.031 2.325 1 87.63 332 CYS A CA 1
ATOM 2663 C C . CYS A 1 332 ? -2.941 6.398 2.113 1 87.63 332 CYS A C 1
ATOM 2665 O O . CYS A 1 332 ? -2.434 6.323 0.993 1 87.63 332 CYS A O 1
ATOM 2667 N N . PHE A 1 333 ? -2.205 6.707 3.177 1 86.17 333 PHE A N 1
ATOM 2668 C CA . PHE A 1 333 ? -0.833 7.178 3.036 1 86.17 333 PHE A CA 1
ATOM 2669 C C . PHE A 1 333 ? 0.121 6.009 2.822 1 86.17 333 PHE A C 1
ATOM 2671 O O . PHE A 1 333 ? 1.021 6.08 1.982 1 86.17 333 PHE A O 1
ATOM 2678 N N . PRO A 1 334 ? -0.056 5.006 3.568 1 80.63 334 PRO A N 1
ATOM 2679 C CA . PRO A 1 334 ? 0.851 3.884 3.314 1 80.63 334 PRO A CA 1
ATOM 2680 C C . PRO A 1 334 ? 0.505 3.124 2.036 1 80.63 334 PRO A C 1
ATOM 2682 O O . PRO A 1 334 ? 1.362 2.442 1.468 1 80.63 334 PRO A O 1
ATOM 2685 N N . ALA A 1 335 ? -0.692 3.21 1.606 1 82.87 335 ALA A N 1
ATOM 2686 C CA . ALA A 1 335 ? -1.116 2.532 0.384 1 82.87 335 ALA A CA 1
ATOM 2687 C C . ALA A 1 335 ? -0.804 3.376 -0.848 1 82.87 335 ALA A C 1
ATOM 2689 O O . ALA A 1 335 ? -0.843 4.607 -0.791 1 82.87 335 ALA A O 1
ATOM 2690 N N . PRO A 1 336 ? -0.522 2.734 -1.916 1 81.75 336 PRO A N 1
ATOM 2691 C CA . PRO A 1 336 ? -0.303 3.511 -3.139 1 81.75 336 PRO A CA 1
ATOM 2692 C C . PRO A 1 336 ? -1.588 4.135 -3.679 1 81.75 336 PRO A C 1
ATOM 2694 O O . PRO A 1 336 ? -2.626 3.471 -3.732 1 81.75 336 PRO A O 1
ATOM 2697 N N . PHE A 1 337 ? -1.496 5.398 -3.998 1 83.65 337 PHE A N 1
ATOM 2698 C CA . PHE A 1 337 ? -2.621 6.074 -4.631 1 83.65 337 PHE A CA 1
ATOM 2699 C C . PHE A 1 337 ? -2.738 5.675 -6.097 1 83.65 337 PHE A C 1
ATOM 2701 O O . PHE A 1 337 ? -1.758 5.737 -6.843 1 83.65 337 PHE A O 1
ATOM 2708 N N . LEU A 1 338 ? -3.879 5.184 -6.436 1 81.03 338 LEU A N 1
ATOM 2709 C CA . LEU A 1 338 ? -4.153 4.89 -7.838 1 81.03 338 LEU A CA 1
ATOM 2710 C C . LEU A 1 338 ? -4.798 6.087 -8.528 1 81.03 338 LEU A C 1
ATOM 2712 O O . LEU A 1 338 ? -5.902 5.978 -9.067 1 81.03 338 LEU A O 1
ATOM 2716 N N . LEU A 1 339 ? -4.183 7.205 -8.442 1 81.02 339 LEU A N 1
ATOM 2717 C CA . LEU A 1 339 ? -4.664 8.471 -8.983 1 81.02 339 LEU A CA 1
ATOM 2718 C C . LEU A 1 339 ? -3.539 9.228 -9.681 1 81.02 339 LEU A C 1
ATOM 2720 O O . LEU A 1 339 ? -2.362 8.913 -9.491 1 81.02 339 LEU A O 1
ATOM 2724 N N . GLN A 1 340 ? -3.906 10.1 -10.504 1 79.1 340 GLN A N 1
ATOM 2725 C CA . GLN A 1 340 ? -2.921 10.993 -11.104 1 79.1 340 GLN A CA 1
ATOM 2726 C C . GLN A 1 340 ? -2.248 11.862 -10.045 1 79.1 340 GLN A C 1
ATOM 2728 O O . GLN A 1 340 ? -2.886 12.269 -9.072 1 79.1 340 GLN A O 1
ATOM 2733 N N . PRO A 1 341 ? -1.043 12.147 -10.247 1 75.62 341 PRO A N 1
ATOM 2734 C CA . PRO A 1 341 ? -0.277 12.903 -9.253 1 75.62 341 PRO A CA 1
ATOM 2735 C C . PRO A 1 341 ? -0.961 14.208 -8.849 1 75.62 341 PRO A C 1
ATOM 2737 O O . PRO A 1 341 ? -0.883 14.615 -7.687 1 75.62 341 PRO A O 1
ATOM 2740 N N . GLU A 1 342 ? -1.617 14.857 -9.8 1 76.95 342 GLU A N 1
ATOM 2741 C CA . GLU A 1 342 ? -2.266 16.131 -9.503 1 76.95 342 GLU A CA 1
ATOM 2742 C C . GLU A 1 342 ? -3.383 15.955 -8.478 1 76.95 342 GLU A C 1
ATOM 2744 O O . GLU A 1 342 ? -3.592 16.82 -7.625 1 76.95 342 GLU A O 1
ATOM 2749 N N . LYS A 1 343 ? -4.005 14.82 -8.58 1 79.84 343 LYS A N 1
ATOM 2750 C CA . LYS A 1 343 ? -5.092 14.538 -7.646 1 79.84 343 LYS A CA 1
ATOM 2751 C C . LYS A 1 343 ? -4.55 14.124 -6.281 1 79.84 343 LYS A C 1
ATOM 2753 O O . LYS A 1 343 ? -5.163 14.413 -5.251 1 79.84 343 LYS A O 1
ATOM 2758 N N . VAL A 1 344 ? -3.423 13.462 -6.361 1 79.58 344 VAL A N 1
ATOM 2759 C CA . VAL A 1 344 ? -2.804 13.024 -5.114 1 79.58 344 VAL A CA 1
ATOM 2760 C C . VAL A 1 344 ? -2.323 14.237 -4.321 1 79.58 344 VAL A C 1
ATOM 2762 O O . VAL A 1 344 ? -2.48 14.289 -3.099 1 79.58 344 VAL A O 1
ATOM 2765 N N . GLN A 1 345 ? -1.803 15.199 -5.064 1 79.57 345 GLN A N 1
ATOM 2766 C CA . GLN A 1 345 ? -1.317 16.42 -4.431 1 79.57 345 GLN A CA 1
ATOM 2767 C C . GLN A 1 345 ? -2.46 17.195 -3.781 1 79.57 345 GLN A C 1
ATOM 2769 O O . GLN A 1 345 ? -2.315 17.708 -2.669 1 79.57 345 GLN A O 1
ATOM 2774 N N . MET B 1 1 ? 30.603 31.682 11.284 1 21.01 1 MET B N 1
ATOM 2775 C CA . MET B 1 1 ? 29.509 32.61 11.555 1 21.01 1 MET B CA 1
ATOM 2776 C C . MET B 1 1 ? 29.371 33.632 10.432 1 21.01 1 MET B C 1
ATOM 2778 O O . MET B 1 1 ? 28.261 33.913 9.975 1 21.01 1 MET B O 1
ATOM 2782 N N . ALA B 1 2 ? 30.474 34.123 10.054 1 25.48 2 ALA B N 1
ATOM 2783 C CA . ALA B 1 2 ? 30.597 35.207 9.082 1 25.48 2 ALA B CA 1
ATOM 2784 C C . ALA B 1 2 ? 30.202 34.738 7.685 1 25.48 2 ALA B C 1
ATOM 2786 O O . ALA B 1 2 ? 29.585 35.487 6.924 1 25.48 2 ALA B O 1
ATOM 2787 N N . THR B 1 3 ? 30.528 33.525 7.315 1 22.79 3 THR B N 1
ATOM 2788 C CA . THR B 1 3 ? 30.376 33.006 5.96 1 22.79 3 THR B CA 1
ATOM 2789 C C . THR B 1 3 ? 28.929 32.6 5.696 1 22.79 3 THR B C 1
ATOM 2791 O O . THR B 1 3 ? 28.497 32.535 4.543 1 22.79 3 THR B O 1
ATOM 2794 N N . VAL B 1 4 ? 28.135 32.253 6.739 1 23.68 4 VAL B N 1
ATOM 2795 C CA . VAL B 1 4 ? 26.741 31.844 6.609 1 23.68 4 VAL B CA 1
ATOM 2796 C C . VAL B 1 4 ? 25.882 33.049 6.23 1 23.68 4 VAL B C 1
ATOM 2798 O O . VAL B 1 4 ? 24.878 32.907 5.529 1 23.68 4 VAL B O 1
ATOM 2801 N N . HIS B 1 5 ? 26.326 34.311 6.518 1 23.69 5 HIS B N 1
ATOM 2802 C CA . HIS B 1 5 ? 25.578 35.559 6.416 1 23.69 5 HIS B CA 1
ATOM 2803 C C . HIS B 1 5 ? 25.339 35.939 4.958 1 23.69 5 HIS B C 1
ATOM 2805 O O . HIS B 1 5 ? 24.296 36.504 4.623 1 23.69 5 HIS B O 1
ATOM 2811 N N . ARG B 1 6 ? 26.265 35.865 4.14 1 25 6 ARG B N 1
ATOM 2812 C CA . ARG B 1 6 ? 26.273 36.516 2.834 1 25 6 ARG B CA 1
ATOM 2813 C C . ARG B 1 6 ? 25.254 35.876 1.897 1 25 6 ARG B C 1
ATOM 2815 O O . ARG B 1 6 ? 24.855 36.48 0.899 1 25 6 ARG B O 1
ATOM 2822 N N . ARG B 1 7 ? 25.027 34.608 2.11 1 22.43 7 ARG B N 1
ATOM 2823 C CA . ARG B 1 7 ? 24.329 33.85 1.076 1 22.43 7 ARG B CA 1
ATOM 2824 C C . ARG B 1 7 ? 22.827 34.105 1.13 1 22.43 7 ARG B C 1
ATOM 2826 O O . ARG B 1 7 ? 22.112 33.844 0.159 1 22.43 7 ARG B O 1
ATOM 2833 N N . VAL B 1 8 ? 22.202 34.694 2.164 1 23.93 8 VAL B N 1
ATOM 2834 C CA . VAL B 1 8 ? 20.761 34.745 2.39 1 23.93 8 VAL B CA 1
ATOM 2835 C C . VAL B 1 8 ? 20.173 35.976 1.704 1 23.93 8 VAL B C 1
ATOM 2837 O O . VAL B 1 8 ? 18.97 36.033 1.442 1 23.93 8 VAL B O 1
ATOM 2840 N N . ARG B 1 9 ? 20.782 37.09 1.287 1 23 9 ARG B N 1
ATOM 2841 C CA . ARG B 1 9 ? 20.249 38.404 0.941 1 23 9 ARG B CA 1
ATOM 2842 C C . ARG B 1 9 ? 19.48 38.354 -0.374 1 23 9 ARG B C 1
ATOM 2844 O O . ARG B 1 9 ? 18.452 39.018 -0.524 1 23 9 ARG B O 1
ATOM 2851 N N . ASP B 1 10 ? 19.954 37.794 -1.462 1 22.42 10 ASP B N 1
ATOM 2852 C CA . ASP B 1 10 ? 19.528 38.222 -2.791 1 22.42 10 ASP B CA 1
ATOM 2853 C C . ASP B 1 10 ? 18.202 37.571 -3.179 1 22.42 10 ASP B C 1
ATOM 2855 O O . ASP B 1 10 ? 17.602 37.929 -4.194 1 22.42 10 ASP B O 1
ATOM 2859 N N . VAL B 1 11 ? 17.712 36.367 -2.623 1 24.11 11 VAL B N 1
ATOM 2860 C CA . VAL B 1 11 ? 16.703 35.586 -3.329 1 24.11 11 VAL B CA 1
ATOM 2861 C C . VAL B 1 11 ? 15.309 36.001 -2.863 1 24.11 11 VAL B C 1
ATOM 2863 O O . VAL B 1 11 ? 14.353 35.23 -2.982 1 24.11 11 VAL B O 1
ATOM 2866 N N . HIS B 1 12 ? 14.845 37.151 -2.273 1 24.41 12 HIS B N 1
ATOM 2867 C CA . HIS B 1 12 ? 13.679 37.532 -1.484 1 24.41 12 HIS B CA 1
ATOM 2868 C C . HIS B 1 12 ? 12.434 37.644 -2.358 1 24.41 12 HIS B C 1
ATOM 2870 O O . HIS B 1 12 ? 11.32 37.386 -1.896 1 24.41 12 HIS B O 1
ATOM 2876 N N . ALA B 1 13 ? 12.209 38.461 -3.378 1 25.25 13 ALA B N 1
ATOM 2877 C CA . ALA B 1 13 ? 11.047 39.273 -3.731 1 25.25 13 ALA B CA 1
ATOM 2878 C C . ALA B 1 13 ? 9.96 38.421 -4.38 1 25.25 13 ALA B C 1
ATOM 2880 O O . ALA B 1 13 ? 8.774 38.589 -4.087 1 25.25 13 ALA B O 1
ATOM 2881 N N . SER B 1 14 ? 10.084 37.7 -5.532 1 24.06 14 SER B N 1
ATOM 2882 C CA . SER B 1 14 ? 9.032 37.644 -6.542 1 24.06 14 SER B CA 1
ATOM 2883 C C . SER B 1 14 ? 8.057 36.505 -6.261 1 24.06 14 SER B C 1
ATOM 2885 O O . SER B 1 14 ? 6.86 36.625 -6.53 1 24.06 14 SER B O 1
ATOM 2887 N N . ASN B 1 15 ? 8.389 35.094 -5.984 1 24.48 15 ASN B N 1
ATOM 2888 C CA . ASN B 1 15 ? 7.623 33.988 -6.549 1 24.48 15 ASN B CA 1
ATOM 2889 C C . ASN B 1 15 ? 6.605 33.444 -5.55 1 24.48 15 ASN B C 1
ATOM 2891 O O . ASN B 1 15 ? 6.242 32.268 -5.607 1 24.48 15 ASN B O 1
ATOM 2895 N N . TRP B 1 16 ? 5.976 34.062 -4.598 1 26.27 16 TRP B N 1
ATOM 2896 C CA . TRP B 1 16 ? 5.112 33.676 -3.487 1 26.27 16 TRP B CA 1
ATOM 2897 C C . TRP B 1 16 ? 3.759 33.189 -3.994 1 26.27 16 TRP B C 1
ATOM 2899 O O . TRP B 1 16 ? 3.114 32.353 -3.357 1 26.27 16 TRP B O 1
ATOM 2909 N N . ASN B 1 17 ? 3.146 33.629 -5.075 1 29.25 17 ASN B N 1
ATOM 2910 C CA . ASN B 1 17 ? 1.728 33.537 -5.408 1 29.25 17 ASN B CA 1
ATOM 2911 C C . ASN B 1 17 ? 1.321 32.103 -5.734 1 29.25 17 ASN B C 1
ATOM 2913 O O . ASN B 1 17 ? 0.153 31.737 -5.591 1 29.25 17 ASN B O 1
ATOM 2917 N N . ASP B 1 18 ? 2.123 31.304 -6.417 1 30.68 18 ASP B N 1
ATOM 2918 C CA . ASP B 1 18 ? 1.652 30.049 -6.996 1 30.68 18 ASP B CA 1
ATOM 2919 C C . ASP B 1 18 ? 1.524 28.966 -5.928 1 30.68 18 ASP B C 1
ATOM 2921 O O . ASP B 1 18 ? 1.29 27.798 -6.246 1 30.68 18 ASP B O 1
ATOM 2925 N N . TRP B 1 19 ? 1.8 29.212 -4.698 1 31.07 19 TRP B N 1
ATOM 2926 C CA . TRP B 1 19 ? 1.956 28.244 -3.617 1 31.07 19 TRP B CA 1
ATOM 2927 C C . TRP B 1 19 ? 0.608 27.657 -3.213 1 31.07 19 TRP B C 1
ATOM 2929 O O . TRP B 1 19 ? 0.545 26.567 -2.639 1 31.07 19 TRP B O 1
ATOM 2939 N N . ASP B 1 20 ? -0.524 28.301 -3.277 1 33.24 20 ASP B N 1
ATOM 2940 C CA . ASP B 1 20 ? -1.78 28.057 -2.574 1 33.24 20 ASP B CA 1
ATOM 2941 C C . ASP B 1 20 ? -2.468 26.799 -3.099 1 33.24 20 ASP B C 1
ATOM 2943 O O . ASP B 1 20 ? -3.276 26.188 -2.397 1 33.24 20 ASP B O 1
ATOM 2947 N N . ARG B 1 21 ? -2.33 26.379 -4.313 1 30.6 21 ARG B N 1
ATOM 2948 C CA . ARG B 1 21 ? -3.345 25.496 -4.881 1 30.6 21 ARG B CA 1
ATOM 2949 C C . ARG B 1 21 ? -3.123 24.053 -4.44 1 30.6 21 ARG B C 1
ATOM 2951 O O . ARG B 1 21 ? -4.074 23.274 -4.347 1 30.6 21 ARG B O 1
ATOM 2958 N N . LYS B 1 22 ? -1.972 23.432 -4.362 1 35.01 22 LYS B N 1
ATOM 2959 C CA . LYS B 1 22 ? -1.848 21.978 -4.406 1 35.01 22 LYS B CA 1
ATOM 2960 C C . LYS B 1 22 ? -1.858 21.383 -3.001 1 35.01 22 LYS B C 1
ATOM 2962 O O . LYS B 1 22 ? -1.534 20.208 -2.816 1 35.01 22 LYS B O 1
ATOM 2967 N N . ARG B 1 23 ? -2.071 22.023 -1.922 1 38.78 23 ARG B N 1
ATOM 2968 C CA . ARG B 1 23 ? -1.82 21.488 -0.588 1 38.78 23 ARG B CA 1
ATOM 2969 C C . ARG B 1 23 ? -3.065 20.81 -0.026 1 38.78 23 ARG B C 1
ATOM 2971 O O . ARG B 1 23 ? -3.266 20.779 1.19 1 38.78 23 ARG B O 1
ATOM 2978 N N . LYS B 1 24 ? -3.867 20.088 -0.752 1 42.43 24 LYS B N 1
ATOM 2979 C CA . LYS B 1 24 ? -5.206 19.951 -0.186 1 42.43 24 LYS B CA 1
ATOM 2980 C C . LYS B 1 24 ? -5.328 18.67 0.634 1 42.43 24 LYS B C 1
ATOM 2982 O O . LYS B 1 24 ? -5.777 18.702 1.782 1 42.43 24 LYS B O 1
ATOM 2987 N N . LEU B 1 25 ? -4.804 17.519 0.081 1 42.33 25 LEU B N 1
ATOM 2988 C CA . LEU B 1 25 ? -5.233 16.274 0.707 1 42.33 25 LEU B CA 1
ATOM 2989 C C . LEU B 1 25 ? -4.511 16.054 2.032 1 42.33 25 LEU B C 1
ATOM 2991 O O . LEU B 1 25 ? -5.136 15.699 3.034 1 42.33 25 LEU B O 1
ATOM 2995 N N . VAL B 1 26 ? -3.273 16.194 2.089 1 43.77 26 VAL B N 1
ATOM 2996 C CA . VAL B 1 26 ? -2.507 15.936 3.304 1 43.77 26 VAL B CA 1
ATOM 2997 C C . VAL B 1 26 ? -2.97 16.876 4.415 1 43.77 26 VAL B C 1
ATOM 2999 O O . VAL B 1 26 ? -3.117 16.461 5.567 1 43.77 26 VAL B O 1
ATOM 3002 N N . VAL B 1 27 ? -3.276 18.013 4.009 1 43.03 27 VAL B N 1
ATOM 3003 C CA . VAL B 1 27 ? -3.694 19.027 4.971 1 43.03 27 VAL B CA 1
ATOM 3004 C C . VAL B 1 27 ? -5.006 18.607 5.629 1 43.03 27 VAL B C 1
ATOM 3006 O O . VAL B 1 27 ? -5.16 18.718 6.848 1 43.03 27 VAL B O 1
ATOM 3009 N N . VAL B 1 28 ? -5.801 18.079 4.786 1 45.05 28 VAL B N 1
ATOM 3010 C CA . VAL B 1 28 ? -7.112 17.686 5.29 1 45.05 28 VAL B CA 1
ATOM 3011 C C . VAL B 1 28 ? -6.957 16.572 6.322 1 45.05 28 VAL B C 1
ATOM 3013 O O . VAL B 1 28 ? -7.584 16.609 7.384 1 45.05 28 VAL B O 1
ATOM 3016 N N . LEU B 1 29 ? -6.115 15.775 6.026 1 48.82 29 LEU B N 1
ATOM 3017 C CA . LEU B 1 29 ? -5.973 14.602 6.882 1 48.82 29 LEU B CA 1
ATOM 3018 C C . LEU B 1 29 ? -5.314 14.972 8.206 1 48.82 29 LEU B C 1
ATOM 3020 O O . LEU B 1 29 ? -5.704 14.466 9.261 1 48.82 29 LEU B O 1
ATOM 3024 N N . MET B 1 30 ? -4.391 15.807 8.176 1 45.6 30 MET B N 1
ATOM 3025 C CA . MET B 1 30 ? -3.72 16.262 9.391 1 45.6 30 MET B CA 1
ATOM 3026 C C . MET B 1 30 ? -4.682 17.037 10.285 1 45.6 30 MET B C 1
ATOM 3028 O O . MET B 1 30 ? -4.594 16.96 11.512 1 45.6 30 MET B O 1
ATOM 3032 N N . MET B 1 31 ? -5.495 17.7 9.687 1 44.71 31 MET B N 1
ATOM 3033 C CA . MET B 1 31 ? -6.483 18.5 10.407 1 44.71 31 MET B CA 1
ATOM 3034 C C . MET B 1 31 ? -7.428 17.608 11.205 1 44.71 31 MET B C 1
ATOM 3036 O O . MET B 1 31 ? -7.911 18.003 12.268 1 44.71 31 MET B O 1
ATOM 3040 N N . LEU B 1 32 ? -7.567 16.526 10.66 1 45.5 32 LEU B N 1
ATOM 3041 C CA . LEU B 1 32 ? -8.494 15.598 11.298 1 45.5 32 LEU B CA 1
ATOM 3042 C C . LEU B 1 32 ? -7.838 14.908 12.49 1 45.5 32 LEU B C 1
ATOM 3044 O O . LEU B 1 32 ? -8.526 14.316 13.325 1 45.5 32 LEU B O 1
ATOM 3048 N N . LEU B 1 33 ? -6.58 14.884 12.685 1 43.77 33 LEU B N 1
ATOM 3049 C CA . LEU B 1 33 ? -5.837 14.214 13.747 1 43.77 33 LEU B CA 1
ATOM 3050 C C . LEU B 1 33 ? -5.878 15.028 15.036 1 43.77 33 LEU B C 1
ATOM 3052 O O . LEU B 1 33 ? -5.638 14.494 16.121 1 43.77 33 LEU B O 1
ATOM 3056 N N . VAL B 1 34 ? -6.015 16.252 15.166 1 38.72 34 VAL B N 1
ATOM 3057 C CA . VAL B 1 34 ? -5.677 17.063 16.331 1 38.72 34 VAL B CA 1
ATOM 3058 C C . VAL B 1 34 ? -6.385 16.514 17.567 1 38.72 34 VAL B C 1
ATOM 3060 O O . VAL B 1 34 ? -5.771 16.358 18.625 1 38.72 34 VAL B O 1
ATOM 3063 N N . ASP B 1 35 ? -7.654 16.637 17.85 1 36.65 35 ASP B N 1
ATOM 3064 C CA . ASP B 1 35 ? -8.083 16.8 19.236 1 36.65 35 ASP B CA 1
ATOM 3065 C C . ASP B 1 35 ? -8.429 15.453 19.865 1 36.65 35 ASP B C 1
ATOM 3067 O O . ASP B 1 35 ? -9.417 15.337 20.593 1 36.65 35 ASP B O 1
ATOM 3071 N N . GLU B 1 36 ? -7.974 14.314 19.439 1 41.36 36 GLU B N 1
ATOM 3072 C CA . GLU B 1 36 ? -8.738 13.275 20.124 1 41.36 36 GLU B CA 1
ATOM 3073 C C . GLU B 1 36 ? -8.157 12.982 21.504 1 41.36 36 GLU B C 1
ATOM 3075 O O . GLU B 1 36 ? -6.985 12.621 21.626 1 41.36 36 GLU B O 1
ATOM 3080 N N . ALA B 1 37 ? -8.666 13.505 22.586 1 36.18 37 ALA B N 1
ATOM 3081 C CA . ALA B 1 37 ? -8.477 13.038 23.957 1 36.18 37 ALA B CA 1
ATOM 3082 C C . ALA B 1 37 ? -8.641 11.524 24.049 1 36.18 37 ALA B C 1
ATOM 3084 O O . ALA B 1 37 ? -9.506 10.945 23.386 1 36.18 37 ALA B O 1
ATOM 3085 N N . PRO B 1 38 ? -7.702 10.737 24.614 1 34.59 38 PRO B N 1
ATOM 3086 C CA . PRO B 1 38 ? -7.819 9.29 24.806 1 34.59 38 PRO B CA 1
ATOM 3087 C C . PRO B 1 38 ? -9.132 8.887 25.474 1 34.59 38 PRO B C 1
ATOM 3089 O O . PRO B 1 38 ? -9.431 9.343 26.58 1 34.59 38 PRO B O 1
ATOM 3092 N N . MET B 1 39 ? -10.214 8.76 24.904 1 34.17 39 MET B N 1
ATOM 3093 C CA . MET B 1 39 ? -11.401 8.253 25.587 1 34.17 39 MET B CA 1
ATOM 3094 C C . MET B 1 39 ? -11.158 6.849 26.131 1 34.17 39 MET B C 1
ATOM 3096 O O . MET B 1 39 ? -10.599 5.998 25.437 1 34.17 39 MET B O 1
ATOM 3100 N N . MET B 1 40 ? -11.066 6.665 27.397 1 31.84 40 MET B N 1
ATOM 3101 C CA . MET B 1 40 ? -11.049 5.416 28.153 1 31.84 40 MET B CA 1
ATOM 3102 C C . MET B 1 40 ? -12.088 4.439 27.614 1 31.84 40 MET B C 1
ATOM 3104 O O . MET B 1 40 ? -13.277 4.757 27.561 1 31.84 40 MET B O 1
ATOM 3108 N N . LEU B 1 41 ? -11.793 3.6 26.679 1 38.08 41 LEU B N 1
ATOM 3109 C CA . LEU B 1 41 ? -12.674 2.576 26.128 1 38.08 41 LEU B CA 1
ATOM 3110 C C . LEU B 1 41 ? -13.274 1.721 27.239 1 38.08 41 LEU B C 1
ATOM 3112 O O . LEU B 1 41 ? -12.543 1.124 28.033 1 38.08 41 LEU B O 1
ATOM 3116 N N . GLU B 1 42 ? -14.367 1.965 27.846 1 35.13 42 GLU B N 1
ATOM 3117 C CA . GLU B 1 42 ? -15.097 1.018 28.683 1 35.13 42 GLU B CA 1
ATOM 3118 C C . GLU B 1 42 ? -15.142 -0.365 28.039 1 35.13 42 GLU B C 1
ATOM 3120 O O . GLU B 1 42 ? -15.151 -0.485 26.813 1 35.13 42 GLU B O 1
ATOM 3125 N N . ARG B 1 43 ? -14.887 -1.454 28.765 1 36.08 43 ARG B N 1
ATOM 3126 C CA . ARG B 1 43 ? -14.878 -2.887 28.49 1 36.08 43 ARG B CA 1
ATOM 3127 C C . ARG B 1 43 ? -16.121 -3.303 27.711 1 36.08 43 ARG B C 1
ATOM 3129 O O . ARG B 1 43 ? -17.236 -3.246 28.235 1 36.08 43 ARG B O 1
ATOM 3136 N N . GLN B 1 44 ? -16.265 -3.042 26.516 1 40.46 44 GLN B N 1
ATOM 3137 C CA . GLN B 1 44 ? -17.472 -3.223 25.717 1 40.46 44 GLN B CA 1
ATOM 3138 C C . GLN B 1 44 ? -17.924 -4.68 25.726 1 40.46 44 GLN B C 1
ATOM 3140 O O . GLN B 1 44 ? -17.125 -5.582 25.989 1 40.46 44 GLN B O 1
ATOM 3145 N N . VAL B 1 45 ? -19.198 -5.023 25.688 1 41.42 45 VAL B N 1
ATOM 3146 C CA . VAL B 1 45 ? -20.101 -6.162 25.565 1 41.42 45 VAL B CA 1
ATOM 3147 C C . VAL B 1 45 ? -19.491 -7.207 24.633 1 41.42 45 VAL B C 1
ATOM 3149 O O . VAL B 1 45 ? -18.664 -6.879 23.779 1 41.42 45 VAL B O 1
ATOM 3152 N N . TRP B 1 46 ? -19.774 -8.533 24.906 1 43.89 46 TRP B N 1
ATOM 3153 C CA . TRP B 1 46 ? -19.371 -9.769 24.243 1 43.89 46 TRP B CA 1
ATOM 3154 C C . TRP B 1 46 ? -19.322 -9.583 22.73 1 43.89 46 TRP B C 1
ATOM 3156 O O . TRP B 1 46 ? -18.241 -9.547 22.137 1 43.89 46 TRP B O 1
ATOM 3166 N N . CYS B 1 47 ? -20.274 -10.128 21.983 1 52.66 47 CYS B N 1
ATOM 3167 C CA . CYS B 1 47 ? -20.3 -10.089 20.526 1 52.66 47 CYS B CA 1
ATOM 3168 C C . CYS B 1 47 ? -21.036 -8.851 20.02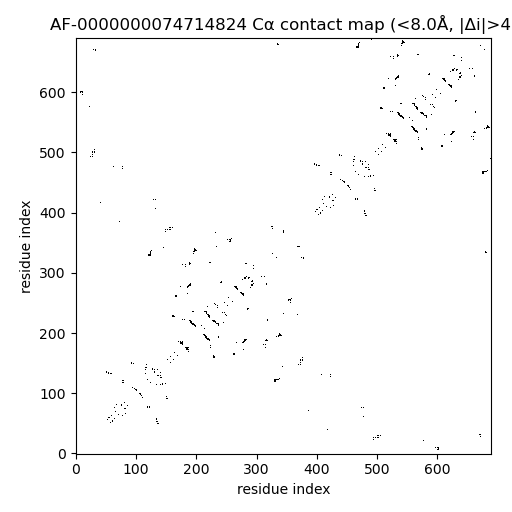6 1 52.66 47 CYS B C 1
ATOM 3170 O O . CYS B 1 47 ? -22.144 -8.558 20.478 1 52.66 47 CYS B O 1
ATOM 3172 N N . ARG B 1 48 ? -20.469 -7.988 19.382 1 62.96 48 ARG B N 1
ATOM 3173 C CA . ARG B 1 48 ? -21.073 -6.777 18.836 1 62.96 48 ARG B CA 1
ATOM 3174 C C . ARG B 1 48 ? -22.286 -7.11 17.975 1 62.96 48 ARG B C 1
ATOM 3176 O O . ARG B 1 48 ? -22.258 -8.065 17.196 1 62.96 48 ARG B O 1
ATOM 3183 N N . GLN B 1 49 ? -23.455 -6.615 18.321 1 64.58 49 GLN B N 1
ATOM 3184 C CA . GLN B 1 49 ? -24.749 -6.919 17.72 1 64.58 49 GLN B CA 1
ATOM 3185 C C . GLN B 1 49 ? -24.671 -6.88 16.197 1 64.58 49 GLN B C 1
ATOM 3187 O O . GLN B 1 49 ? -25.312 -7.684 15.516 1 64.58 49 GLN B O 1
ATOM 3192 N N . TRP B 1 50 ? -23.884 -5.955 15.644 1 66.73 50 TRP B N 1
ATOM 3193 C CA . TRP B 1 50 ? -23.846 -5.852 14.189 1 66.73 50 TRP B CA 1
ATOM 3194 C C . TRP B 1 50 ? -23.162 -7.069 13.574 1 66.73 50 TRP B C 1
ATOM 3196 O O . TRP B 1 50 ? -23.45 -7.44 12.434 1 66.73 50 TRP B O 1
ATOM 3206 N N . LEU B 1 51 ? -22.421 -7.775 14.29 1 70.69 51 LEU B N 1
ATOM 3207 C CA . LEU B 1 51 ? -21.779 -8.998 13.824 1 70.69 51 LEU B CA 1
ATOM 3208 C C . LEU B 1 51 ? -22.796 -10.125 13.677 1 70.69 51 LEU B C 1
ATOM 3210 O O . LEU B 1 51 ? -22.625 -11.017 12.844 1 70.69 51 LEU B O 1
ATOM 3214 N N . LEU B 1 52 ? -23.839 -9.963 14.441 1 69.77 52 LEU B N 1
ATOM 3215 C CA . LEU B 1 52 ? -24.867 -10.998 14.44 1 69.77 52 LEU B CA 1
ATOM 3216 C C . LEU B 1 52 ? -25.72 -10.915 13.178 1 69.77 52 LEU B C 1
ATOM 3218 O O . LEU B 1 52 ? -26.405 -11.876 12.823 1 69.77 52 LEU B O 1
ATOM 3222 N N . ARG B 1 53 ? -25.629 -9.855 12.495 1 75.27 53 ARG B N 1
ATOM 3223 C CA . ARG B 1 53 ? -26.428 -9.663 11.289 1 75.27 53 ARG B CA 1
ATOM 3224 C C . ARG B 1 53 ? -25.621 -9.992 10.038 1 75.27 53 ARG B C 1
ATOM 3226 O O . ARG B 1 53 ? -25.962 -9.551 8.939 1 75.27 53 ARG B O 1
ATOM 3233 N N . ARG B 1 54 ? -24.707 -10.841 10.188 1 77.22 54 ARG B N 1
ATOM 3234 C CA . ARG B 1 54 ? -23.795 -11.182 9.102 1 77.22 54 ARG B CA 1
ATOM 3235 C C . ARG B 1 54 ? -24.529 -11.902 7.975 1 77.22 54 ARG B C 1
ATOM 3237 O O . ARG B 1 54 ? -24.256 -11.664 6.797 1 77.22 54 ARG B O 1
ATOM 3244 N N . THR B 1 55 ? -25.356 -12.779 8.28 1 77.48 55 THR B N 1
ATOM 3245 C CA . THR B 1 55 ? -26.04 -13.58 7.271 1 77.48 55 THR B CA 1
ATOM 3246 C C . THR B 1 55 ? -27.002 -12.719 6.458 1 77.48 55 THR B C 1
ATOM 3248 O O . THR B 1 55 ? -27.397 -13.095 5.353 1 77.48 55 THR B O 1
ATOM 3251 N N . GLU B 1 56 ? -27.259 -11.518 6.892 1 77.57 56 GLU B N 1
ATOM 3252 C CA . GLU B 1 56 ? -28.187 -10.641 6.185 1 77.57 56 GLU B CA 1
ATOM 3253 C C . GLU B 1 56 ? -27.447 -9.504 5.485 1 77.57 56 GLU B C 1
ATOM 3255 O O . GLU B 1 56 ? -27.823 -9.096 4.385 1 77.57 56 GLU B O 1
ATOM 3260 N N . ARG B 1 57 ? -26.412 -9.102 6.131 1 79.36 57 ARG B N 1
ATOM 3261 C CA . ARG B 1 57 ? -25.828 -7.851 5.659 1 79.36 57 ARG B CA 1
ATOM 3262 C C . ARG B 1 57 ? -24.368 -8.043 5.263 1 79.36 57 ARG B C 1
ATOM 3264 O O . ARG B 1 57 ? -23.746 -7.138 4.703 1 79.36 57 ARG B O 1
ATOM 3271 N N . GLY B 1 58 ? -23.89 -9.19 5.531 1 85.22 58 GLY B N 1
ATOM 3272 C CA . GLY B 1 58 ? -22.5 -9.444 5.185 1 85.22 58 GLY B CA 1
ATOM 3273 C C . GLY B 1 58 ? -22.25 -9.455 3.689 1 85.22 58 GLY B C 1
ATOM 3274 O O . GLY B 1 58 ? -23.135 -9.813 2.909 1 85.22 58 GLY B O 1
ATOM 3275 N N . ALA B 1 59 ? -21.143 -9.106 3.284 1 89.54 59 ALA B N 1
ATOM 3276 C CA . ALA B 1 59 ? -20.775 -8.978 1.877 1 89.54 59 ALA B CA 1
ATOM 3277 C C . ALA B 1 59 ? -20.999 -10.289 1.129 1 89.54 59 ALA B C 1
ATOM 3279 O O . ALA B 1 59 ? -21.379 -10.285 -0.044 1 89.54 59 ALA B O 1
ATOM 3280 N N . TYR B 1 60 ? -20.708 -11.442 1.81 1 90.59 60 TYR B N 1
ATOM 3281 C CA . TYR B 1 60 ? -20.887 -12.735 1.159 1 90.59 60 TYR B CA 1
ATOM 3282 C C . TYR B 1 60 ? -22.353 -12.976 0.82 1 90.59 60 TYR B C 1
ATOM 3284 O O . TYR B 1 60 ? -22.672 -13.49 -0.255 1 90.59 60 TYR B O 1
ATOM 3292 N N . HIS B 1 61 ? -23.212 -12.617 1.68 1 88.13 61 HIS B N 1
ATOM 3293 C CA . HIS B 1 61 ? -24.629 -12.93 1.533 1 88.13 61 HIS B CA 1
ATOM 3294 C C . HIS B 1 61 ? -25.351 -11.854 0.728 1 88.13 61 HIS B C 1
ATOM 3296 O O . HIS B 1 61 ? -26.519 -12.02 0.369 1 88.13 61 HIS B O 1
ATOM 3302 N N . THR B 1 62 ? -24.684 -10.796 0.426 1 88.99 62 THR B N 1
ATOM 3303 C CA . THR B 1 62 ? -25.321 -9.717 -0.321 1 88.99 62 THR B CA 1
ATOM 3304 C C . THR B 1 62 ? -24.641 -9.519 -1.672 1 88.99 62 THR B C 1
ATOM 3306 O O . THR B 1 62 ? -24.962 -10.209 -2.642 1 88.99 62 THR B O 1
ATOM 3309 N N . ILE B 1 63 ? -23.549 -8.801 -1.681 1 88.36 63 ILE B N 1
ATOM 3310 C CA . ILE B 1 63 ? -22.938 -8.376 -2.936 1 88.36 63 ILE B CA 1
ATOM 3311 C C . ILE B 1 63 ? -22.33 -9.582 -3.648 1 88.36 63 ILE B C 1
ATOM 3313 O O . ILE B 1 63 ? -22.445 -9.714 -4.869 1 88.36 63 ILE B O 1
ATOM 3317 N N . PHE B 1 64 ? -21.734 -10.459 -2.893 1 91.21 64 PHE B N 1
ATOM 3318 C CA . PHE B 1 64 ? -21.107 -11.627 -3.501 1 91.21 64 PHE B CA 1
ATOM 3319 C C . PHE B 1 64 ? -22.14 -12.477 -4.231 1 91.21 64 PHE B C 1
ATOM 3321 O O . PHE B 1 64 ? -21.947 -12.835 -5.395 1 91.21 64 PHE B O 1
ATOM 3328 N N . LYS B 1 65 ? -23.187 -12.805 -3.536 1 89.42 65 LYS B N 1
ATOM 3329 C CA . LYS B 1 65 ? -24.222 -13.652 -4.122 1 89.42 65 LYS B CA 1
ATOM 3330 C C . LYS B 1 65 ? -24.929 -12.94 -5.273 1 89.42 65 LYS B C 1
ATOM 3332 O O . LYS B 1 65 ? -25.269 -13.564 -6.28 1 89.42 65 LYS B O 1
ATOM 3337 N N . GLU B 1 66 ? -25.114 -11.678 -5.096 1 88.93 66 GLU B N 1
ATOM 3338 C CA . GLU B 1 66 ? -25.77 -10.903 -6.145 1 88.93 66 GLU B CA 1
ATOM 3339 C C . GLU B 1 66 ? -24.928 -10.87 -7.416 1 88.93 66 GLU B C 1
ATOM 3341 O O . GLU B 1 66 ? -25.448 -11.065 -8.517 1 88.93 66 GLU B O 1
ATOM 3346 N N . LEU B 1 67 ? -23.68 -10.683 -7.264 1 90.59 67 LEU B N 1
ATOM 3347 C CA . LEU B 1 67 ? -22.788 -10.628 -8.417 1 90.59 67 LEU B CA 1
ATOM 3348 C C . LEU B 1 67 ? -22.677 -11.995 -9.085 1 90.59 67 LEU B C 1
ATOM 3350 O O . LEU B 1 67 ? -22.617 -12.087 -10.313 1 90.59 67 LEU B O 1
ATOM 3354 N N . ALA B 1 68 ? -22.666 -13.03 -8.274 1 90.68 68 ALA B N 1
ATOM 3355 C CA . ALA B 1 68 ? -22.524 -14.391 -8.785 1 90.68 68 ALA B CA 1
ATOM 3356 C C . ALA B 1 68 ? -23.702 -14.766 -9.68 1 90.68 68 ALA B C 1
ATOM 3358 O O . ALA B 1 68 ? -23.533 -15.479 -10.672 1 90.68 68 ALA B O 1
ATOM 3359 N N . VAL B 1 69 ? -24.845 -14.225 -9.431 1 87.51 69 VAL B N 1
ATOM 3360 C CA . VAL B 1 69 ? -26.061 -14.62 -10.134 1 87.51 69 VAL B CA 1
ATOM 3361 C C . VAL B 1 69 ? -26.357 -13.626 -11.254 1 87.51 69 VAL B C 1
ATOM 3363 O O . VAL B 1 69 ? -26.729 -14.021 -12.361 1 87.51 69 VAL B O 1
ATOM 3366 N N . GLU B 1 70 ? -26.09 -12.334 -11.026 1 87.02 70 GLU B N 1
ATOM 3367 C CA . GLU B 1 70 ? -26.659 -11.312 -11.899 1 87.02 70 GLU B CA 1
ATOM 3368 C C . GLU B 1 70 ? -25.583 -10.662 -12.763 1 87.02 70 GLU B C 1
ATOM 3370 O O . GLU B 1 70 ? -25.888 -10.055 -13.791 1 87.02 70 GLU B O 1
ATOM 3375 N N . ASP B 1 71 ? -24.387 -10.683 -12.304 1 87.04 71 ASP B N 1
ATOM 3376 C CA . ASP B 1 71 ? -23.354 -9.897 -12.972 1 87.04 71 ASP B CA 1
ATOM 3377 C C . ASP B 1 71 ? -22.026 -10.651 -13.004 1 87.04 71 ASP B C 1
ATOM 3379 O O . ASP B 1 71 ? -21.119 -10.356 -12.223 1 87.04 71 ASP B O 1
ATOM 3383 N N . THR B 1 72 ? -21.813 -11.405 -13.996 1 84.94 72 THR B N 1
ATOM 3384 C CA . THR B 1 72 ? -20.623 -12.242 -14.106 1 84.94 72 THR B CA 1
ATOM 3385 C C . THR B 1 72 ? -19.368 -11.384 -14.236 1 84.94 72 THR B C 1
ATOM 3387 O O . THR B 1 72 ? -18.374 -11.621 -13.547 1 84.94 72 THR B O 1
ATOM 3390 N N . PRO B 1 73 ? -19.467 -10.329 -15.03 1 86.3 73 PRO B N 1
ATOM 3391 C CA . PRO B 1 73 ? -18.277 -9.477 -15.097 1 86.3 73 PRO B CA 1
ATOM 3392 C C . PRO B 1 73 ? -17.984 -8.769 -13.776 1 86.3 73 PRO B C 1
ATOM 3394 O O . PRO B 1 73 ? -16.819 -8.608 -13.403 1 86.3 73 PRO B O 1
ATOM 3397 N N . GLY B 1 74 ? -19.044 -8.36 -13.153 1 88.61 74 GLY B N 1
ATOM 3398 C CA . GLY B 1 74 ? -18.865 -7.73 -11.855 1 88.61 74 GLY B CA 1
ATOM 3399 C C . GLY B 1 74 ? -18.246 -8.654 -10.823 1 88.61 74 GLY B C 1
ATOM 3400 O O . GLY B 1 74 ? -17.445 -8.219 -9.994 1 88.61 74 GLY B O 1
ATOM 3401 N N . PHE B 1 75 ? -18.701 -9.919 -11.008 1 92.46 75 PHE B N 1
ATOM 3402 C CA . PHE B 1 75 ? -18.121 -10.905 -10.103 1 92.46 75 PHE B CA 1
ATOM 3403 C C . PHE B 1 75 ? -16.62 -11.031 -10.331 1 92.46 75 PHE B C 1
ATOM 3405 O O . PHE B 1 75 ? -15.842 -11.065 -9.374 1 92.46 75 PHE B O 1
ATOM 3412 N N . ALA B 1 76 ? -16.206 -11.061 -11.502 1 91.87 76 ALA B N 1
ATOM 3413 C CA . ALA B 1 76 ? -14.793 -11.191 -11.851 1 91.87 76 ALA B CA 1
ATOM 3414 C C . ALA B 1 76 ? -14 -9.971 -11.391 1 91.87 76 ALA B C 1
ATOM 3416 O O . ALA B 1 76 ? -12.832 -10.089 -11.013 1 91.87 76 ALA B O 1
ATOM 3417 N N . GLU B 1 77 ? -14.616 -8.847 -11.401 1 89.77 77 GLU B N 1
ATOM 3418 C CA . GLU B 1 77 ? -13.968 -7.637 -10.906 1 89.77 77 GLU B CA 1
ATOM 3419 C C . GLU B 1 77 ? -13.862 -7.651 -9.383 1 89.77 77 GLU B C 1
ATOM 3421 O O . GLU B 1 77 ? -12.857 -7.209 -8.822 1 89.77 77 GLU B O 1
ATOM 3426 N N . TYR B 1 78 ? -14.909 -8.189 -8.818 1 92.73 78 TYR B N 1
ATOM 3427 C CA . TYR B 1 78 ? -15.003 -8.217 -7.362 1 92.73 78 TYR B CA 1
ATOM 3428 C C . TYR B 1 78 ? -14.044 -9.245 -6.774 1 92.73 78 TYR B C 1
ATOM 3430 O O . TYR B 1 78 ? -13.352 -8.967 -5.791 1 92.73 78 TYR B O 1
ATOM 3438 N N . MET B 1 79 ? -13.927 -10.422 -7.412 1 93.39 79 MET B N 1
ATOM 3439 C CA . MET B 1 79 ? -13.155 -11.537 -6.872 1 93.39 79 MET B CA 1
ATOM 3440 C C . MET B 1 79 ? -11.862 -11.734 -7.656 1 93.39 79 MET B C 1
ATOM 3442 O O . MET B 1 79 ? -11.012 -12.539 -7.268 1 93.39 79 MET B O 1
ATOM 3446 N N . ARG B 1 80 ? -11.724 -11.077 -8.754 1 90.87 80 ARG B N 1
ATOM 3447 C CA . ARG B 1 80 ? -10.565 -11.164 -9.637 1 90.87 80 ARG B CA 1
ATOM 3448 C C . ARG B 1 80 ? -10.463 -12.546 -10.274 1 90.87 80 ARG B C 1
ATOM 3450 O O . ARG B 1 80 ? -9.362 -13.036 -10.533 1 90.87 80 ARG B O 1
ATOM 3457 N N . MET B 1 81 ? -11.558 -13.226 -10.37 1 91.65 81 MET B N 1
ATOM 3458 C CA . MET B 1 81 ? -11.69 -14.495 -11.08 1 91.65 81 MET B CA 1
ATOM 3459 C C . MET B 1 81 ? -13.144 -14.759 -11.456 1 91.65 81 MET B C 1
ATOM 3461 O O . MET B 1 81 ? -14.06 -14.249 -10.808 1 91.65 81 MET B O 1
ATOM 3465 N N . PRO B 1 82 ? -13.309 -15.478 -12.507 1 91.6 82 PRO B N 1
ATOM 3466 C CA . PRO B 1 82 ? -14.683 -15.835 -12.868 1 91.6 82 PRO B CA 1
ATOM 3467 C C . PRO B 1 82 ? -15.347 -16.743 -11.834 1 91.6 82 PRO B C 1
ATOM 3469 O O . PRO B 1 82 ? -14.658 -17.465 -11.108 1 91.6 82 PRO B O 1
ATOM 3472 N N . HIS B 1 83 ? -16.624 -16.689 -11.823 1 93.66 83 HIS B N 1
ATOM 3473 C CA . HIS B 1 83 ? -17.391 -17.442 -10.838 1 93.66 83 HIS B CA 1
ATOM 3474 C C . HIS B 1 83 ? -17.117 -18.938 -10.951 1 93.66 83 HIS B C 1
ATOM 3476 O O . HIS B 1 83 ? -16.993 -19.629 -9.938 1 93.66 83 HIS B O 1
ATOM 3482 N N . ALA B 1 84 ? -16.985 -19.443 -12.157 1 92.98 84 ALA B N 1
ATOM 3483 C CA . ALA B 1 84 ? -16.731 -20.866 -12.368 1 92.98 84 ALA B CA 1
ATOM 3484 C C . ALA B 1 84 ? -15.403 -21.285 -11.744 1 92.98 84 ALA B C 1
ATOM 3486 O O . ALA B 1 84 ? -15.305 -22.355 -11.139 1 92.98 84 ALA B O 1
ATOM 3487 N N . LYS B 1 85 ? -14.388 -20.46 -11.88 1 92.49 85 LYS B N 1
ATOM 3488 C CA . LYS B 1 85 ? -13.081 -20.742 -11.294 1 92.49 85 LYS B CA 1
ATOM 3489 C C . LYS B 1 85 ? -13.137 -20.683 -9.77 1 92.49 85 LYS B C 1
ATOM 3491 O O . LYS B 1 85 ? -12.455 -21.452 -9.089 1 92.49 85 LYS B O 1
ATOM 3496 N N . PHE B 1 86 ? -13.98 -19.799 -9.348 1 95.12 86 PHE B N 1
ATOM 3497 C CA . PHE B 1 86 ? -14.155 -19.693 -7.904 1 95.12 86 PHE B CA 1
ATOM 3498 C C . PHE B 1 86 ? -14.78 -20.963 -7.34 1 95.12 86 PHE B C 1
ATOM 3500 O O . PHE B 1 86 ? -14.314 -21.494 -6.329 1 95.12 86 PHE B O 1
ATOM 3507 N N . VAL B 1 87 ? -15.765 -21.395 -7.97 1 94.23 87 VAL B N 1
ATOM 3508 C CA . VAL B 1 87 ? -16.45 -22.604 -7.523 1 94.23 87 VAL B CA 1
ATOM 3509 C C . VAL B 1 87 ? -15.485 -23.787 -7.558 1 94.23 87 VAL B C 1
ATOM 3511 O O . VAL B 1 87 ? -15.445 -24.591 -6.623 1 94.23 87 VAL B O 1
ATOM 3514 N N . ALA B 1 88 ? -14.7 -23.875 -8.574 1 94.03 88 ALA B N 1
ATOM 3515 C CA . ALA B 1 88 ? -13.704 -24.938 -8.687 1 94.03 88 ALA B CA 1
ATOM 3516 C C . ALA B 1 88 ? -12.679 -24.851 -7.56 1 94.03 88 ALA B C 1
ATOM 3518 O O . ALA B 1 88 ? -12.263 -25.875 -7.011 1 94.03 88 ALA B O 1
ATOM 3519 N N . LEU B 1 89 ? -12.31 -23.654 -7.259 1 93.3 89 LEU B N 1
ATOM 3520 C CA . LEU B 1 89 ? -11.362 -23.432 -6.173 1 93.3 89 LEU B CA 1
ATOM 3521 C C . LEU B 1 89 ? -11.949 -23.88 -4.839 1 93.3 89 LEU B C 1
ATOM 3523 O O . LEU B 1 89 ? -11.275 -24.549 -4.052 1 93.3 89 LEU B O 1
ATOM 3527 N N . VAL B 1 90 ? -13.169 -23.52 -4.584 1 94.86 90 VAL B N 1
ATOM 3528 C CA . VAL B 1 90 ? -13.84 -23.876 -3.339 1 94.86 90 VAL B CA 1
ATOM 3529 C C . VAL B 1 90 ? -13.932 -25.395 -3.218 1 94.86 90 VAL B C 1
ATOM 3531 O O . VAL B 1 90 ? -13.662 -25.957 -2.154 1 94.86 90 VAL B O 1
ATOM 3534 N N . GLU B 1 91 ? -14.257 -26.022 -4.3 1 94.3 91 GLU B N 1
ATOM 3535 C CA . GLU B 1 91 ? -14.386 -27.476 -4.292 1 94.3 91 GLU B CA 1
ATOM 3536 C C . GLU B 1 91 ? -13.047 -28.146 -3.996 1 94.3 91 GLU B C 1
ATOM 3538 O O . GLU B 1 91 ? -12.993 -29.142 -3.271 1 94.3 91 GLU B O 1
ATOM 3543 N N . ALA B 1 92 ? -12.049 -27.624 -4.453 1 92.36 92 ALA B N 1
ATOM 3544 C CA . ALA B 1 92 ? -10.721 -28.21 -4.287 1 92.36 92 ALA B CA 1
ATOM 3545 C C . ALA B 1 92 ? -10.21 -28.014 -2.862 1 92.36 92 ALA B C 1
ATOM 3547 O O . ALA B 1 92 ? -9.554 -28.897 -2.305 1 92.36 92 ALA B O 1
ATOM 3548 N N . VAL B 1 93 ? -10.544 -26.916 -2.238 1 93.5 93 VAL B N 1
ATOM 3549 C CA . VAL B 1 93 ? -9.931 -26.564 -0.961 1 93.5 93 VAL B CA 1
ATOM 3550 C C . VAL B 1 93 ? -10.874 -26.929 0.183 1 93.5 93 VAL B C 1
ATOM 3552 O O . VAL B 1 93 ? -10.446 -27.052 1.333 1 93.5 93 VAL B O 1
ATOM 3555 N N . ALA B 1 94 ? -12.105 -27.101 -0.051 1 93.26 94 ALA B N 1
ATOM 3556 C CA . ALA B 1 94 ? -13.152 -27.295 0.949 1 93.26 94 ALA B CA 1
ATOM 3557 C C . ALA B 1 94 ? -12.782 -28.413 1.92 1 93.26 94 ALA B C 1
ATOM 3559 O O . ALA B 1 94 ? -12.941 -28.266 3.135 1 93.26 94 ALA B O 1
ATOM 3560 N N . PRO B 1 95 ? -12.231 -29.53 1.471 1 91.02 95 PRO B N 1
ATOM 3561 C CA . PRO B 1 95 ? -11.909 -30.62 2.395 1 91.02 95 PRO B CA 1
ATOM 3562 C C . PRO B 1 95 ? -10.851 -30.23 3.423 1 91.02 95 PRO B C 1
ATOM 3564 O O . PRO B 1 95 ? -10.791 -30.816 4.507 1 91.02 95 PRO B O 1
ATOM 3567 N N . PHE B 1 96 ? -10.073 -29.284 3.147 1 91.2 96 PHE B N 1
ATOM 3568 C CA . PHE B 1 96 ? -8.941 -28.937 3.998 1 91.2 96 PHE B CA 1
ATOM 3569 C C . PHE B 1 96 ? -9.308 -27.806 4.951 1 91.2 96 PHE B C 1
ATOM 3571 O O . PHE B 1 96 ? -8.594 -27.55 5.923 1 91.2 96 PHE B O 1
ATOM 3578 N N . ILE B 1 97 ? -10.367 -27.076 4.703 1 88.22 97 ILE B N 1
ATOM 3579 C CA . ILE B 1 97 ? -10.678 -25.906 5.517 1 88.22 97 ILE B CA 1
ATOM 3580 C C . ILE B 1 97 ? -11.982 -26.138 6.277 1 88.22 97 ILE B C 1
ATOM 3582 O O . ILE B 1 97 ? -12.353 -25.343 7.144 1 88.22 97 ILE B O 1
ATOM 3586 N N . LYS B 1 98 ? -12.638 -27.16 5.929 1 77.21 98 LYS B N 1
ATOM 3587 C CA . LYS B 1 98 ? -13.915 -27.442 6.578 1 77.21 98 LYS B CA 1
ATOM 3588 C C . LYS B 1 98 ? -13.732 -27.674 8.075 1 77.21 98 LYS B C 1
ATOM 3590 O O . LYS B 1 98 ? -12.843 -28.421 8.489 1 77.21 98 LYS B O 1
ATOM 3595 N N . LYS B 1 9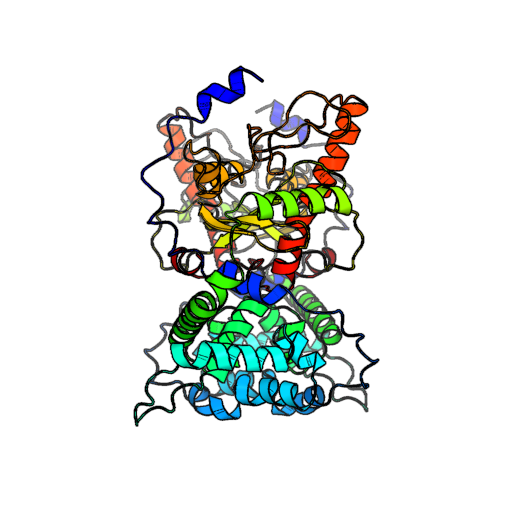9 ? -14.117 -26.679 8.896 1 65.92 99 LYS B N 1
ATOM 3596 C CA . LYS B 1 99 ? -14.121 -26.893 10.34 1 65.92 99 LYS B CA 1
ATOM 3597 C C . LYS B 1 99 ? -15.334 -27.714 10.77 1 65.92 99 LYS B C 1
ATOM 3599 O O . LYS B 1 99 ? -16.375 -27.686 10.111 1 65.92 99 LYS B O 1
ATOM 3604 N N . GLN B 1 100 ? -15.145 -28.736 11.673 1 51.8 100 GLN B N 1
ATOM 3605 C CA . GLN B 1 100 ? -16.196 -29.59 12.215 1 51.8 100 GLN B CA 1
ATOM 3606 C C . GLN B 1 100 ? -17.358 -28.759 12.753 1 51.8 100 GLN B C 1
ATOM 3608 O O . GLN B 1 100 ? -17.145 -27.734 13.403 1 51.8 100 GLN B O 1
ATOM 3613 N N . GLU B 1 101 ? -18.466 -28.781 12.014 1 47.56 101 GLU B N 1
ATOM 3614 C CA . GLU B 1 101 ? -19.717 -28.199 12.492 1 47.56 101 GLU B CA 1
ATOM 3615 C C . GLU B 1 101 ? -19.925 -28.483 13.977 1 47.56 101 GLU B C 1
ATOM 3617 O O . GLU B 1 101 ? -19.817 -29.63 14.416 1 47.56 101 GLU B O 1
ATOM 3622 N N . THR B 1 102 ? -19.373 -27.677 14.795 1 45.28 102 THR B N 1
ATOM 3623 C CA . THR B 1 102 ? -19.88 -27.964 16.132 1 45.28 102 THR B CA 1
ATOM 3624 C C . THR B 1 102 ? -21.286 -27.396 16.31 1 45.28 102 THR B C 1
ATOM 3626 O O . THR B 1 102 ? -21.708 -26.521 15.551 1 45.28 102 THR B O 1
ATOM 3629 N N . CYS B 1 103 ? -22.234 -27.998 17.071 1 40.14 103 CYS B N 1
ATOM 3630 C CA . CYS B 1 103 ? -23.623 -27.71 17.408 1 40.14 103 CYS B CA 1
ATOM 3631 C C . CYS B 1 103 ? -23.835 -26.216 17.618 1 40.14 103 CYS B C 1
ATOM 3633 O O . CYS B 1 103 ? -24.973 -25.745 17.652 1 40.14 103 CYS B O 1
ATOM 3635 N N . MET B 1 104 ? -23.062 -25.439 18.234 1 41.7 104 MET B N 1
ATOM 3636 C CA . MET B 1 104 ? -23.513 -24.182 18.825 1 41.7 104 MET B CA 1
ATOM 3637 C C . MET B 1 104 ? -23.45 -23.049 17.807 1 41.7 104 MET B C 1
ATOM 3639 O O . MET B 1 104 ? -24.168 -22.055 17.933 1 41.7 104 MET B O 1
ATOM 3643 N N . ARG B 1 105 ? -22.272 -22.923 16.945 1 48.28 105 ARG B N 1
ATOM 3644 C CA . ARG B 1 105 ? -22.137 -21.727 16.121 1 48.28 105 ARG B CA 1
ATOM 3645 C C . ARG B 1 105 ? -22.033 -22.088 14.644 1 48.28 105 ARG B C 1
ATOM 3647 O O . ARG B 1 105 ? -21.351 -23.049 14.281 1 48.28 105 ARG B O 1
ATOM 3654 N N . GLU B 1 106 ? -23.066 -21.844 13.876 1 51.15 106 GLU B N 1
ATOM 3655 C CA . GLU B 1 106 ? -23.053 -22.039 12.429 1 51.15 106 GLU B CA 1
ATOM 3656 C C . GLU B 1 106 ? -21.69 -21.692 11.838 1 51.15 106 GLU B C 1
ATOM 3658 O O . GLU B 1 106 ? -21.204 -20.571 11.999 1 51.15 106 GLU B O 1
ATOM 3663 N N . SER B 1 107 ? -20.777 -22.599 11.779 1 57.66 107 SER B N 1
ATOM 3664 C CA . SER B 1 107 ? -19.436 -22.418 11.232 1 57.66 107 SER B CA 1
ATOM 3665 C C . SER B 1 107 ? -19.485 -21.767 9.853 1 57.66 107 SER B C 1
ATOM 3667 O O . SER B 1 107 ? -20.487 -21.879 9.144 1 57.66 107 SER B O 1
ATOM 3669 N N . THR B 1 108 ? -18.698 -20.773 9.499 1 70.73 108 THR B N 1
ATOM 3670 C CA . THR B 1 108 ? -18.555 -20.114 8.206 1 70.73 108 THR B CA 1
ATOM 3671 C C . THR B 1 108 ? -18.363 -21.141 7.093 1 70.73 108 THR B C 1
ATOM 3673 O O . THR B 1 108 ? -17.466 -21.983 7.167 1 70.73 108 THR B O 1
ATOM 3676 N N . GLN B 1 109 ? -19.256 -21.255 6.095 1 86.41 109 GLN B N 1
ATOM 3677 C CA . GLN B 1 109 ? -19.192 -22.137 4.934 1 86.41 109 GLN B CA 1
ATOM 3678 C C . GLN B 1 109 ? -17.856 -21.996 4.21 1 86.41 109 GLN B C 1
ATOM 3680 O O . GLN B 1 109 ? -17.254 -20.92 4.209 1 86.41 109 GLN B O 1
ATOM 3685 N N . PRO B 1 110 ? -17.369 -23.107 3.81 1 92.15 110 PRO B N 1
ATOM 3686 C CA . PRO B 1 110 ? -16.097 -23.059 3.084 1 92.15 110 PRO B CA 1
ATOM 3687 C C . PRO B 1 110 ? -16.086 -22.002 1.982 1 92.15 110 PRO B C 1
ATOM 3689 O O . PRO B 1 110 ? -15.072 -21.331 1.776 1 92.15 110 PRO B O 1
ATOM 3692 N N . SER B 1 111 ? -17.244 -21.886 1.362 1 93.68 111 SER B N 1
ATOM 3693 C CA . SER B 1 111 ? -17.334 -20.904 0.285 1 93.68 111 SER B CA 1
ATOM 3694 C C . SER B 1 111 ? -17.145 -19.486 0.813 1 93.68 111 SER B C 1
ATOM 3696 O O . SER B 1 111 ? -16.504 -18.657 0.164 1 93.68 111 SER B O 1
ATOM 3698 N N . GLU B 1 112 ? -17.696 -19.212 1.905 1 94.11 112 GLU B N 1
ATOM 3699 C CA . GLU B 1 112 ? -17.544 -17.896 2.517 1 94.11 112 GLU B CA 1
ATOM 3700 C C . GLU B 1 112 ? -16.106 -17.662 2.972 1 94.11 112 GLU B C 1
ATOM 3702 O O . GLU B 1 112 ? -15.577 -16.557 2.831 1 94.11 112 GLU B O 1
ATOM 3707 N N . ARG B 1 113 ? -15.486 -18.673 3.494 1 95.44 113 ARG B N 1
ATOM 3708 C CA . ARG B 1 113 ? -14.097 -18.581 3.933 1 95.44 113 ARG B CA 1
ATOM 3709 C C . ARG B 1 113 ? -13.171 -18.282 2.759 1 95.44 113 ARG B C 1
ATOM 3711 O O . ARG B 1 113 ? -12.29 -17.426 2.859 1 95.44 113 ARG B O 1
ATOM 3718 N N . VAL B 1 114 ? -13.425 -18.963 1.697 1 95.63 114 VAL B N 1
ATOM 3719 C CA . VAL B 1 114 ? -12.612 -18.757 0.504 1 95.63 114 VAL B CA 1
ATOM 3720 C C . VAL B 1 114 ? -12.87 -17.363 -0.065 1 95.63 114 VAL B C 1
ATOM 3722 O O . VAL B 1 114 ? -11.937 -16.672 -0.478 1 95.63 114 VAL B O 1
ATOM 3725 N N . ALA B 1 115 ? -14.136 -16.957 -0.053 1 96.15 115 ALA B N 1
ATOM 3726 C CA . ALA B 1 115 ? -14.491 -15.635 -0.562 1 96.15 115 ALA B CA 1
ATOM 3727 C C . ALA B 1 115 ? -13.781 -14.536 0.222 1 96.15 115 ALA B C 1
ATOM 3729 O O . ALA B 1 115 ? -13.256 -13.586 -0.364 1 96.15 115 ALA B O 1
ATOM 3730 N N . LEU B 1 116 ? -13.788 -14.709 1.457 1 95.8 116 LEU B N 1
ATOM 3731 C CA . LEU B 1 116 ? -13.14 -13.739 2.334 1 95.8 116 LEU B CA 1
ATOM 3732 C C . LEU B 1 116 ? -11.64 -13.68 2.064 1 95.8 116 LEU B C 1
ATOM 3734 O O . LEU B 1 116 ? -11.069 -12.594 1.942 1 95.8 116 LEU B O 1
ATOM 3738 N N . ALA B 1 117 ? -11.003 -14.784 1.974 1 95.51 117 ALA B N 1
ATOM 3739 C CA . ALA B 1 117 ? -9.565 -14.845 1.729 1 95.51 117 ALA B CA 1
ATOM 3740 C C . ALA B 1 117 ? -9.212 -14.231 0.377 1 95.51 117 ALA B C 1
ATOM 3742 O O . ALA B 1 117 ? -8.251 -13.466 0.268 1 95.51 117 ALA B O 1
ATOM 3743 N N . ILE B 1 118 ? -9.989 -14.563 -0.588 1 95.4 118 ILE B N 1
ATOM 3744 C CA . ILE B 1 118 ? -9.727 -14.047 -1.927 1 95.4 118 ILE B CA 1
ATOM 3745 C C . ILE B 1 118 ? -9.945 -12.536 -1.949 1 95.4 118 ILE B C 1
ATOM 3747 O O . ILE B 1 118 ? -9.211 -11.806 -2.619 1 95.4 118 ILE B O 1
ATOM 3751 N N . ARG B 1 119 ? -10.954 -12.068 -1.257 1 95.17 119 ARG B N 1
ATOM 3752 C CA . ARG B 1 119 ? -11.187 -10.629 -1.18 1 95.17 119 ARG B CA 1
ATOM 3753 C C . ARG B 1 119 ? -9.996 -9.915 -0.551 1 95.17 119 ARG B C 1
ATOM 3755 O O . ARG B 1 119 ? -9.605 -8.836 -1 1 95.17 119 ARG B O 1
ATOM 3762 N N . TYR B 1 120 ? -9.484 -10.513 0.443 1 94.37 120 TYR B N 1
ATOM 3763 C CA . TYR B 1 120 ? -8.288 -9.965 1.073 1 94.37 120 TYR B CA 1
ATOM 3764 C C . TYR B 1 120 ? -7.141 -9.869 0.075 1 94.37 120 TYR B C 1
ATOM 3766 O O . TYR B 1 120 ? -6.489 -8.827 -0.033 1 94.37 120 TYR B O 1
ATOM 3774 N N . LEU B 1 121 ? -6.945 -10.867 -0.593 1 93.25 121 LEU B N 1
ATOM 3775 C CA . LEU B 1 121 ? -5.853 -10.9 -1.559 1 93.25 121 LEU B CA 1
ATOM 3776 C C . LEU B 1 121 ? -6.11 -9.925 -2.703 1 93.25 121 LEU B C 1
ATOM 3778 O O . LEU B 1 121 ? -5.177 -9.296 -3.209 1 93.25 121 LEU B O 1
ATOM 3782 N N . ALA B 1 122 ? -7.341 -9.858 -3.143 1 92.34 122 ALA B N 1
ATOM 3783 C CA . ALA B 1 122 ? -7.715 -9.031 -4.287 1 92.34 122 ALA B CA 1
ATOM 3784 C C . ALA B 1 122 ? -7.581 -7.547 -3.958 1 92.34 122 ALA B C 1
ATOM 3786 O O . ALA B 1 122 ? -7.305 -6.732 -4.841 1 92.34 122 ALA B O 1
ATOM 3787 N N . THR B 1 123 ? -7.763 -7.195 -2.71 1 90.82 123 THR B N 1
ATOM 3788 C CA . THR B 1 123 ? -7.877 -5.774 -2.401 1 90.82 123 THR B CA 1
ATOM 3789 C C . THR B 1 123 ? -6.716 -5.318 -1.521 1 90.82 123 THR B C 1
ATOM 3791 O O . THR B 1 123 ? -6.373 -4.134 -1.503 1 90.82 123 THR B O 1
ATOM 3794 N N . GLY B 1 124 ? -6.163 -6.22 -0.733 1 88.74 124 GLY B N 1
ATOM 3795 C CA . GLY B 1 124 ? -5.131 -5.831 0.214 1 88.74 124 GLY B CA 1
ATOM 3796 C C . GLY B 1 124 ? -5.662 -5 1.367 1 88.74 124 GLY B C 1
ATOM 3797 O O . GLY B 1 124 ? -4.899 -4.306 2.042 1 88.74 124 GLY B O 1
ATOM 3798 N N . GLU B 1 125 ? -6.945 -5.06 1.578 1 89.4 125 GLU B N 1
ATOM 3799 C CA . GLU B 1 125 ? -7.562 -4.315 2.671 1 89.4 125 GLU B CA 1
ATOM 3800 C C . GLU B 1 125 ? -7.164 -4.891 4.026 1 89.4 125 GLU B C 1
ATOM 3802 O O . GLU B 1 125 ? -6.696 -6.028 4.11 1 89.4 125 GLU B O 1
ATOM 3807 N N . THR B 1 126 ? -7.365 -4.086 5.057 1 88.86 126 THR B N 1
ATOM 3808 C CA . THR B 1 126 ? -7.066 -4.547 6.408 1 88.86 126 THR B CA 1
ATOM 3809 C C . THR B 1 126 ? -8.123 -5.539 6.886 1 88.86 126 THR B C 1
ATOM 3811 O O . THR B 1 126 ? -9.255 -5.531 6.4 1 88.86 126 THR B O 1
ATOM 3814 N N . PHE B 1 127 ? -7.739 -6.35 7.84 1 91.25 127 PHE B N 1
ATOM 3815 C CA . PHE B 1 127 ? -8.698 -7.277 8.431 1 91.25 127 PHE B CA 1
ATOM 3816 C C . PHE B 1 127 ? -9.848 -6.522 9.086 1 91.25 127 PHE B C 1
ATOM 3818 O O . PHE B 1 127 ? -10.99 -6.985 9.069 1 91.25 127 PHE B O 1
ATOM 3825 N N . GLN B 1 128 ? -9.531 -5.374 9.578 1 89.62 128 GLN B N 1
ATOM 3826 C CA . GLN B 1 128 ? -10.565 -4.56 10.21 1 89.62 128 GLN B CA 1
ATOM 3827 C C . GLN B 1 128 ? -11.606 -4.105 9.191 1 89.62 128 GLN B C 1
ATOM 3829 O O . GLN B 1 128 ? -12.809 -4.171 9.454 1 89.62 128 GLN B O 1
ATOM 3834 N N . SER B 1 129 ? -11.123 -3.637 8.077 1 90.72 129 SER B N 1
ATOM 3835 C CA . SER B 1 129 ? -12.045 -3.218 7.026 1 90.72 129 SER B CA 1
ATOM 3836 C C . SER B 1 129 ? -12.92 -4.379 6.564 1 90.72 129 SER B C 1
ATOM 3838 O O . SER B 1 129 ? -14.13 -4.22 6.394 1 90.72 129 SER B O 1
ATOM 3840 N N . LEU B 1 130 ? -12.319 -5.503 6.417 1 93.34 130 LEU B N 1
ATOM 3841 C CA . LEU B 1 130 ? -13.062 -6.683 5.988 1 93.34 130 LEU B CA 1
ATOM 3842 C C . LEU B 1 130 ? -14.044 -7.128 7.066 1 93.34 130 LEU B C 1
ATOM 3844 O O . LEU B 1 130 ? -15.111 -7.662 6.757 1 93.34 130 LEU B O 1
ATOM 3848 N N . SER B 1 131 ? -13.621 -6.92 8.33 1 92.16 131 SER B N 1
ATOM 3849 C CA . SER B 1 131 ? -14.507 -7.253 9.441 1 92.16 131 SER B CA 1
ATOM 3850 C C . SER B 1 131 ? -15.824 -6.49 9.346 1 92.16 131 SER B C 1
ATOM 3852 O O . SER B 1 131 ? -16.896 -7.067 9.537 1 92.16 131 SER B O 1
ATOM 3854 N N . PHE B 1 132 ? -15.802 -5.268 8.954 1 90.33 132 PHE B N 1
ATOM 3855 C CA . PHE B 1 132 ? -17.003 -4.453 8.819 1 90.33 132 PHE B CA 1
ATOM 3856 C C . PHE B 1 132 ? -17.819 -4.885 7.607 1 90.33 132 PHE B C 1
ATOM 3858 O O . PHE B 1 132 ? -19.049 -4.812 7.621 1 90.33 132 PHE B O 1
ATOM 3865 N N . GLN B 1 133 ? -17.193 -5.355 6.579 1 91.28 133 GLN B N 1
ATOM 3866 C CA . GLN B 1 133 ? -17.872 -5.734 5.344 1 91.28 133 GLN B CA 1
ATOM 3867 C C . GLN B 1 133 ? -18.552 -7.093 5.484 1 91.28 133 GLN B C 1
ATOM 3869 O O . GLN B 1 133 ? -19.682 -7.277 5.028 1 91.28 133 GLN B O 1
ATOM 3874 N N . PHE B 1 134 ? -17.831 -8.028 6.146 1 91.62 134 PHE B N 1
ATOM 3875 C CA . PHE B 1 134 ? -18.312 -9.405 6.167 1 91.62 134 PHE B CA 1
ATOM 3876 C C . PHE B 1 134 ? -19.037 -9.706 7.474 1 91.62 134 PHE B C 1
ATOM 3878 O O . PHE B 1 134 ? -19.731 -10.718 7.586 1 91.62 134 PHE B O 1
ATOM 3885 N N . GLY B 1 135 ? -18.862 -8.805 8.465 1 89.21 135 GLY B N 1
ATOM 3886 C CA . GLY B 1 135 ? -19.472 -9.061 9.76 1 89.21 135 GLY B CA 1
ATOM 3887 C C . GLY B 1 135 ? -18.804 -10.189 10.522 1 89.21 135 GLY B C 1
ATOM 3888 O O . GLY B 1 135 ? -19.481 -11.017 11.136 1 89.21 135 GLY B O 1
ATOM 3889 N N . ILE B 1 136 ? -17.516 -10.345 10.34 1 89.84 136 ILE B N 1
ATOM 3890 C CA . ILE B 1 136 ? -16.703 -11.35 11.017 1 89.84 136 ILE B CA 1
ATOM 3891 C C . ILE B 1 136 ? -15.59 -10.666 11.808 1 89.84 136 ILE B C 1
ATOM 3893 O O . ILE B 1 136 ? -15.034 -9.658 11.365 1 89.84 136 ILE B O 1
ATOM 3897 N N . GLY B 1 137 ? -15.332 -11.16 12.969 1 89.07 137 GLY B N 1
ATOM 3898 C CA . GLY B 1 137 ? -14.284 -10.581 13.794 1 89.07 137 GLY B CA 1
ATOM 3899 C C . GLY B 1 137 ? -12.916 -10.627 13.14 1 89.07 137 GLY B C 1
ATOM 3900 O O . GLY B 1 137 ? -12.607 -11.563 12.399 1 89.07 137 GLY B O 1
ATOM 3901 N N . THR B 1 138 ? -12.123 -9.726 13.455 1 90.22 138 THR B N 1
ATOM 3902 C CA . THR B 1 138 ? -10.81 -9.569 12.839 1 90.22 138 THR B CA 1
ATOM 3903 C C . THR B 1 138 ? -9.93 -10.783 13.124 1 90.22 138 THR B C 1
ATOM 3905 O O . THR B 1 138 ? -9.207 -11.251 12.243 1 90.22 138 THR B O 1
ATOM 3908 N N . SER B 1 139 ? -9.919 -11.27 14.318 1 88.59 139 SER B N 1
ATOM 3909 C CA . SER B 1 139 ? -9.112 -12.435 14.667 1 88.59 139 SER B CA 1
ATOM 3910 C C . SER B 1 139 ? -9.531 -13.659 13.86 1 88.59 139 SER B C 1
ATOM 3912 O O . SER B 1 139 ? -8.682 -14.421 13.391 1 88.59 139 SER B O 1
ATOM 3914 N N . THR B 1 140 ? -10.84 -13.832 13.728 1 90.27 140 THR B N 1
ATOM 3915 C CA . THR B 1 140 ? -11.366 -14.942 12.941 1 90.27 140 THR B CA 1
ATOM 3916 C C . THR B 1 140 ? -10.981 -14.793 11.472 1 90.27 140 THR B C 1
ATOM 3918 O O . THR B 1 140 ? -10.63 -15.774 10.814 1 90.27 140 THR B O 1
ATOM 3921 N N . ILE B 1 141 ? -11.027 -13.562 11.003 1 92.74 141 ILE B N 1
ATOM 3922 C CA . ILE B 1 141 ? -10.647 -13.292 9.62 1 92.74 141 ILE B CA 1
ATOM 3923 C C . ILE B 1 141 ? -9.181 -13.661 9.407 1 92.74 141 ILE B C 1
ATOM 3925 O O . ILE B 1 141 ? -8.834 -14.299 8.41 1 92.74 141 ILE B O 1
ATOM 3929 N N . SER B 1 142 ? -8.358 -13.267 10.317 1 91.34 142 SER B N 1
ATOM 3930 C CA . SER B 1 142 ? -6.937 -13.583 10.221 1 91.34 142 SER B CA 1
ATOM 3931 C C . SER B 1 142 ? -6.709 -15.088 10.129 1 91.34 142 SER B C 1
ATOM 3933 O O . SER B 1 142 ? -5.943 -15.555 9.284 1 91.34 142 SER B O 1
ATOM 3935 N N . CYS B 1 143 ? -7.41 -15.81 10.867 1 91.68 143 CYS B N 1
ATOM 3936 C CA . CYS B 1 143 ? -7.293 -17.264 10.868 1 91.68 143 CYS B CA 1
ATOM 3937 C C . CYS B 1 143 ? -7.781 -17.852 9.55 1 91.68 143 CYS B C 1
ATOM 3939 O O . CYS B 1 143 ? -7.126 -18.722 8.973 1 91.68 143 CYS B O 1
ATOM 3941 N N . ILE B 1 144 ? -8.872 -17.388 9.11 1 93.11 144 ILE B N 1
ATOM 3942 C CA . ILE B 1 144 ? -9.467 -17.9 7.881 1 93.11 144 ILE B CA 1
ATOM 3943 C C . ILE B 1 144 ? -8.514 -17.671 6.711 1 93.11 144 ILE B C 1
ATOM 3945 O O . ILE B 1 144 ? -8.262 -18.582 5.919 1 93.11 144 ILE B O 1
ATOM 3949 N N . VAL B 1 145 ? -8.006 -16.453 6.606 1 93.79 145 VAL B N 1
ATOM 3950 C CA . VAL B 1 145 ? -7.134 -16.094 5.492 1 93.79 145 VAL B CA 1
ATOM 3951 C C . VAL B 1 145 ? -5.9 -16.993 5.491 1 93.79 145 VAL B C 1
ATOM 3953 O O . VAL B 1 145 ? -5.518 -17.533 4.45 1 93.79 145 VAL B O 1
ATOM 3956 N N . MET B 1 146 ? -5.331 -17.241 6.643 1 91.99 146 MET B N 1
ATOM 3957 C CA . MET B 1 146 ? -4.136 -18.075 6.736 1 91.99 146 MET B CA 1
ATOM 3958 C C . MET B 1 146 ? -4.455 -19.524 6.384 1 91.99 146 MET B C 1
ATOM 3960 O O . MET B 1 146 ? -3.734 -20.152 5.607 1 91.99 146 MET B O 1
ATOM 3964 N N . GLU B 1 147 ? -5.517 -19.999 6.871 1 91.78 147 GLU B N 1
ATOM 3965 C CA . GLU B 1 147 ? -5.918 -21.382 6.631 1 91.78 147 GLU B CA 1
ATOM 3966 C C . GLU B 1 147 ? -6.206 -21.624 5.152 1 91.78 147 GLU B C 1
ATOM 3968 O O . GLU B 1 147 ? -5.784 -22.637 4.59 1 91.78 147 GLU B O 1
ATOM 3973 N N . VAL B 1 148 ? -6.904 -20.723 4.613 1 93.4 148 VAL B N 1
ATOM 3974 C CA . VAL B 1 148 ? -7.272 -20.869 3.209 1 93.4 148 VAL B CA 1
ATOM 3975 C C . VAL B 1 148 ? -6.021 -20.791 2.336 1 93.4 148 VAL B C 1
ATOM 3977 O O . VAL B 1 148 ? -5.872 -21.561 1.384 1 93.4 148 VAL B O 1
ATOM 3980 N N . CYS B 1 149 ? -5.137 -19.859 2.65 1 92.01 149 CYS B N 1
ATOM 3981 C CA . CYS B 1 149 ? -3.906 -19.733 1.878 1 92.01 149 CYS B CA 1
ATOM 3982 C C . CYS B 1 149 ? -3.074 -21.007 1.967 1 92.01 149 CYS B C 1
ATOM 3984 O O . CYS B 1 149 ? -2.535 -21.473 0.962 1 92.01 149 CYS B O 1
ATOM 3986 N N . VAL B 1 150 ? -3.002 -21.592 3.127 1 89.94 150 VAL B N 1
ATOM 3987 C CA . VAL B 1 150 ? -2.264 -22.835 3.325 1 89.94 150 VAL B CA 1
ATOM 3988 C C . VAL B 1 150 ? -2.92 -23.959 2.527 1 89.94 150 VAL B C 1
ATOM 3990 O O . VAL B 1 150 ? -2.231 -24.76 1.89 1 89.94 150 VAL B O 1
ATOM 3993 N N . ALA B 1 151 ? -4.212 -23.999 2.552 1 91.77 151 ALA B N 1
ATOM 3994 C CA . ALA B 1 151 ? -4.947 -25.03 1.823 1 91.77 151 ALA B CA 1
ATOM 3995 C C . ALA B 1 151 ? -4.74 -24.89 0.318 1 91.77 151 ALA B C 1
ATOM 3997 O O . ALA B 1 151 ? -4.537 -25.885 -0.382 1 91.77 151 ALA B O 1
ATOM 3998 N N . ILE B 1 152 ? -4.823 -23.67 -0.145 1 89.88 152 ILE B N 1
ATOM 3999 C CA . ILE B 1 152 ? -4.624 -23.426 -1.569 1 89.88 152 ILE B CA 1
ATOM 4000 C C . ILE B 1 152 ? -3.226 -23.882 -1.98 1 89.88 152 ILE B C 1
ATOM 4002 O O . ILE B 1 152 ? -3.06 -24.558 -2.998 1 89.88 152 ILE B O 1
ATOM 4006 N N . TYR B 1 153 ? -2.28 -23.574 -1.195 1 87.23 153 TYR B N 1
ATOM 4007 C CA . TYR B 1 153 ? -0.909 -23.976 -1.488 1 87.23 153 TYR B CA 1
ATOM 4008 C C . TYR B 1 153 ? -0.766 -25.493 -1.456 1 87.23 153 TYR B C 1
ATOM 4010 O O . TYR B 1 153 ? -0.077 -26.075 -2.297 1 87.23 153 TYR B O 1
ATOM 4018 N N . GLY B 1 154 ? -1.351 -26.093 -0.475 1 86.89 154 GLY B N 1
ATOM 4019 C CA . GLY B 1 154 ? -1.287 -27.54 -0.35 1 86.89 154 GLY B CA 1
ATOM 4020 C C . GLY B 1 154 ? -1.889 -28.269 -1.536 1 86.89 154 GLY B C 1
ATOM 4021 O O . GLY B 1 154 ? -1.356 -29.288 -1.98 1 86.89 154 GLY B O 1
ATOM 4022 N N . VAL B 1 155 ? -2.951 -27.746 -2.056 1 88.56 155 VAL B N 1
ATOM 4023 C CA . VAL B 1 155 ? -3.676 -28.413 -3.132 1 88.56 155 VAL B CA 1
ATOM 4024 C C . VAL B 1 155 ? -2.998 -28.125 -4.47 1 88.56 155 VAL B C 1
ATOM 4026 O O . VAL B 1 155 ? -2.836 -29.025 -5.297 1 88.56 155 VAL B O 1
ATOM 4029 N N . PHE B 1 156 ? -2.528 -26.86 -4.676 1 85.77 156 PHE B N 1
ATOM 4030 C CA . PHE B 1 156 ? -2.133 -26.456 -6.02 1 85.77 156 PHE B CA 1
ATOM 4031 C C . PHE B 1 156 ? -0.631 -26.208 -6.092 1 85.77 156 PHE B C 1
ATOM 4033 O O . PHE B 1 156 ? -0.06 -26.136 -7.182 1 85.77 156 PHE B O 1
ATOM 4040 N N . GLY B 1 157 ? 0.101 -26.039 -5.056 1 81.56 157 GLY B N 1
ATOM 4041 C CA . GLY B 1 157 ? 1.504 -25.657 -5.018 1 81.56 157 GLY B CA 1
ATOM 4042 C C . GLY B 1 157 ? 2.396 -26.575 -5.832 1 81.56 157 GLY B C 1
ATOM 4043 O O . GLY B 1 157 ? 3.19 -26.11 -6.653 1 81.56 157 GLY B O 1
ATOM 4044 N N . LYS B 1 158 ? 2.238 -27.836 -5.662 1 78.75 158 LYS B N 1
ATOM 4045 C CA . LYS B 1 158 ? 3.089 -28.823 -6.321 1 78.75 158 LYS B CA 1
ATOM 4046 C C . LYS B 1 158 ? 2.84 -28.847 -7.826 1 78.75 158 LYS B C 1
ATOM 4048 O O . LYS B 1 158 ? 3.763 -29.082 -8.609 1 78.75 158 LYS B O 1
ATOM 4053 N N . GLU B 1 159 ? 1.67 -28.529 -8.164 1 79.29 159 GLU B N 1
ATOM 4054 C CA . GLU B 1 159 ? 1.298 -28.613 -9.573 1 79.29 159 GLU B CA 1
ATOM 4055 C C . GLU B 1 159 ? 1.682 -27.34 -10.323 1 79.29 159 GLU B C 1
ATOM 4057 O O . GLU B 1 159 ? 2.199 -27.404 -11.44 1 79.29 159 GLU B O 1
ATOM 4062 N N . TYR B 1 160 ? 1.527 -26.231 -9.706 1 79.62 160 TYR B N 1
ATOM 4063 C CA . TYR B 1 160 ? 1.646 -24.989 -10.461 1 79.62 160 TYR B CA 1
ATOM 4064 C C . TYR B 1 160 ? 2.986 -24.314 -10.192 1 79.62 160 TYR B C 1
ATOM 4066 O O . TYR B 1 160 ? 3.415 -23.445 -10.955 1 79.62 160 TYR B O 1
ATOM 4074 N N . LEU B 1 161 ? 3.696 -24.666 -9.123 1 79.98 161 LEU B N 1
ATOM 4075 C CA . LEU B 1 161 ? 5.022 -24.14 -8.821 1 79.98 161 LEU B CA 1
ATOM 4076 C C . LEU B 1 161 ? 6.078 -25.236 -8.923 1 79.98 161 LEU B C 1
ATOM 4078 O O . LEU B 1 161 ? 6.728 -25.572 -7.93 1 79.98 161 LEU B O 1
ATOM 4082 N N . LYS B 1 162 ? 6.156 -25.758 -10.092 1 81.04 162 LYS B N 1
ATOM 4083 C CA . LYS B 1 162 ? 7.083 -26.871 -10.278 1 81.04 162 LYS B CA 1
ATOM 4084 C C . LYS B 1 162 ? 8.336 -26.425 -11.025 1 81.04 162 LYS B C 1
ATOM 4086 O O . LYS B 1 162 ? 8.252 -25.946 -12.158 1 81.04 162 LYS B O 1
ATOM 4091 N N . THR B 1 163 ? 9.422 -26.512 -10.362 1 88.46 163 THR B N 1
ATOM 4092 C CA . THR B 1 163 ? 10.712 -26.268 -10.997 1 88.46 163 THR B CA 1
ATOM 4093 C C . THR B 1 163 ? 11.124 -27.457 -11.86 1 88.46 163 THR B C 1
ATOM 4095 O O . THR B 1 163 ? 11.066 -28.604 -11.414 1 88.46 163 THR B O 1
ATOM 4098 N N . PRO B 1 164 ? 11.459 -27.184 -13.021 1 90.77 164 PRO B N 1
ATOM 4099 C CA . PRO B 1 164 ? 11.913 -28.294 -13.863 1 90.77 164 PRO B CA 1
ATOM 4100 C C . PRO B 1 164 ? 13.081 -29.062 -13.247 1 90.77 164 PRO B C 1
ATOM 4102 O O . PRO B 1 164 ? 13.91 -28.475 -12.546 1 90.77 164 PRO B O 1
ATOM 4105 N N . ASN B 1 165 ? 13.057 -30.387 -13.496 1 90.45 165 ASN B N 1
ATOM 4106 C CA . ASN B 1 165 ? 14.134 -31.196 -12.935 1 90.45 165 ASN B CA 1
ATOM 4107 C C . ASN B 1 165 ? 14.66 -32.209 -13.948 1 90.45 165 ASN B C 1
ATOM 4109 O O . ASN B 1 165 ? 15.299 -33.193 -13.572 1 90.45 165 ASN B O 1
ATOM 4113 N N . THR B 1 166 ? 14.35 -31.991 -15.191 1 93.97 166 THR B N 1
ATOM 4114 C CA . THR B 1 166 ? 14.872 -32.853 -16.246 1 93.97 166 THR B CA 1
ATOM 4115 C C . THR B 1 166 ? 15.531 -32.024 -17.345 1 93.97 166 THR B C 1
ATOM 4117 O O . THR B 1 166 ? 15.084 -30.914 -17.645 1 93.97 166 THR B O 1
ATOM 4120 N N . SER B 1 167 ? 16.496 -32.643 -17.981 1 94.13 167 SER B N 1
ATOM 4121 C CA . SER B 1 167 ? 17.226 -31.981 -19.058 1 94.13 167 SER B CA 1
ATOM 4122 C C . SER B 1 167 ? 16.311 -31.674 -20.239 1 94.13 167 SER B C 1
ATOM 4124 O O . SER B 1 167 ? 16.444 -30.628 -20.878 1 94.13 167 SER B O 1
ATOM 4126 N N . ASP B 1 168 ? 15.409 -32.513 -20.466 1 94.93 168 ASP B N 1
ATOM 4127 C CA . ASP B 1 168 ? 14.493 -32.334 -21.588 1 94.93 168 ASP B CA 1
ATOM 4128 C C . ASP B 1 168 ? 13.622 -31.095 -21.393 1 94.93 168 ASP B C 1
ATOM 4130 O O . ASP B 1 168 ? 13.42 -30.318 -22.328 1 94.93 168 ASP B O 1
ATOM 4134 N N . LYS B 1 169 ? 13.153 -30.948 -20.166 1 95.21 169 LYS B N 1
ATOM 4135 C CA . LYS B 1 169 ? 12.302 -29.796 -19.883 1 95.21 169 LYS B CA 1
ATOM 4136 C C . LYS B 1 169 ? 13.089 -28.493 -19.983 1 95.21 169 LYS B C 1
ATOM 4138 O O . LYS B 1 169 ? 12.577 -27.489 -20.484 1 95.21 169 LYS B O 1
ATOM 4143 N N . TRP B 1 170 ? 14.268 -28.517 -19.575 1 95.45 170 TRP B N 1
ATOM 4144 C CA . TRP B 1 170 ? 15.117 -27.333 -19.668 1 95.45 170 TRP B CA 1
ATOM 4145 C C . TRP B 1 170 ? 15.406 -26.983 -21.124 1 95.45 170 TRP B C 1
ATOM 4147 O O . TRP B 1 170 ? 15.407 -25.808 -21.498 1 95.45 170 TRP B O 1
ATOM 4157 N N . ASN B 1 171 ? 15.651 -28.034 -21.877 1 94.48 171 ASN B N 1
ATOM 4158 C CA . ASN B 1 171 ? 15.877 -27.806 -23.301 1 94.48 171 ASN B CA 1
ATOM 4159 C C . ASN B 1 171 ? 14.648 -27.198 -23.972 1 94.48 171 ASN B C 1
ATOM 4161 O O . ASN B 1 171 ? 14.774 -26.314 -24.821 1 94.48 171 ASN B O 1
ATOM 4165 N N . GLU B 1 172 ? 13.583 -27.681 -23.565 1 95.49 172 GLU B N 1
ATOM 4166 C CA . GLU B 1 172 ? 12.335 -27.142 -24.097 1 95.49 172 GLU B CA 1
ATOM 4167 C C . GLU B 1 172 ? 12.173 -25.667 -23.739 1 95.49 172 GLU B C 1
ATOM 4169 O O . GLU B 1 172 ? 11.809 -24.853 -24.59 1 95.49 172 GLU B O 1
ATOM 4174 N N . ILE B 1 173 ? 12.404 -25.363 -22.505 1 95.9 173 ILE B N 1
ATOM 4175 C CA . ILE B 1 173 ? 12.3 -23.992 -22.018 1 95.9 173 ILE B CA 1
ATOM 4176 C C . ILE B 1 173 ? 13.269 -23.096 -22.785 1 95.9 173 ILE B C 1
ATOM 4178 O O . ILE B 1 173 ? 12.895 -22.014 -23.244 1 95.9 173 ILE B O 1
ATOM 4182 N N . ALA B 1 174 ? 14.513 -23.556 -22.98 1 94.02 174 ALA B N 1
ATOM 4183 C CA . ALA B 1 174 ? 15.527 -22.785 -23.696 1 94.02 174 ALA B CA 1
ATOM 4184 C C . ALA B 1 174 ? 15.104 -22.53 -25.14 1 94.02 174 ALA B C 1
ATOM 4186 O O . ALA B 1 174 ? 15.304 -21.433 -25.667 1 94.02 174 ALA B O 1
ATOM 4187 N N . GLN B 1 175 ? 14.55 -23.515 -25.692 1 93.76 175 GLN B N 1
ATOM 4188 C CA . GLN B 1 175 ? 14.099 -23.384 -27.074 1 93.76 175 GLN B CA 1
ATOM 4189 C C . GLN B 1 175 ? 12.973 -22.36 -27.19 1 93.76 175 GLN B C 1
ATOM 4191 O O . GLN B 1 175 ? 12.925 -21.59 -28.151 1 93.76 175 GLN B O 1
ATOM 4196 N N . LEU B 1 176 ? 12.131 -22.399 -26.242 1 94.84 176 LEU B N 1
ATOM 4197 C CA . LEU B 1 176 ? 11.018 -21.456 -26.258 1 94.84 176 LEU B CA 1
ATOM 4198 C C . LEU B 1 176 ? 11.508 -20.032 -26.023 1 94.84 176 LEU B C 1
ATOM 4200 O O . LEU B 1 176 ? 10.999 -19.087 -26.632 1 94.84 176 LEU B O 1
ATOM 4204 N N . PHE B 1 177 ? 12.458 -19.849 -25.161 1 93.54 177 PHE B N 1
ATOM 4205 C CA . PHE B 1 177 ? 13.048 -18.53 -24.969 1 93.54 177 PHE B CA 1
ATOM 4206 C C . PHE B 1 177 ? 13.685 -18.028 -26.259 1 93.54 177 PHE B C 1
ATOM 4208 O O . PHE B 1 177 ? 13.59 -16.843 -26.584 1 93.54 177 PHE B O 1
ATOM 4215 N N . TYR B 1 178 ? 14.308 -18.946 -26.947 1 90.88 178 TYR B N 1
ATOM 4216 C CA . TYR B 1 178 ? 14.948 -18.574 -28.204 1 90.88 178 TYR B CA 1
ATOM 4217 C C . TYR B 1 178 ? 13.91 -18.2 -29.255 1 90.88 178 TYR B C 1
ATOM 4219 O O . TYR B 1 178 ? 14.021 -17.157 -29.904 1 90.88 178 TYR B O 1
ATOM 4227 N N . SER B 1 179 ? 12.946 -19.015 -29.369 1 92 179 SER B N 1
ATOM 4228 C CA . SER B 1 179 ? 11.955 -18.829 -30.424 1 92 179 SER B CA 1
ATOM 4229 C C . SER B 1 179 ? 11.067 -17.622 -30.141 1 92 179 SER B C 1
ATOM 4231 O O . SER B 1 179 ? 10.748 -16.853 -31.051 1 92 179 SER B O 1
ATOM 4233 N N . ARG B 1 180 ? 10.743 -17.364 -28.881 1 90.48 180 ARG B N 1
ATOM 4234 C CA . ARG B 1 180 ? 9.76 -16.338 -28.549 1 90.48 180 ARG B CA 1
ATOM 4235 C C . ARG B 1 180 ? 10.442 -15.023 -28.186 1 90.48 180 ARG B C 1
ATOM 4237 O O . ARG B 1 180 ? 9.911 -13.945 -28.463 1 90.48 180 ARG B O 1
ATOM 4244 N N . TRP B 1 181 ? 11.615 -15.18 -27.588 1 88.49 181 TRP B N 1
ATOM 4245 C CA . TRP B 1 181 ? 12.217 -13.969 -27.04 1 88.49 181 TRP B CA 1
ATOM 4246 C C . TRP B 1 181 ? 13.587 -13.715 -27.66 1 88.49 181 TRP B C 1
ATOM 4248 O O . TRP B 1 181 ? 14.27 -12.754 -27.299 1 88.49 181 TRP B O 1
ATOM 4258 N N . ASN B 1 182 ? 14.042 -14.582 -28.491 1 87.23 182 ASN B N 1
ATOM 4259 C CA . ASN B 1 182 ? 15.229 -14.403 -29.32 1 87.23 182 ASN B CA 1
ATOM 4260 C C . ASN B 1 182 ? 16.5 -14.358 -28.477 1 87.23 182 ASN B C 1
ATOM 4262 O O . ASN B 1 182 ? 17.38 -13.529 -28.717 1 87.23 182 ASN B O 1
ATOM 4266 N N . ILE B 1 183 ? 16.595 -15.144 -27.481 1 88.12 183 ILE B N 1
ATOM 4267 C CA . ILE B 1 183 ? 17.797 -15.265 -26.663 1 88.12 183 ILE B CA 1
ATOM 4268 C C . ILE B 1 183 ? 18.096 -16.74 -26.402 1 88.12 183 ILE B C 1
ATOM 4270 O O . ILE B 1 183 ? 17.277 -17.452 -25.818 1 88.12 183 ILE B O 1
ATOM 4274 N N . PRO B 1 184 ? 19.196 -17.126 -26.838 1 87.44 184 PRO B N 1
ATOM 4275 C CA . PRO B 1 184 ? 19.505 -18.555 -26.744 1 87.44 184 PRO B CA 1
ATOM 4276 C C . PRO B 1 184 ? 19.973 -18.967 -25.35 1 87.44 184 PRO B C 1
ATOM 4278 O O . PRO B 1 184 ? 20.513 -18.142 -24.607 1 87.44 184 PRO B O 1
ATOM 4281 N N . ASN B 1 185 ? 19.744 -20.164 -24.98 1 89.52 185 ASN B N 1
ATOM 4282 C CA . ASN B 1 185 ? 20.26 -20.873 -23.814 1 89.52 185 ASN B CA 1
ATOM 4283 C C . ASN B 1 185 ? 19.802 -20.221 -22.513 1 89.52 185 ASN B C 1
ATOM 4285 O O . ASN B 1 185 ? 20.537 -20.216 -21.523 1 89.52 185 ASN B O 1
ATOM 4289 N N . ILE B 1 186 ? 18.629 -19.583 -22.564 1 93.5 186 ILE B N 1
ATOM 4290 C CA . ILE B 1 186 ? 18.025 -19.056 -21.345 1 93.5 186 ILE B CA 1
ATOM 4291 C C . ILE B 1 186 ? 17.026 -20.066 -20.786 1 93.5 186 ILE B C 1
ATOM 4293 O O . ILE B 1 186 ? 16.236 -20.647 -21.534 1 93.5 186 ILE B O 1
ATOM 4297 N N . ILE B 1 187 ? 17.106 -20.249 -19.528 1 94.28 187 ILE B N 1
ATOM 4298 C CA . ILE B 1 187 ? 16.223 -21.251 -18.942 1 94.28 187 ILE B CA 1
ATOM 4299 C C . ILE B 1 187 ? 15.286 -20.588 -17.936 1 94.28 187 ILE B C 1
ATOM 4301 O O . ILE B 1 187 ? 14.493 -21.265 -17.277 1 94.28 187 ILE B O 1
ATOM 4305 N N . GLY B 1 188 ? 15.36 -19.311 -17.736 1 95.86 188 GLY B N 1
ATOM 4306 C CA . GLY B 1 188 ? 14.463 -18.583 -16.852 1 95.86 188 GLY B CA 1
ATOM 4307 C C . GLY B 1 188 ? 14.837 -17.121 -16.695 1 95.86 188 GLY B C 1
ATOM 4308 O O . GLY B 1 188 ? 15.996 -16.747 -16.886 1 95.86 188 GLY B O 1
ATOM 4309 N N . ALA B 1 189 ? 13.916 -16.357 -16.452 1 95.58 189 ALA B N 1
ATOM 4310 C CA . ALA B 1 189 ? 14.116 -14.949 -16.12 1 95.58 189 ALA B CA 1
ATOM 4311 C C . ALA B 1 189 ? 13.8 -14.682 -14.651 1 95.58 189 ALA B C 1
ATOM 4313 O O . ALA B 1 189 ? 12.709 -15.005 -14.176 1 95.58 189 ALA B O 1
ATOM 4314 N N . ILE B 1 190 ? 14.709 -14.09 -13.95 1 93.39 190 ILE B N 1
ATOM 4315 C CA . ILE B 1 190 ? 14.545 -13.919 -12.511 1 93.39 190 ILE B CA 1
ATOM 4316 C C . ILE B 1 190 ? 14.36 -12.439 -12.185 1 93.39 190 ILE B C 1
ATOM 4318 O O . ILE B 1 190 ? 14.975 -11.576 -12.817 1 93.39 190 ILE B O 1
ATOM 4322 N N . ASP B 1 191 ? 13.511 -12.209 -11.273 1 90.72 191 ASP B N 1
ATOM 4323 C CA . ASP B 1 191 ? 13.268 -10.859 -10.774 1 90.72 191 ASP B CA 1
ATOM 4324 C C . ASP B 1 191 ? 12.775 -10.888 -9.329 1 90.72 191 ASP B C 1
ATOM 4326 O O . ASP B 1 191 ? 12.269 -11.91 -8.86 1 90.72 191 ASP B O 1
ATOM 4330 N N . GLY B 1 192 ? 13.074 -9.849 -8.653 1 87.47 192 GLY B N 1
ATOM 4331 C CA . GLY B 1 192 ? 12.623 -9.73 -7.275 1 87.47 192 GLY B CA 1
ATOM 4332 C C . GLY B 1 192 ? 11.531 -8.693 -7.092 1 87.47 192 GLY B C 1
ATOM 4333 O O . GLY B 1 192 ? 11.465 -7.715 -7.839 1 87.47 192 GLY B O 1
ATOM 4334 N N . LYS B 1 193 ? 10.647 -8.998 -6.203 1 85.34 193 LYS B N 1
ATOM 4335 C CA . LYS B 1 193 ? 9.612 -8.047 -5.805 1 85.34 193 LYS B CA 1
ATOM 4336 C C . LYS B 1 193 ? 9.685 -7.75 -4.31 1 85.34 193 LYS B C 1
ATOM 4338 O O . LYS B 1 193 ? 9.731 -8.669 -3.49 1 85.34 193 LYS B O 1
ATOM 4343 N N . MET B 1 194 ? 9.708 -6.516 -4.024 1 83.27 194 MET B N 1
ATOM 4344 C CA . MET B 1 194 ? 9.707 -6.102 -2.624 1 83.27 194 MET B CA 1
ATOM 4345 C C . MET B 1 194 ? 8.29 -6.096 -2.059 1 83.27 194 MET B C 1
ATOM 4347 O O . MET B 1 194 ? 7.385 -5.504 -2.649 1 83.27 194 MET B O 1
ATOM 4351 N N . ILE B 1 195 ? 8.086 -6.766 -1.026 1 83.53 195 ILE B N 1
ATOM 4352 C CA . ILE B 1 195 ? 6.82 -6.816 -0.303 1 83.53 195 ILE B CA 1
ATOM 4353 C C . ILE B 1 195 ? 6.932 -6.01 0.989 1 83.53 195 ILE B C 1
ATOM 4355 O O . ILE B 1 195 ? 7.777 -6.302 1.839 1 83.53 195 ILE B O 1
ATOM 4359 N N . LEU B 1 196 ? 6.095 -5.051 1.08 1 81.15 196 LEU B N 1
ATOM 4360 C CA . LEU B 1 196 ? 6.146 -4.159 2.233 1 81.15 196 LEU B CA 1
ATOM 4361 C C . LEU B 1 196 ? 5.381 -4.75 3.413 1 81.15 196 LEU B C 1
ATOM 4363 O O . LEU B 1 196 ? 4.305 -5.325 3.235 1 81.15 196 LEU B O 1
ATOM 4367 N N . ILE B 1 197 ? 6.063 -4.688 4.56 1 82.85 197 ILE B N 1
ATOM 4368 C CA . ILE B 1 197 ? 5.447 -5.153 5.798 1 82.85 197 ILE B CA 1
ATOM 4369 C C . ILE B 1 197 ? 5.408 -4.014 6.814 1 82.85 197 ILE B C 1
ATOM 4371 O O . ILE B 1 197 ? 6.391 -3.287 6.978 1 82.85 197 ILE B O 1
ATOM 4375 N N . GLN B 1 198 ? 4.303 -3.663 7.287 1 74.56 198 GLN B N 1
ATOM 4376 C CA . GLN B 1 198 ? 4.18 -2.676 8.355 1 74.56 198 GLN B CA 1
ATOM 4377 C C . GLN B 1 198 ? 3.898 -3.349 9.695 1 74.56 198 GLN B C 1
ATOM 4379 O O . GLN B 1 198 ? 2.949 -4.127 9.819 1 74.56 198 GLN B O 1
ATOM 4384 N N . LYS B 1 199 ? 4.924 -3.222 10.64 1 60.63 199 LYS B N 1
ATOM 4385 C CA . LYS B 1 199 ? 4.751 -3.799 11.969 1 60.63 199 LYS B CA 1
ATOM 4386 C C . LYS B 1 199 ? 3.546 -3.19 12.68 1 60.63 199 LYS B C 1
ATOM 4388 O O . LYS B 1 199 ? 3.341 -1.975 12.637 1 60.63 199 LYS B O 1
ATOM 4393 N N . PRO B 1 200 ? 2.678 -4.085 13.138 1 51.74 200 PRO B N 1
ATOM 4394 C CA . PRO B 1 200 ? 1.595 -3.52 13.947 1 51.74 200 PRO B CA 1
ATOM 4395 C C . PRO B 1 200 ? 2.106 -2.642 15.087 1 51.74 200 PRO B C 1
ATOM 4397 O O . PRO B 1 200 ? 3.228 -2.833 15.563 1 51.74 200 PRO B O 1
ATOM 4400 N N . ALA B 1 201 ? 1.771 -1.437 15.275 1 45.56 201 ALA B N 1
ATOM 4401 C CA . ALA B 1 201 ? 2.172 -0.489 16.312 1 45.56 201 ALA B CA 1
ATOM 4402 C C . ALA B 1 201 ? 2.576 -1.216 17.592 1 45.56 201 ALA B C 1
ATOM 4404 O O . ALA B 1 201 ? 3.502 -0.792 18.288 1 45.56 201 ALA B O 1
ATOM 4405 N N . HIS B 1 202 ? 1.802 -2.122 18.283 1 36.82 202 HIS B N 1
ATOM 4406 C CA . HIS B 1 202 ? 2.202 -2.622 19.594 1 36.82 202 HIS B CA 1
ATOM 4407 C C . HIS B 1 202 ? 3.396 -3.564 19.483 1 36.82 202 HIS B C 1
ATOM 4409 O O . HIS B 1 202 ? 3.763 -4.225 20.458 1 36.82 202 HIS B O 1
ATOM 4415 N N . ALA B 1 203 ? 3.726 -4.12 18.438 1 32.32 203 ALA B N 1
ATOM 4416 C CA . ALA B 1 203 ? 4.892 -4.978 18.632 1 32.32 203 ALA B CA 1
ATOM 4417 C C . ALA B 1 203 ? 6.146 -4.148 18.892 1 32.32 203 ALA B C 1
ATOM 4419 O O . ALA B 1 203 ? 6.226 -2.988 18.482 1 32.32 203 ALA B O 1
ATOM 4420 N N . GLY B 1 204 ? 7.121 -4.578 19.795 1 27.73 204 GLY B N 1
ATOM 4421 C CA . GLY B 1 204 ? 8.421 -4.153 20.289 1 27.73 204 GLY B CA 1
ATOM 4422 C C . GLY B 1 204 ? 9.269 -3.473 19.231 1 27.73 204 GLY B C 1
ATOM 4423 O O . GLY B 1 204 ? 8.996 -3.598 18.035 1 27.73 204 GLY B O 1
ATOM 4424 N N . SER B 1 205 ? 10.118 -2.473 19.609 1 30.04 205 SER B N 1
ATOM 4425 C CA . SER B 1 205 ? 11.135 -1.542 19.129 1 30.04 205 SER B CA 1
ATOM 4426 C C . SER B 1 205 ? 12.146 -2.244 18.228 1 30.04 205 SER B C 1
ATOM 4428 O O . SER B 1 205 ? 13.094 -1.621 17.747 1 30.04 205 SER B O 1
ATOM 4430 N N . HIS B 1 206 ? 12.349 -3.54 18.226 1 28.64 206 HIS B N 1
ATOM 4431 C CA . HIS B 1 206 ? 13.724 -3.911 17.911 1 28.64 206 HIS B CA 1
ATOM 4432 C C . HIS B 1 206 ? 14.057 -3.61 16.454 1 28.64 206 HIS B C 1
ATOM 4434 O O . HIS B 1 206 ? 15.228 -3.469 16.096 1 28.64 206 HIS B O 1
ATOM 4440 N N . PHE B 1 207 ? 13.38 -4.266 15.545 1 29.64 207 PHE B N 1
ATOM 4441 C CA . PHE B 1 207 ? 13.978 -4.28 14.215 1 29.64 207 PHE B CA 1
ATOM 4442 C C . PHE B 1 207 ? 13.657 -2.995 13.463 1 29.64 207 PHE B C 1
ATOM 4444 O O . PHE B 1 207 ? 12.816 -2.99 12.561 1 29.64 207 PHE B O 1
ATOM 4451 N N . HIS B 1 208 ? 13.573 -1.875 14.215 1 33.27 208 HIS B N 1
ATOM 4452 C CA . HIS B 1 208 ? 13.081 -0.594 13.72 1 33.27 208 HIS B CA 1
ATOM 4453 C C . HIS B 1 208 ? 13.973 -0.054 12.607 1 33.27 208 HIS B C 1
ATOM 4455 O O . HIS B 1 208 ? 15.139 0.271 12.844 1 33.27 208 HIS B O 1
ATOM 4461 N N . ASP B 1 209 ? 14.201 -0.77 11.492 1 35.46 209 ASP B N 1
ATOM 4462 C CA . ASP B 1 209 ? 14.856 0.198 10.618 1 35.46 209 ASP B CA 1
ATOM 4463 C C . ASP B 1 209 ? 14.144 1.548 10.661 1 35.46 209 ASP B C 1
ATOM 4465 O O . ASP B 1 209 ? 12.983 1.63 11.069 1 35.46 209 ASP B O 1
ATOM 4469 N N . HIS B 1 210 ? 14.766 2.711 10.823 1 37.32 210 HIS B N 1
ATOM 4470 C CA . HIS B 1 210 ? 14.305 4.047 11.185 1 37.32 210 HIS B CA 1
ATOM 4471 C C . HIS B 1 210 ? 12.957 4.357 10.543 1 37.32 210 HIS B C 1
ATOM 4473 O O . HIS B 1 210 ? 12.216 5.215 11.029 1 37.32 210 HIS B O 1
ATOM 4479 N N . LYS B 1 211 ? 12.706 4.046 9.253 1 45.36 211 LYS B N 1
ATOM 4480 C CA . LYS B 1 211 ? 11.496 4.516 8.585 1 45.36 211 LYS B CA 1
ATOM 4481 C C . LYS B 1 211 ? 10.333 3.556 8.816 1 45.36 211 LYS B C 1
ATOM 4483 O O . LYS B 1 211 ? 9.229 3.777 8.313 1 45.36 211 LYS B O 1
ATOM 4488 N N . GLY B 1 212 ? 10.233 2.546 9.789 1 51.34 212 GLY B N 1
ATOM 4489 C CA . GLY B 1 212 ? 9.185 1.688 10.318 1 51.34 212 GLY B CA 1
ATOM 4490 C C . GLY B 1 212 ? 8.715 0.64 9.327 1 51.34 212 GLY B C 1
ATOM 4491 O O . GLY B 1 212 ? 7.895 -0.216 9.664 1 51.34 212 GLY B O 1
ATOM 4492 N N . ASN B 1 213 ? 8.953 0.753 7.999 1 57.65 213 ASN B N 1
ATOM 4493 C CA . ASN B 1 213 ? 8.463 -0.285 7.097 1 57.65 213 ASN B CA 1
ATOM 4494 C C . ASN B 1 213 ? 9.489 -1.4 6.917 1 57.65 213 ASN B C 1
ATOM 4496 O O . ASN B 1 213 ? 10.692 -1.139 6.855 1 57.65 213 ASN B O 1
ATOM 4500 N N . GLU B 1 214 ? 9.15 -2.646 7.308 1 72.05 214 GLU B N 1
ATOM 4501 C CA . GLU B 1 214 ? 9.911 -3.844 6.967 1 72.05 214 GLU B CA 1
ATOM 4502 C C . GLU B 1 214 ? 9.467 -4.416 5.623 1 72.05 214 GLU B C 1
ATOM 4504 O O . GLU B 1 214 ? 8.397 -4.07 5.118 1 72.05 214 GLU B O 1
ATOM 4509 N N . SER B 1 215 ? 10.455 -4.853 4.881 1 78.94 215 SER B N 1
ATOM 4510 C CA . SER B 1 215 ? 10.096 -5.456 3.601 1 78.94 215 SER B CA 1
ATOM 4511 C C . SER B 1 215 ? 10.778 -6.808 3.417 1 78.94 215 SER B C 1
ATOM 4513 O O . SER B 1 215 ? 11.765 -7.109 4.091 1 78.94 215 SER B O 1
ATOM 4515 N N . ILE B 1 216 ? 10.126 -7.638 2.743 1 82.78 216 ILE B N 1
ATOM 4516 C CA . ILE B 1 216 ? 10.705 -8.908 2.319 1 82.78 216 ILE B CA 1
ATOM 4517 C C . ILE B 1 216 ? 10.751 -8.97 0.794 1 82.78 216 ILE B C 1
ATOM 4519 O O . ILE B 1 216 ? 9.971 -8.297 0.115 1 82.78 216 ILE B O 1
ATOM 4523 N N . ILE B 1 217 ? 11.697 -9.704 0.288 1 84.45 217 ILE B N 1
ATOM 4524 C CA . ILE B 1 217 ? 11.829 -9.829 -1.159 1 84.45 217 ILE B CA 1
ATOM 4525 C C . ILE B 1 217 ? 11.295 -11.186 -1.611 1 84.45 217 ILE B C 1
ATOM 4527 O O . ILE B 1 217 ? 11.581 -12.212 -0.989 1 84.45 217 ILE B O 1
ATOM 4531 N N . ALA B 1 218 ? 10.487 -11.164 -2.584 1 87.52 218 ALA B N 1
ATOM 4532 C CA . ALA B 1 218 ? 10.067 -12.371 -3.29 1 87.52 218 ALA B CA 1
ATOM 4533 C C . ALA B 1 218 ? 10.801 -12.512 -4.621 1 87.52 218 ALA B C 1
ATOM 4535 O O . ALA B 1 218 ? 10.66 -11.665 -5.506 1 87.52 218 ALA B O 1
ATOM 4536 N N . LEU B 1 219 ? 11.619 -13.544 -4.717 1 90.01 219 LEU B N 1
ATOM 4537 C CA . LEU B 1 219 ? 12.303 -13.849 -5.969 1 90.01 219 LEU B CA 1
ATOM 4538 C C . LEU B 1 219 ? 11.473 -14.803 -6.823 1 90.01 219 LEU B C 1
ATOM 4540 O O . LEU B 1 219 ? 10.983 -15.82 -6.327 1 90.01 219 LEU B O 1
ATOM 4544 N N . VAL B 1 220 ? 11.304 -14.446 -8.055 1 90.69 220 VAL B N 1
ATOM 4545 C CA . VAL B 1 220 ? 10.497 -15.264 -8.954 1 90.69 220 VAL B CA 1
ATOM 4546 C C . VAL B 1 220 ? 11.292 -15.581 -10.218 1 90.69 220 VAL B C 1
ATOM 4548 O O . VAL B 1 220 ? 11.994 -14.718 -10.75 1 90.69 220 VAL B O 1
ATOM 4551 N N . MET B 1 221 ? 11.265 -16.785 -10.63 1 93.66 221 MET B N 1
ATOM 4552 C CA . MET B 1 221 ? 11.772 -17.196 -11.936 1 93.66 221 MET B CA 1
ATOM 4553 C C . MET B 1 221 ? 10.625 -17.495 -12.896 1 93.66 221 MET B C 1
ATOM 4555 O O . MET B 1 221 ? 9.783 -18.349 -12.615 1 93.66 221 MET B O 1
ATOM 4559 N N . ALA B 1 222 ? 10.638 -16.812 -13.963 1 93.73 222 ALA B N 1
ATOM 4560 C CA . ALA B 1 222 ? 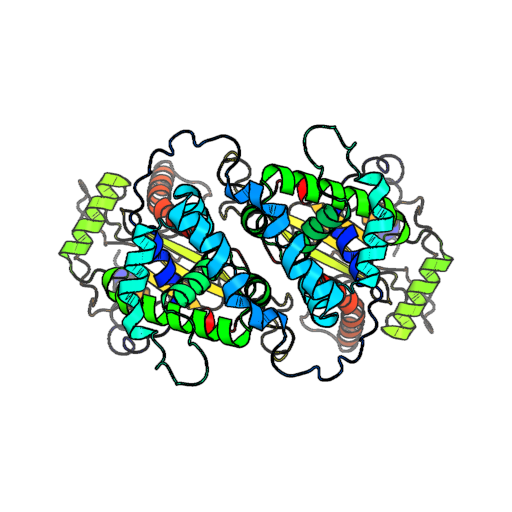9.568 -16.951 -14.947 1 93.73 222 ALA B CA 1
ATOM 4561 C C . ALA B 1 222 ? 10.025 -17.787 -16.139 1 93.73 222 ALA B C 1
ATOM 4563 O O . ALA B 1 222 ? 11.181 -17.698 -16.562 1 93.73 222 ALA B O 1
ATOM 4564 N N . GLY B 1 223 ? 9.13 -18.584 -16.643 1 92.9 223 GLY B N 1
ATOM 4565 C CA . GLY B 1 223 ? 9.352 -19.313 -17.882 1 92.9 223 GLY B CA 1
ATOM 4566 C C . GLY B 1 223 ? 8.931 -18.535 -19.115 1 92.9 223 GLY B C 1
ATOM 4567 O O . GLY B 1 223 ? 8.452 -17.405 -19.009 1 92.9 223 GLY B O 1
ATOM 4568 N N . PRO B 1 224 ? 9.128 -19.069 -20.249 1 91.94 224 PRO B N 1
ATOM 4569 C CA . PRO B 1 224 ? 8.895 -18.369 -21.514 1 91.94 224 PRO B CA 1
ATOM 4570 C C . PRO B 1 224 ? 7.412 -18.141 -21.797 1 91.94 224 PRO B C 1
ATOM 4572 O O . PRO B 1 224 ? 7.062 -17.353 -22.68 1 91.94 224 PRO B O 1
ATOM 4575 N N . GLU B 1 225 ? 6.553 -18.752 -21.093 1 88.46 225 GLU B N 1
ATOM 4576 C CA . GLU B 1 225 ? 5.119 -18.63 -21.338 1 88.46 225 GLU B CA 1
ATOM 4577 C C . GLU B 1 225 ? 4.406 -18.003 -20.144 1 88.46 225 GLU B C 1
ATOM 4579 O O . GLU B 1 225 ? 3.285 -18.392 -19.809 1 88.46 225 GLU B O 1
ATOM 4584 N N . TYR B 1 226 ? 5.092 -17.194 -19.384 1 86.39 226 TYR B N 1
ATOM 4585 C CA . TYR B 1 226 ? 4.535 -16.425 -18.277 1 86.39 226 TYR B CA 1
ATOM 4586 C C . TYR B 1 226 ? 4.136 -17.338 -17.124 1 86.39 226 TYR B C 1
ATOM 4588 O O . TYR B 1 226 ? 3.106 -17.124 -16.482 1 86.39 226 TYR B O 1
ATOM 4596 N N . GLU B 1 227 ? 4.894 -18.373 -17.066 1 87.05 227 GLU B N 1
ATOM 4597 C CA . GLU B 1 227 ? 4.684 -19.263 -15.929 1 87.05 227 GLU B CA 1
ATOM 4598 C C . GLU B 1 227 ? 5.76 -19.064 -14.865 1 87.05 227 GLU B C 1
ATOM 4600 O O . GLU B 1 227 ? 6.872 -18.631 -15.174 1 87.05 227 GLU B O 1
ATOM 4605 N N . CYS B 1 228 ? 5.359 -19.304 -13.659 1 88.92 228 CYS B N 1
ATOM 4606 C CA . CYS B 1 228 ? 6.312 -19.232 -12.557 1 88.92 228 CYS B CA 1
ATOM 4607 C C . CYS B 1 228 ? 6.959 -20.588 -12.306 1 88.92 228 CYS B C 1
ATOM 4609 O O . CYS B 1 228 ? 6.277 -21.548 -11.94 1 88.92 228 CYS B O 1
ATOM 4611 N N . LEU B 1 229 ? 8.224 -20.65 -12.483 1 91.63 229 LEU B N 1
ATOM 4612 C CA . LEU B 1 229 ? 8.934 -21.918 -12.352 1 91.63 229 LEU B CA 1
ATOM 4613 C C . LEU B 1 229 ? 9.539 -22.061 -10.96 1 91.63 229 LEU B C 1
ATOM 4615 O O . LEU B 1 229 ? 9.863 -23.171 -10.531 1 91.63 229 LEU B O 1
ATOM 4619 N N . PHE B 1 230 ? 9.666 -20.955 -10.387 1 90.5 230 PHE B N 1
ATOM 4620 C CA . PHE B 1 230 ? 10.303 -20.955 -9.075 1 90.5 230 PHE B CA 1
ATOM 4621 C C . PHE B 1 230 ? 9.973 -19.677 -8.313 1 90.5 230 PHE B C 1
ATOM 4623 O O . PHE B 1 230 ? 9.863 -18.603 -8.909 1 90.5 230 PHE B O 1
ATOM 4630 N N . VAL B 1 231 ? 9.739 -19.866 -7.011 1 88.94 231 VAL B N 1
ATOM 4631 C CA . VAL B 1 231 ? 9.513 -18.711 -6.149 1 88.94 231 VAL B CA 1
ATOM 4632 C C . VAL B 1 231 ? 10.238 -18.907 -4.82 1 88.94 231 VAL B C 1
ATOM 4634 O O . VAL B 1 231 ? 10.243 -20.009 -4.266 1 88.94 231 VAL B O 1
ATOM 4637 N N . ASP B 1 232 ? 10.874 -17.827 -4.378 1 87.38 232 ASP B N 1
ATOM 4638 C CA . ASP B 1 232 ? 11.525 -17.795 -3.072 1 87.38 232 ASP B CA 1
ATOM 4639 C C . ASP B 1 232 ? 11.195 -16.504 -2.325 1 87.38 232 ASP B C 1
ATOM 4641 O O . ASP B 1 232 ? 11.449 -15.408 -2.828 1 87.38 232 ASP B O 1
ATOM 4645 N N . VAL B 1 233 ? 10.56 -16.717 -1.127 1 84.54 233 VAL B N 1
ATOM 4646 C CA . VAL B 1 233 ? 10.162 -15.545 -0.355 1 84.54 233 VAL B CA 1
ATOM 4647 C C . VAL B 1 233 ? 10.854 -15.563 1.006 1 84.54 233 VAL B C 1
ATOM 4649 O O . VAL B 1 233 ? 10.918 -16.604 1.663 1 84.54 233 VAL B O 1
ATOM 4652 N N . GLY B 1 234 ? 11.389 -14.396 1.582 1 75.47 234 GLY B N 1
ATOM 4653 C CA . GLY B 1 234 ? 11.805 -14.429 2.974 1 75.47 234 GLY B CA 1
ATOM 4654 C C . GLY B 1 234 ? 13.013 -13.556 3.256 1 75.47 234 GLY B C 1
ATOM 4655 O O . GLY B 1 234 ? 13.326 -13.275 4.415 1 75.47 234 GLY B O 1
ATOM 4656 N N . THR B 1 235 ? 13.684 -13.144 2.216 1 72.43 235 THR B N 1
ATOM 4657 C CA . THR B 1 235 ? 14.871 -12.328 2.45 1 72.43 235 THR B CA 1
ATOM 4658 C C . THR B 1 235 ? 14.481 -10.904 2.836 1 72.43 235 THR B C 1
ATOM 4660 O O . THR B 1 235 ? 13.52 -10.351 2.298 1 72.43 235 THR B O 1
ATOM 4663 N N . ASN B 1 236 ? 15.18 -10.464 3.824 1 69.35 236 ASN B N 1
ATOM 4664 C CA . ASN B 1 236 ? 14.946 -9.098 4.28 1 69.35 236 ASN B CA 1
ATOM 4665 C C . ASN B 1 236 ? 15.058 -8.098 3.133 1 69.35 236 ASN B C 1
ATOM 4667 O O . ASN B 1 236 ? 15.987 -8.173 2.326 1 69.35 236 ASN B O 1
ATOM 4671 N N . GLY B 1 237 ? 14.105 -7.226 2.945 1 63.22 237 GLY B N 1
ATOM 4672 C CA . GLY B 1 237 ? 13.922 -6.308 1.832 1 63.22 237 GLY B CA 1
ATOM 4673 C C . GLY B 1 237 ? 14.96 -5.201 1.796 1 63.22 237 GLY B C 1
ATOM 4674 O O . GLY B 1 237 ? 15.072 -4.48 0.802 1 63.22 237 GLY B O 1
ATOM 4675 N N . ARG B 1 238 ? 15.646 -5.01 2.837 1 61.22 238 ARG B N 1
ATOM 4676 C CA . ARG B 1 238 ? 16.676 -3.977 2.833 1 61.22 238 ARG B CA 1
ATOM 4677 C C . ARG B 1 238 ? 17.81 -4.338 1.879 1 61.22 238 ARG B C 1
ATOM 4679 O O . ARG B 1 238 ? 18.551 -3.463 1.427 1 61.22 238 ARG B O 1
ATOM 4686 N N . ASN B 1 239 ? 17.751 -5.585 1.593 1 61.54 239 ASN B N 1
ATOM 4687 C CA . ASN B 1 239 ? 18.831 -6.068 0.739 1 61.54 239 ASN B CA 1
ATOM 4688 C C . ASN B 1 239 ? 18.427 -6.063 -0.732 1 61.54 239 ASN B C 1
ATOM 4690 O O . ASN B 1 239 ? 17.249 -6.22 -1.058 1 61.54 239 ASN B O 1
ATOM 4694 N N . PRO B 1 240 ? 19.401 -5.645 -1.549 1 65.58 240 PRO B N 1
ATOM 4695 C CA . PRO B 1 240 ? 19.126 -5.71 -2.986 1 65.58 240 PRO B CA 1
ATOM 4696 C C . PRO B 1 240 ? 18.758 -7.116 -3.453 1 65.58 240 PRO B C 1
ATOM 4698 O O . PRO B 1 240 ? 18.991 -8.09 -2.734 1 65.58 240 PRO B O 1
ATOM 4701 N N . ASP B 1 241 ? 18.127 -7.228 -4.523 1 72.33 241 ASP B N 1
ATOM 4702 C CA . ASP B 1 241 ? 17.763 -8.494 -5.152 1 72.33 241 ASP B CA 1
ATOM 4703 C C . ASP B 1 241 ? 18.955 -9.447 -5.199 1 72.33 241 ASP B C 1
ATOM 4705 O O . ASP B 1 241 ? 18.792 -10.661 -5.06 1 72.33 241 ASP B O 1
ATOM 4709 N N . GLY B 1 242 ? 20.122 -8.859 -5.318 1 74.29 242 GLY B N 1
ATOM 4710 C CA . GLY B 1 242 ? 21.324 -9.677 -5.348 1 74.29 242 GLY B CA 1
ATOM 4711 C C . GLY B 1 242 ? 21.553 -10.448 -4.061 1 74.29 242 GLY B C 1
ATOM 4712 O O . GLY B 1 242 ? 21.987 -11.602 -4.091 1 74.29 242 GLY B O 1
ATOM 4713 N N . HIS B 1 243 ? 21.174 -9.847 -3.024 1 76.87 243 HIS B N 1
ATOM 4714 C CA . HIS B 1 243 ? 21.336 -10.51 -1.735 1 76.87 243 HIS B CA 1
ATOM 4715 C C . HIS B 1 243 ? 20.353 -11.666 -1.583 1 76.87 243 HIS B C 1
ATOM 4717 O O . HIS B 1 243 ? 20.713 -12.729 -1.072 1 76.87 243 HIS B O 1
ATOM 4723 N N . ALA B 1 244 ? 19.184 -11.46 -2.034 1 82.85 244 ALA B N 1
ATOM 4724 C CA . ALA B 1 244 ? 18.184 -12.525 -2.005 1 82.85 244 ALA B CA 1
ATOM 4725 C C . ALA B 1 244 ? 18.621 -13.71 -2.861 1 82.85 244 ALA B C 1
ATOM 4727 O O . ALA B 1 244 ? 18.408 -14.866 -2.488 1 82.85 244 ALA B O 1
ATOM 4728 N N . TRP B 1 245 ? 19.235 -13.406 -3.973 1 87.26 245 TRP B N 1
ATOM 4729 C CA . TRP B 1 245 ? 19.729 -14.447 -4.868 1 87.26 245 TRP B CA 1
ATOM 4730 C C . TRP B 1 245 ? 20.79 -15.299 -4.18 1 87.26 245 TRP B C 1
ATOM 4732 O O . TRP B 1 245 ? 20.776 -16.527 -4.289 1 87.26 245 TRP B O 1
ATOM 4742 N N . HIS B 1 246 ? 21.596 -14.647 -3.441 1 85.74 246 HIS B N 1
ATOM 4743 C CA . HIS B 1 246 ? 22.693 -15.354 -2.79 1 85.74 246 HIS B CA 1
ATOM 4744 C C . HIS B 1 246 ? 22.173 -16.347 -1.756 1 85.74 246 HIS B C 1
ATOM 4746 O O . HIS B 1 246 ? 22.828 -17.352 -1.471 1 85.74 246 HIS B O 1
ATOM 4752 N N . ARG B 1 247 ? 21.016 -16.143 -1.322 1 83.87 247 ARG B N 1
ATOM 4753 C CA . ARG B 1 247 ? 20.469 -16.981 -0.261 1 83.87 247 ARG B CA 1
ATOM 4754 C C . ARG B 1 247 ? 19.406 -17.93 -0.806 1 83.87 247 ARG B C 1
ATOM 4756 O O . ARG B 1 247 ? 18.876 -18.764 -0.07 1 83.87 247 ARG B O 1
ATOM 4763 N N . CYS B 1 248 ? 19.199 -17.887 -2.008 1 87.3 248 CYS B N 1
ATOM 4764 C CA . CYS B 1 248 ? 18.086 -18.616 -2.606 1 87.3 248 CYS B CA 1
ATOM 4765 C C . CYS B 1 248 ? 18.468 -20.066 -2.878 1 87.3 248 CYS B C 1
ATOM 4767 O O . CYS B 1 248 ? 19.616 -20.357 -3.218 1 87.3 248 CYS B O 1
ATOM 4769 N N . SER B 1 249 ? 17.532 -20.956 -2.753 1 86.86 249 SER B N 1
ATOM 4770 C CA . SER B 1 249 ? 17.748 -22.386 -2.947 1 86.86 249 SER B CA 1
ATOM 4771 C C . SER B 1 249 ? 18.035 -22.708 -4.41 1 86.86 249 SER B C 1
ATOM 4773 O O . SER B 1 249 ? 18.759 -23.659 -4.712 1 86.86 249 SER B O 1
ATOM 4775 N N . LEU B 1 250 ? 17.509 -21.936 -5.21 1 89.95 250 LEU B N 1
ATOM 4776 C CA . LEU B 1 250 ? 17.73 -22.162 -6.634 1 89.95 250 LEU B CA 1
ATOM 4777 C C . LEU B 1 250 ? 19.202 -21.981 -6.991 1 89.95 250 LEU B C 1
ATOM 4779 O O . LEU B 1 250 ? 19.763 -22.773 -7.751 1 89.95 250 LEU B O 1
ATOM 4783 N N . LYS B 1 251 ? 19.737 -20.909 -6.483 1 90.59 251 LYS B N 1
ATOM 4784 C CA . LYS B 1 251 ? 21.16 -20.684 -6.724 1 90.59 251 LYS B CA 1
ATOM 4785 C C . LYS B 1 251 ? 21.992 -21.871 -6.246 1 90.59 251 LYS B C 1
ATOM 4787 O O . LYS B 1 251 ? 22.877 -22.343 -6.963 1 90.59 251 LYS B O 1
ATOM 4792 N N . LYS B 1 252 ? 21.687 -22.294 -5.077 1 89.27 252 LYS B N 1
ATOM 4793 C CA . LYS B 1 252 ? 22.399 -23.434 -4.506 1 89.27 252 LYS B CA 1
ATOM 4794 C C . LYS B 1 252 ? 22.27 -24.666 -5.398 1 89.27 252 LYS B C 1
ATOM 4796 O O . LYS B 1 252 ? 23.244 -25.392 -5.607 1 89.27 252 LYS B O 1
ATOM 4801 N N . ALA B 1 253 ? 21.137 -24.906 -5.937 1 90.74 253 ALA B N 1
ATOM 4802 C CA . ALA B 1 253 ? 20.883 -26.056 -6.801 1 90.74 253 ALA B CA 1
ATOM 4803 C C . ALA B 1 253 ? 21.637 -25.925 -8.122 1 90.74 253 ALA B C 1
ATOM 4805 O O . ALA B 1 253 ? 22.193 -26.904 -8.625 1 90.74 253 ALA B O 1
ATOM 4806 N N . LEU B 1 254 ? 21.668 -24.761 -8.604 1 89.3 254 LEU B N 1
ATOM 4807 C CA . LEU B 1 254 ? 22.318 -24.521 -9.888 1 89.3 254 LEU B CA 1
ATOM 4808 C C . LEU B 1 254 ? 23.831 -24.666 -9.766 1 89.3 254 LEU B C 1
ATOM 4810 O O . LEU B 1 254 ? 24.495 -25.1 -10.711 1 89.3 254 LEU B O 1
ATOM 4814 N N . GLU B 1 255 ? 24.313 -24.294 -8.633 1 87.16 255 GLU B N 1
ATOM 4815 C CA . GLU B 1 255 ? 25.759 -24.284 -8.436 1 87.16 255 GLU B CA 1
ATOM 4816 C C . GLU B 1 255 ? 26.245 -25.604 -7.845 1 87.16 255 GLU B C 1
ATOM 4818 O O . GLU B 1 255 ? 27.451 -25.824 -7.711 1 87.16 255 GLU B O 1
ATOM 4823 N N . SER B 1 256 ? 25.316 -26.392 -7.515 1 89.5 256 SER B N 1
ATOM 4824 C CA . SER B 1 256 ? 25.68 -27.675 -6.922 1 89.5 256 SER B CA 1
ATOM 4825 C C . SER B 1 256 ? 26.371 -28.578 -7.938 1 89.5 256 SER B C 1
ATOM 4827 O O . SER B 1 256 ? 25.981 -28.619 -9.106 1 89.5 256 SER B O 1
ATOM 4829 N N . CYS B 1 257 ? 27.308 -29.297 -7.502 1 86.98 257 CYS B N 1
ATOM 4830 C CA . CYS B 1 257 ? 28.052 -30.212 -8.36 1 86.98 257 CYS B CA 1
ATOM 4831 C C . CYS B 1 257 ? 27.197 -31.411 -8.751 1 86.98 257 CYS B C 1
ATOM 4833 O O . CYS B 1 257 ? 27.414 -32.018 -9.8 1 86.98 257 CYS B O 1
ATOM 4835 N N . ASP B 1 258 ? 26.186 -31.695 -7.938 1 88.4 258 ASP B N 1
ATOM 4836 C CA . ASP B 1 258 ? 25.329 -32.854 -8.17 1 88.4 258 ASP B CA 1
ATOM 4837 C C . ASP B 1 258 ? 24.271 -32.552 -9.229 1 88.4 258 ASP B C 1
ATOM 4839 O O . ASP B 1 258 ? 23.564 -33.454 -9.683 1 88.4 258 ASP B O 1
ATOM 4843 N N . ASN B 1 259 ? 24.219 -31.415 -9.639 1 88.94 259 ASN B N 1
ATOM 4844 C CA . ASN B 1 259 ? 23.251 -30.995 -10.647 1 88.94 259 ASN B CA 1
ATOM 4845 C C . ASN B 1 259 ? 21.863 -31.561 -10.362 1 88.94 259 ASN B C 1
ATOM 4847 O O . ASN B 1 259 ? 21.281 -32.243 -11.207 1 88.94 259 ASN B O 1
ATOM 4851 N N . PRO B 1 260 ? 21.358 -31.252 -9.224 1 89.65 260 PRO B N 1
ATOM 4852 C CA . PRO B 1 260 ? 20.062 -31.806 -8.825 1 89.65 260 PRO B CA 1
ATOM 4853 C C . PRO B 1 260 ? 18.934 -31.412 -9.775 1 89.65 260 PRO B C 1
ATOM 4855 O O . PRO B 1 260 ? 17.917 -32.106 -9.854 1 89.65 260 PRO B O 1
ATOM 4858 N N . LEU B 1 261 ? 19.078 -30.378 -10.533 1 92.32 261 LEU B N 1
ATOM 4859 C CA . LEU B 1 261 ? 18.044 -29.905 -11.447 1 92.32 261 LEU B CA 1
ATOM 4860 C C . LEU B 1 261 ? 18.202 -30.541 -12.824 1 92.32 261 LEU B C 1
ATOM 4862 O O . LEU B 1 261 ? 17.344 -30.371 -13.693 1 92.32 261 LEU B O 1
ATOM 4866 N N . ASN B 1 262 ? 19.281 -31.23 -13.008 1 93.55 262 ASN B N 1
ATOM 4867 C CA . ASN B 1 262 ? 19.566 -31.917 -14.263 1 93.55 262 ASN B CA 1
ATOM 4868 C C . ASN B 1 262 ? 19.635 -30.94 -15.434 1 93.55 262 ASN B C 1
ATOM 4870 O O . ASN B 1 262 ? 19.005 -31.16 -16.47 1 93.55 262 ASN B O 1
ATOM 4874 N N . ILE B 1 263 ? 20.293 -29.872 -15.182 1 92.32 263 ILE B N 1
ATOM 4875 C CA . ILE B 1 263 ? 20.523 -28.903 -16.248 1 92.32 263 ILE B CA 1
ATOM 4876 C C . ILE B 1 263 ? 21.349 -29.545 -17.359 1 92.32 263 ILE B C 1
ATOM 4878 O O . ILE B 1 263 ? 22.348 -30.218 -17.09 1 92.32 263 ILE B O 1
ATOM 4882 N N . PRO B 1 264 ? 20.943 -29.382 -18.545 1 91.18 264 PRO B N 1
ATOM 4883 C CA . PRO B 1 264 ? 21.692 -29.998 -19.642 1 91.18 264 PRO B CA 1
ATOM 4884 C C . PRO B 1 264 ? 23.123 -29.474 -19.747 1 91.18 264 PRO B C 1
ATOM 4886 O O . PRO B 1 264 ? 23.431 -28.401 -19.222 1 91.18 264 PRO B O 1
ATOM 4889 N N . PRO B 1 265 ? 23.939 -30.261 -20.374 1 87.49 265 PRO B N 1
ATOM 4890 C CA . PRO B 1 265 ? 25.314 -29.801 -20.587 1 87.49 265 PRO B CA 1
ATOM 4891 C C . PRO B 1 265 ? 25.396 -28.607 -21.535 1 87.49 265 PRO B C 1
ATOM 4893 O O . PRO B 1 265 ? 24.412 -28.273 -22.2 1 87.49 265 PRO B O 1
ATOM 4896 N N . LEU B 1 266 ? 26.547 -28.013 -21.563 1 86 266 LEU B N 1
ATOM 4897 C CA . LEU B 1 266 ? 26.795 -26.853 -22.413 1 86 266 LEU B CA 1
ATOM 4898 C C . LEU B 1 266 ? 26.495 -27.175 -23.873 1 86 266 LEU B C 1
ATOM 4900 O O . LEU B 1 266 ? 26.689 -28.309 -24.316 1 86 266 LEU B O 1
ATOM 4904 N N . ARG B 1 267 ? 25.968 -26.228 -24.525 1 84.07 267 ARG B N 1
ATOM 4905 C CA . ARG B 1 267 ? 25.637 -26.369 -25.939 1 84.07 267 ARG B CA 1
ATOM 4906 C C . ARG B 1 267 ? 26.073 -25.139 -26.728 1 84.07 267 ARG B C 1
ATOM 4908 O O . ARG B 1 267 ? 25.887 -24.007 -26.278 1 84.07 267 ARG B O 1
ATOM 4915 N N . PRO B 1 268 ? 26.715 -25.438 -27.814 1 79.47 268 PRO B N 1
ATOM 4916 C CA . PRO B 1 268 ? 27.09 -24.286 -28.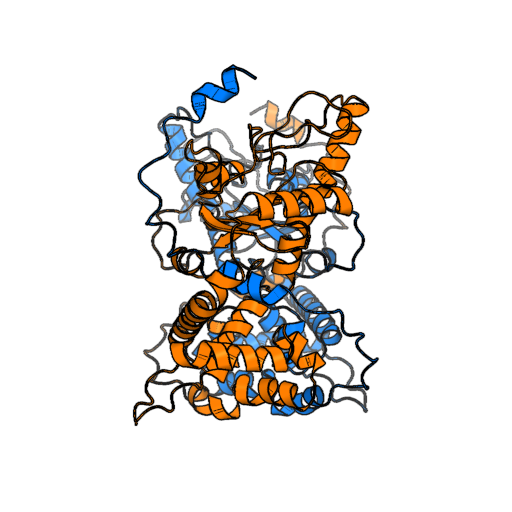638 1 79.47 268 PRO B CA 1
ATOM 4917 C C . PRO B 1 268 ? 25.884 -23.596 -29.271 1 79.47 268 PRO B C 1
ATOM 4919 O O . PRO B 1 268 ? 24.865 -24.241 -29.532 1 79.47 268 PRO B O 1
ATOM 4922 N N . LEU B 1 269 ? 26 -22.258 -29.374 1 79.71 269 LEU B N 1
ATOM 4923 C CA . LEU B 1 269 ? 24.977 -21.508 -30.095 1 79.71 269 LEU B CA 1
ATOM 4924 C C . LEU B 1 269 ? 25.014 -21.832 -31.584 1 79.71 269 LEU B C 1
ATOM 4926 O O . LEU B 1 269 ? 26.007 -22.368 -32.083 1 79.71 269 LEU B O 1
ATOM 4930 N N . SER B 1 270 ? 23.878 -21.57 -32.216 1 68.1 270 SER B N 1
ATOM 4931 C CA . SER B 1 270 ? 23.861 -21.794 -33.658 1 68.1 270 SER B CA 1
ATOM 4932 C C . SER B 1 270 ? 24.986 -21.032 -34.349 1 68.1 270 SER B C 1
ATOM 4934 O O . SER B 1 270 ? 25.081 -19.809 -34.226 1 68.1 270 SER B O 1
ATOM 4936 N N . GLY B 1 271 ? 25.841 -21.701 -34.931 1 64.39 271 GLY B N 1
ATOM 4937 C CA . GLY B 1 271 ? 26.91 -21.082 -35.698 1 64.39 271 GLY B CA 1
ATOM 4938 C C . GLY B 1 271 ? 28.196 -20.922 -34.908 1 64.39 271 GLY B C 1
ATOM 4939 O O . GLY B 1 271 ? 29.196 -20.43 -35.434 1 64.39 271 GLY B O 1
ATOM 4940 N N . ALA B 1 272 ? 28.076 -21.175 -33.592 1 68.14 272 ALA B N 1
ATOM 4941 C CA . ALA B 1 272 ? 29.281 -21.021 -32.781 1 68.14 272 ALA B CA 1
ATOM 4942 C C . ALA B 1 272 ? 29.824 -22.378 -32.342 1 68.14 272 ALA B C 1
ATOM 4944 O O . ALA B 1 272 ? 29.086 -23.365 -32.301 1 68.14 272 ALA B O 1
ATOM 4945 N N . SER B 1 273 ? 31.08 -22.526 -32.199 1 73.17 273 SER B N 1
ATOM 4946 C CA . SER B 1 273 ? 31.729 -23.779 -31.825 1 73.17 273 SER B CA 1
ATOM 4947 C C . SER B 1 273 ? 31.894 -23.886 -30.313 1 73.17 273 SER B C 1
ATOM 4949 O O . SER B 1 273 ? 31.923 -24.989 -29.763 1 73.17 273 SER B O 1
ATOM 4951 N N . LYS B 1 274 ? 31.866 -22.78 -29.656 1 77.08 274 LYS B N 1
ATOM 4952 C CA . LYS B 1 274 ? 32.155 -22.795 -28.225 1 77.08 274 LYS B CA 1
ATOM 4953 C C . LYS B 1 274 ? 30.895 -23.08 -27.413 1 77.08 274 LYS B C 1
ATOM 4955 O O . LYS B 1 274 ? 29.87 -22.419 -27.595 1 77.08 274 LYS B O 1
ATOM 4960 N N . PRO B 1 275 ? 30.96 -24.097 -26.637 1 82.6 275 PRO B N 1
ATOM 4961 C CA . PRO B 1 275 ? 29.802 -24.421 -25.801 1 82.6 275 PRO B CA 1
ATOM 4962 C C . PRO B 1 275 ? 29.509 -23.349 -24.755 1 82.6 275 PRO B C 1
ATOM 4964 O O . PRO B 1 275 ? 30.437 -22.777 -24.176 1 82.6 275 PRO B O 1
ATOM 4967 N N . ILE B 1 276 ? 28.27 -23.016 -24.658 1 82.16 276 ILE B N 1
ATOM 4968 C CA . ILE B 1 276 ? 27.824 -22.008 -23.702 1 82.16 276 ILE B CA 1
ATOM 4969 C C . ILE B 1 276 ? 26.852 -22.636 -22.706 1 82.16 276 ILE B C 1
ATOM 4971 O O . ILE B 1 276 ? 26.053 -23.503 -23.071 1 82.16 276 ILE B O 1
ATOM 4975 N N . PRO B 1 277 ? 26.933 -22.25 -21.509 1 87.21 277 PRO B N 1
ATOM 4976 C CA . PRO B 1 277 ? 26.038 -22.808 -20.493 1 87.21 277 PRO B CA 1
ATOM 4977 C C . PRO B 1 277 ? 24.613 -22.269 -20.602 1 87.21 277 PRO B C 1
ATOM 4979 O O . PRO B 1 277 ? 24.378 -21.268 -21.284 1 87.21 277 PRO B O 1
ATOM 4982 N N . PHE B 1 278 ? 23.697 -23.121 -20.067 1 91.65 278 PHE B N 1
ATOM 4983 C CA . PHE B 1 278 ? 22.343 -22.621 -19.862 1 91.65 278 PHE B CA 1
ATOM 4984 C C . PHE B 1 278 ? 22.298 -21.647 -18.69 1 91.65 278 PHE B C 1
ATOM 4986 O O . PHE B 1 278 ? 22.889 -21.904 -17.639 1 91.65 278 PHE B O 1
ATOM 4993 N N . VAL B 1 279 ? 21.674 -20.434 -18.918 1 92.18 279 VAL B N 1
ATOM 4994 C CA . VAL B 1 279 ? 21.795 -19.383 -17.913 1 92.18 279 VAL B CA 1
ATOM 4995 C C . VAL B 1 279 ? 20.421 -18.779 -17.629 1 92.18 279 VAL B C 1
ATOM 4997 O O . VAL B 1 279 ? 19.499 -18.911 -18.437 1 92.18 279 VAL B O 1
ATOM 5000 N N . LEU B 1 280 ? 20.34 -18.208 -16.48 1 94.56 280 LEU B N 1
ATOM 5001 C CA . LEU B 1 280 ? 19.223 -17.342 -16.119 1 94.56 280 LEU B CA 1
ATOM 5002 C C . LEU B 1 280 ? 19.505 -15.897 -16.516 1 94.56 280 LEU B C 1
ATOM 5004 O O . LEU B 1 280 ? 20.665 -15.504 -16.66 1 94.56 280 LEU B O 1
ATOM 5008 N N . THR B 1 281 ? 18.453 -15.172 -16.735 1 93.63 281 THR B N 1
ATOM 5009 C CA . THR B 1 281 ? 18.638 -13.75 -17 1 93.63 281 THR B CA 1
ATOM 5010 C C . THR B 1 281 ? 18.054 -12.908 -15.869 1 93.63 281 THR B C 1
ATOM 5012 O O . THR B 1 281 ? 16.992 -13.231 -15.333 1 93.63 281 THR B O 1
ATOM 5015 N N . GLY B 1 282 ? 18.753 -11.957 -15.388 1 90.66 282 GLY B N 1
ATOM 5016 C CA . GLY B 1 282 ? 18.327 -11.025 -14.357 1 90.66 282 GLY B CA 1
ATOM 5017 C C . GLY B 1 282 ? 18.758 -9.596 -14.629 1 90.66 282 GLY B C 1
ATOM 5018 O O . GLY B 1 282 ? 19.471 -9.331 -15.599 1 90.66 282 GLY B O 1
ATOM 5019 N N . ASP B 1 283 ? 18.319 -8.723 -13.835 1 86.5 283 ASP B N 1
ATOM 5020 C CA . ASP B 1 283 ? 18.673 -7.319 -14.023 1 86.5 283 ASP B CA 1
ATOM 5021 C C . ASP B 1 283 ? 20.055 -7.02 -13.448 1 86.5 283 ASP B C 1
ATOM 5023 O O . ASP B 1 283 ? 20.82 -7.938 -13.145 1 86.5 283 ASP B O 1
ATOM 5027 N N . GLU B 1 284 ? 20.432 -5.764 -13.371 1 83.14 284 GLU B N 1
ATOM 5028 C CA . GLU B 1 284 ? 21.768 -5.333 -12.973 1 83.14 284 GLU B CA 1
ATOM 5029 C C . GLU B 1 284 ? 22.033 -5.644 -11.503 1 83.14 284 GLU B C 1
ATOM 5031 O O . GLU B 1 284 ? 23.188 -5.739 -11.081 1 83.14 284 GLU B O 1
ATOM 5036 N N . ALA B 1 285 ? 20.987 -5.846 -10.793 1 81.69 285 ALA B N 1
ATOM 5037 C CA . ALA B 1 285 ? 21.137 -6.102 -9.363 1 81.69 285 ALA B CA 1
ATOM 5038 C C . ALA B 1 285 ? 21.667 -7.511 -9.11 1 81.69 285 ALA B C 1
ATOM 5040 O O . ALA B 1 285 ? 22.181 -7.802 -8.028 1 81.69 285 ALA B O 1
ATOM 5041 N N . PHE B 1 286 ? 21.547 -8.365 -10.108 1 86.81 286 PHE B N 1
ATOM 5042 C CA . PHE B 1 286 ? 22.014 -9.739 -9.972 1 86.81 286 PHE B CA 1
ATOM 5043 C C . PHE B 1 286 ? 23.474 -9.859 -10.393 1 86.81 286 PHE B C 1
ATOM 5045 O O . PHE B 1 286 ? 23.931 -9.134 -11.279 1 86.81 286 PHE B O 1
ATOM 5052 N N . PRO B 1 287 ? 24.142 -10.677 -9.766 1 86.16 287 PRO B N 1
ATOM 5053 C CA . PRO B 1 287 ? 25.544 -10.867 -10.145 1 86.16 287 PRO B CA 1
ATOM 5054 C C . PRO B 1 287 ? 25.704 -11.691 -11.42 1 86.16 287 PRO B C 1
ATOM 5056 O O . PRO B 1 287 ? 24.912 -12.602 -11.674 1 86.16 287 PRO B O 1
ATOM 5059 N N . LEU B 1 288 ? 26.743 -11.303 -12.171 1 86.66 288 LEU B N 1
ATOM 5060 C CA . LEU B 1 288 ? 27.121 -12.145 -13.301 1 86.66 288 LEU B CA 1
ATOM 5061 C C . LEU B 1 288 ? 27.781 -13.433 -12.821 1 86.66 288 LEU B C 1
ATOM 5063 O O . LEU B 1 288 ? 28.614 -13.408 -11.912 1 86.66 288 LEU B O 1
ATOM 5067 N N . SER B 1 289 ? 27.309 -14.576 -13.329 1 86.23 289 SER B N 1
ATOM 5068 C CA . SER B 1 289 ? 27.879 -15.869 -12.968 1 86.23 289 SER B CA 1
ATOM 5069 C C . SER B 1 289 ? 27.711 -16.882 -14.096 1 86.23 289 SER B C 1
ATOM 5071 O O . SER B 1 289 ? 27.207 -16.545 -15.17 1 86.23 289 SER B O 1
ATOM 5073 N N . LYS B 1 290 ? 28.154 -18.116 -13.836 1 85.24 290 LYS B N 1
ATOM 5074 C CA . LYS B 1 290 ? 28.044 -19.202 -14.805 1 85.24 290 LYS B CA 1
ATOM 5075 C C . LYS B 1 290 ? 26.587 -19.462 -15.177 1 85.24 290 LYS B C 1
ATOM 5077 O O . LYS B 1 290 ? 26.293 -19.891 -16.295 1 85.24 290 LYS B O 1
ATOM 5082 N N . HIS B 1 291 ? 25.716 -19.095 -14.232 1 88.37 291 HIS B N 1
ATOM 5083 C CA . HIS B 1 291 ? 24.316 -19.427 -14.471 1 88.37 291 HIS B CA 1
ATOM 5084 C C . HIS B 1 291 ? 23.444 -18.177 -14.463 1 88.37 291 HIS B C 1
ATOM 5086 O O . HIS B 1 291 ? 22.216 -18.271 -14.401 1 88.37 291 HIS B O 1
ATOM 5092 N N . MET B 1 292 ? 24.081 -17.015 -14.473 1 90.7 292 MET B N 1
ATOM 5093 C CA . MET B 1 292 ? 23.326 -15.766 -14.43 1 90.7 292 MET B CA 1
ATOM 5094 C C . MET B 1 292 ? 23.863 -14.769 -15.451 1 90.7 292 MET B C 1
ATOM 5096 O O . MET B 1 292 ? 25.046 -14.423 -15.423 1 90.7 292 MET B O 1
ATOM 5100 N N . LEU B 1 293 ? 23.072 -14.408 -16.349 1 89.89 293 LEU B N 1
ATOM 5101 C CA . LEU B 1 293 ? 23.41 -13.414 -17.362 1 89.89 293 LEU B CA 1
ATOM 5102 C C . LEU B 1 293 ? 22.768 -12.069 -17.04 1 89.89 293 LEU B C 1
ATOM 5104 O O . LEU B 1 293 ? 21.57 -12.001 -16.755 1 89.89 293 LEU B O 1
ATOM 5108 N N . LYS B 1 294 ? 23.457 -11.022 -16.963 1 88.87 294 LYS B N 1
ATOM 5109 C CA . LYS B 1 294 ? 22.964 -9.663 -16.756 1 88.87 294 LYS B CA 1
ATOM 5110 C C . LYS B 1 294 ? 23.444 -8.73 -17.863 1 88.87 294 LYS B C 1
ATOM 5112 O O . LYS B 1 294 ? 24.413 -9.033 -18.562 1 88.87 294 LYS B O 1
ATOM 5117 N N . PRO B 1 295 ? 22.786 -7.643 -18.083 1 88.05 295 PRO B N 1
ATOM 5118 C CA . PRO B 1 295 ? 23.179 -6.712 -19.143 1 88.05 295 PRO B CA 1
ATOM 5119 C C . PRO B 1 295 ? 24.521 -6.036 -18.867 1 88.05 295 PRO B C 1
ATOM 5121 O O . PRO B 1 295 ? 24.946 -5.949 -17.712 1 88.05 295 PRO B O 1
ATOM 5124 N N . TYR B 1 296 ? 25.184 -5.648 -20.015 1 85.57 296 TYR B N 1
ATOM 5125 C CA . TYR B 1 296 ? 26.391 -4.835 -19.912 1 85.57 296 TYR B CA 1
ATOM 5126 C C . TYR B 1 296 ? 26.08 -3.472 -19.304 1 85.57 296 TYR B C 1
ATOM 5128 O O . TYR B 1 296 ? 24.995 -2.925 -19.514 1 85.57 296 TYR B O 1
ATOM 5136 N N . PRO B 1 297 ? 26.981 -3.006 -18.524 1 82.76 297 PRO B N 1
ATOM 5137 C CA . PRO B 1 297 ? 26.77 -1.666 -17.971 1 82.76 297 PRO B CA 1
ATOM 5138 C C . PRO B 1 297 ? 26.558 -0.608 -19.053 1 82.76 297 PRO B C 1
ATOM 5140 O O . PRO B 1 297 ? 27.127 -0.712 -20.142 1 82.76 297 PRO B O 1
ATOM 5143 N N . ARG B 1 298 ? 25.659 0.364 -18.873 1 76.39 298 ARG B N 1
ATOM 5144 C CA . ARG B 1 298 ? 25.137 1.306 -19.858 1 76.39 298 ARG B CA 1
ATOM 5145 C C . ARG B 1 298 ? 26.214 2.293 -20.296 1 76.39 298 ARG B C 1
ATOM 5147 O O . ARG B 1 298 ? 26.022 3.045 -21.254 1 76.39 298 ARG B O 1
ATOM 5154 N N . ARG B 1 299 ? 27.39 2.241 -19.855 1 80.02 299 ARG B N 1
ATOM 5155 C CA . ARG B 1 299 ? 28.396 3.221 -20.253 1 80.02 299 ARG B CA 1
ATOM 5156 C C . ARG B 1 299 ? 29.244 2.698 -21.407 1 80.02 299 ARG B C 1
ATOM 5158 O O . ARG B 1 299 ? 29.761 1.58 -21.347 1 80.02 299 ARG B O 1
ATOM 5165 N N . ASN B 1 300 ? 29.485 3.462 -22.544 1 85.66 300 ASN B N 1
ATOM 5166 C CA . ASN B 1 300 ? 30.374 3.226 -23.677 1 85.66 300 ASN B CA 1
ATOM 5167 C C . ASN B 1 300 ? 30.156 1.842 -24.282 1 85.66 300 ASN B C 1
ATOM 5169 O O . ASN B 1 300 ? 31.112 1.094 -24.492 1 85.66 300 ASN B O 1
ATOM 5173 N N . LEU B 1 301 ? 29.001 1.547 -24.675 1 85.42 301 LEU B N 1
ATOM 5174 C CA . LEU B 1 301 ? 28.663 0.231 -25.208 1 85.42 301 LEU B CA 1
ATOM 5175 C C . LEU B 1 301 ? 29.002 0.142 -26.692 1 85.42 301 LEU B C 1
ATOM 5177 O O . LEU B 1 301 ? 28.773 1.092 -27.443 1 85.42 301 LEU B O 1
ATOM 5181 N N . THR B 1 302 ? 29.672 -0.933 -27.107 1 84.48 302 THR B N 1
ATOM 5182 C CA . THR B 1 302 ? 29.819 -1.261 -28.52 1 84.48 302 THR B CA 1
ATOM 5183 C C . THR B 1 302 ? 28.474 -1.646 -29.129 1 84.48 302 THR B C 1
ATOM 5185 O O . THR B 1 302 ? 27.493 -1.841 -28.408 1 84.48 302 THR B O 1
ATOM 5188 N N . VAL B 1 303 ? 28.41 -1.688 -30.376 1 83.31 303 VAL B N 1
ATOM 5189 C CA . VAL B 1 303 ? 27.182 -2.052 -31.074 1 83.31 303 VAL B CA 1
ATOM 5190 C C . VAL B 1 303 ? 26.757 -3.462 -30.673 1 83.31 303 VAL B C 1
ATOM 5192 O O . VAL B 1 303 ? 25.574 -3.717 -30.436 1 83.31 303 VAL B O 1
ATOM 5195 N N . GLU B 1 304 ? 27.749 -4.325 -30.552 1 81.02 304 GLU B N 1
ATOM 5196 C CA . GLU B 1 304 ? 27.465 -5.708 -30.181 1 81.02 304 GLU B CA 1
ATOM 5197 C C . GLU B 1 304 ? 26.902 -5.796 -28.765 1 81.02 304 GLU B C 1
ATOM 5199 O O . GLU B 1 304 ? 25.977 -6.568 -28.506 1 81.02 304 GLU B O 1
ATOM 5204 N N . GLU B 1 305 ? 27.44 -4.964 -27.93 1 85.05 305 GLU B N 1
ATOM 5205 C CA . GLU B 1 305 ? 26.983 -4.961 -26.544 1 85.05 305 GLU B CA 1
ATOM 5206 C C . GLU B 1 305 ? 25.571 -4.392 -26.43 1 85.05 305 GLU B C 1
ATOM 5208 O O . GLU B 1 305 ? 24.774 -4.855 -25.612 1 85.05 305 GLU B O 1
ATOM 5213 N N . ARG B 1 306 ? 25.253 -3.509 -27.263 1 86.04 306 ARG B N 1
ATOM 5214 C CA . ARG B 1 306 ? 23.917 -2.923 -27.279 1 86.04 306 ARG B CA 1
ATOM 5215 C C . ARG B 1 306 ? 22.878 -3.94 -27.737 1 86.04 306 ARG B C 1
ATOM 5217 O O . ARG B 1 306 ? 21.783 -4.014 -27.175 1 86.04 306 ARG B O 1
ATOM 5224 N N . ILE B 1 307 ? 23.278 -4.633 -28.737 1 82.65 307 ILE B N 1
ATOM 5225 C CA . ILE B 1 307 ? 22.377 -5.658 -29.252 1 82.65 307 ILE B CA 1
ATOM 5226 C C . ILE B 1 307 ? 22.163 -6.737 -28.192 1 82.65 307 ILE B C 1
ATOM 5228 O O . ILE B 1 307 ? 21.037 -7.193 -27.981 1 82.65 307 ILE B O 1
ATOM 5232 N N . ALA B 1 308 ? 23.251 -7.074 -27.513 1 84.06 308 ALA B N 1
ATOM 5233 C CA . ALA B 1 308 ? 23.158 -8.062 -26.441 1 84.06 308 ALA B CA 1
ATOM 5234 C C . ALA B 1 308 ? 22.242 -7.573 -25.322 1 84.06 308 ALA B C 1
ATOM 5236 O O . ALA B 1 308 ? 21.398 -8.325 -24.83 1 84.06 308 ALA B O 1
ATOM 5237 N N . ASN B 1 309 ? 22.474 -6.336 -24.961 1 85.88 309 ASN B N 1
ATOM 5238 C CA . ASN B 1 309 ? 21.64 -5.757 -23.913 1 85.88 309 ASN B CA 1
ATOM 5239 C C . ASN B 1 309 ? 20.167 -5.744 -24.311 1 85.88 309 ASN B C 1
ATOM 5241 O O . ASN B 1 309 ? 19.291 -5.968 -23.474 1 85.88 309 ASN B O 1
ATOM 5245 N N . TYR B 1 310 ? 19.94 -5.548 -25.547 1 84.94 310 TYR B N 1
ATOM 5246 C CA . TYR B 1 310 ? 18.57 -5.562 -26.047 1 84.94 310 TYR B CA 1
ATOM 5247 C C . TYR B 1 310 ? 17.958 -6.951 -25.921 1 84.94 310 TYR B C 1
ATOM 5249 O O . TYR B 1 310 ? 16.816 -7.095 -25.477 1 84.94 310 TYR B O 1
ATOM 5257 N N . ARG B 1 311 ? 18.69 -7.917 -26.262 1 84.31 311 ARG B N 1
ATOM 5258 C CA . ARG B 1 311 ? 18.193 -9.288 -26.199 1 84.31 311 ARG B CA 1
ATOM 5259 C C . ARG B 1 311 ? 17.961 -9.721 -24.755 1 84.31 311 ARG B C 1
ATOM 5261 O O . ARG B 1 311 ? 16.958 -10.368 -24.449 1 84.31 311 ARG B O 1
ATOM 5268 N N . ILE B 1 312 ? 18.859 -9.331 -23.914 1 87.57 312 ILE B N 1
ATOM 5269 C CA . ILE B 1 312 ? 18.737 -9.66 -22.498 1 87.57 312 ILE B CA 1
ATOM 5270 C C . ILE B 1 312 ? 17.501 -8.98 -21.915 1 87.57 312 ILE B C 1
ATOM 5272 O O . ILE B 1 312 ? 16.732 -9.601 -21.176 1 87.57 312 ILE B O 1
ATOM 5276 N N . SER B 1 313 ? 17.311 -7.783 -22.289 1 86.45 313 SER B N 1
ATOM 5277 C CA . SER B 1 313 ? 16.159 -7.028 -21.806 1 86.45 313 SER B CA 1
ATOM 5278 C C . SER B 1 313 ? 14.85 -7.663 -22.264 1 86.45 313 SER B C 1
ATOM 5280 O O . SER B 1 313 ? 13.884 -7.725 -21.502 1 86.45 313 SER B O 1
ATOM 5282 N N . ARG B 1 314 ? 14.879 -8.095 -23.419 1 85.64 314 ARG B N 1
ATOM 5283 C CA . ARG B 1 314 ? 13.688 -8.741 -23.961 1 85.64 314 ARG B CA 1
ATOM 5284 C C . ARG B 1 314 ? 13.355 -10.013 -23.188 1 85.64 314 ARG B C 1
ATOM 5286 O O . ARG B 1 314 ? 12.188 -10.278 -22.892 1 85.64 314 ARG B O 1
ATOM 5293 N N . GLY B 1 315 ? 14.373 -10.758 -22.859 1 86.82 315 GLY B N 1
ATOM 5294 C CA . GLY B 1 315 ? 14.174 -11.971 -22.083 1 86.82 315 GLY B CA 1
ATOM 5295 C C . GLY B 1 315 ? 13.717 -11.702 -20.662 1 86.82 315 GLY B C 1
ATOM 5296 O O . GLY B 1 315 ? 12.88 -12.43 -20.125 1 86.82 315 GLY B O 1
ATOM 5297 N N . ARG B 1 316 ? 14.166 -10.631 -20.113 1 89.41 316 ARG B N 1
ATOM 5298 C CA . ARG B 1 316 ? 13.866 -10.277 -18.729 1 89.41 316 ARG B CA 1
ATOM 5299 C C . ARG B 1 316 ? 12.45 -9.727 -18.599 1 89.41 316 ARG B C 1
ATOM 5301 O O . ARG B 1 316 ? 11.87 -9.741 -17.511 1 89.41 316 ARG B O 1
ATOM 5308 N N . ARG B 1 317 ? 11.936 -9.167 -19.571 1 87.7 317 ARG B N 1
ATOM 5309 C CA . ARG B 1 317 ? 10.637 -8.501 -19.553 1 87.7 317 ARG B CA 1
ATOM 5310 C C . ARG B 1 317 ? 9.545 -9.444 -19.06 1 87.7 317 ARG B C 1
ATOM 5312 O O . ARG B 1 317 ? 8.584 -9.009 -18.422 1 87.7 317 ARG B O 1
ATOM 5319 N N . ILE B 1 318 ? 9.768 -10.681 -19.302 1 89.12 318 ILE B N 1
ATOM 5320 C CA . ILE B 1 318 ? 8.743 -11.65 -18.93 1 89.12 318 ILE B CA 1
ATOM 5321 C C . ILE B 1 318 ? 8.575 -11.665 -17.412 1 89.12 318 ILE B C 1
ATOM 5323 O O . ILE B 1 318 ? 7.45 -11.701 -16.906 1 89.12 318 ILE B O 1
ATOM 5327 N N . SER B 1 319 ? 9.709 -11.681 -16.688 1 90.53 319 SER B N 1
ATOM 5328 C CA . SER B 1 319 ? 9.622 -11.667 -15.231 1 90.53 319 SER B CA 1
ATOM 5329 C C . SER B 1 319 ? 9.001 -10.369 -14.726 1 90.53 319 SER B C 1
ATOM 5331 O O . SER B 1 319 ? 8.199 -10.382 -13.79 1 90.53 319 SER B O 1
ATOM 5333 N N . GLU B 1 320 ? 9.296 -9.321 -15.349 1 85.75 320 GLU B N 1
ATOM 5334 C CA . GLU B 1 320 ? 8.706 -8.035 -14.992 1 85.75 320 GLU B CA 1
ATOM 5335 C C . GLU B 1 320 ? 7.197 -8.038 -15.219 1 85.75 320 GLU B C 1
ATOM 5337 O O . GLU B 1 320 ? 6.438 -7.532 -14.39 1 85.75 320 GLU B O 1
ATOM 5342 N N . ASN B 1 321 ? 6.842 -8.616 -16.313 1 84.9 321 ASN B N 1
ATOM 5343 C CA . ASN B 1 321 ? 5.427 -8.668 -16.663 1 84.9 321 ASN B CA 1
ATOM 5344 C C . ASN B 1 321 ? 4.641 -9.546 -15.692 1 84.9 321 ASN B C 1
ATOM 5346 O O . ASN B 1 321 ? 3.545 -9.179 -15.265 1 84.9 321 ASN B O 1
ATOM 5350 N N . ILE B 1 322 ? 5.234 -10.602 -15.392 1 86.22 322 ILE B N 1
ATOM 5351 C CA . ILE B 1 322 ? 4.557 -11.519 -14.481 1 86.22 322 ILE B CA 1
ATOM 5352 C C . ILE B 1 322 ? 4.349 -10.841 -13.128 1 86.22 322 ILE B C 1
ATOM 5354 O O . ILE B 1 322 ? 3.263 -10.917 -12.549 1 86.22 322 ILE B O 1
ATOM 5358 N N . LEU B 1 323 ? 5.302 -10.177 -12.629 1 85.68 323 LEU B N 1
ATOM 5359 C CA . LEU B 1 323 ? 5.198 -9.482 -11.35 1 85.68 323 LEU B CA 1
ATOM 5360 C C . LEU B 1 323 ? 4.221 -8.315 -11.443 1 85.68 323 LEU B C 1
ATOM 5362 O O . LEU B 1 323 ? 3.504 -8.022 -10.484 1 85.68 323 LEU B O 1
ATOM 5366 N N . GLY B 1 324 ? 4.202 -7.73 -12.571 1 82.77 324 GLY B N 1
ATOM 5367 C CA . GLY B 1 324 ? 3.223 -6.681 -12.807 1 82.77 324 GLY B CA 1
ATOM 5368 C C . GLY B 1 324 ? 1.793 -7.187 -12.801 1 82.77 324 GLY B C 1
ATOM 5369 O O . GLY B 1 324 ? 0.918 -6.58 -12.18 1 82.77 324 GLY B O 1
ATOM 5370 N N . ILE B 1 325 ? 1.596 -8.25 -13.449 1 82.77 325 ILE B N 1
ATOM 5371 C CA . ILE B 1 325 ? 0.272 -8.86 -13.514 1 82.77 325 ILE B CA 1
ATOM 5372 C C . ILE B 1 325 ? -0.169 -9.287 -12.116 1 82.77 325 ILE B C 1
ATOM 5374 O O . ILE B 1 325 ? -1.306 -9.031 -11.711 1 82.77 325 ILE B O 1
ATOM 5378 N N . LEU B 1 326 ? 0.741 -9.844 -11.402 1 84.24 326 LEU B N 1
ATOM 5379 C CA . LEU B 1 326 ? 0.453 -10.275 -10.039 1 84.24 326 LEU B CA 1
ATOM 5380 C C . LEU B 1 326 ? 0.057 -9.089 -9.166 1 84.24 326 LEU B C 1
ATOM 5382 O O . LEU B 1 326 ? -0.925 -9.16 -8.423 1 84.24 326 LEU B O 1
ATOM 5386 N N . GLY B 1 327 ? 0.779 -8.079 -9.301 1 83.77 327 GLY B N 1
ATOM 5387 C CA . GLY B 1 327 ? 0.503 -6.884 -8.521 1 83.77 327 GLY B CA 1
ATOM 5388 C C . GLY B 1 327 ? -0.817 -6.228 -8.88 1 83.77 327 GLY B C 1
ATOM 5389 O O . GLY B 1 327 ? -1.523 -5.721 -8.006 1 83.77 327 GLY B O 1
ATOM 5390 N N . ASN B 1 328 ? -1.169 -6.302 -10.109 1 79.62 328 ASN B N 1
ATOM 5391 C CA . ASN B 1 328 ? -2.397 -5.66 -10.567 1 79.62 328 ASN B CA 1
ATOM 5392 C C . ASN B 1 328 ? -3.627 -6.495 -10.223 1 79.62 328 ASN B C 1
ATOM 5394 O O . ASN B 1 328 ? -4.686 -5.947 -9.909 1 79.62 328 ASN B O 1
ATOM 5398 N N . ARG B 1 329 ? -3.417 -7.726 -10.352 1 85.53 329 ARG B N 1
ATOM 5399 C CA . ARG B 1 329 ? -4.551 -8.605 -10.083 1 85.53 329 ARG B CA 1
ATOM 5400 C C . ARG B 1 329 ? -4.793 -8.743 -8.584 1 85.53 329 ARG B C 1
ATOM 5402 O O . ARG B 1 329 ? -5.933 -8.653 -8.123 1 85.53 329 ARG B O 1
ATOM 5409 N N . TRP B 1 330 ? -3.696 -8.948 -7.897 1 89.83 330 TRP B N 1
ATOM 5410 C CA . TRP B 1 330 ? -3.776 -9.105 -6.449 1 89.83 330 TRP B CA 1
ATOM 5411 C C . TRP B 1 330 ? -3.202 -7.885 -5.736 1 89.83 330 TRP B C 1
ATOM 5413 O O . TRP B 1 330 ? -1.99 -7.794 -5.527 1 89.83 330 TRP B O 1
ATOM 5423 N N . ARG B 1 331 ? -3.973 -7.118 -5.245 1 86.53 331 ARG B N 1
ATOM 5424 C CA . ARG B 1 331 ? -3.614 -5.789 -4.761 1 86.53 331 ARG B CA 1
ATOM 5425 C C . ARG B 1 331 ? -3.004 -5.861 -3.365 1 86.53 331 ARG B C 1
ATOM 5427 O O . ARG B 1 331 ? -2.571 -4.844 -2.818 1 86.53 331 ARG B O 1
ATOM 5434 N N . CYS B 1 332 ? -2.971 -7.043 -2.812 1 87.54 332 CYS B N 1
ATOM 5435 C CA . CYS B 1 332 ? -2.292 -7.201 -1.531 1 87.54 332 CYS B CA 1
ATOM 5436 C C . CYS B 1 332 ? -0.789 -6.993 -1.681 1 87.54 332 CYS B C 1
ATOM 5438 O O . CYS B 1 332 ? -0.1 -6.688 -0.706 1 87.54 332 CYS B O 1
ATOM 5440 N N . PHE B 1 333 ? -0.26 -7.053 -2.896 1 85.96 333 PHE B N 1
ATOM 5441 C CA . PHE B 1 333 ? 1.182 -6.978 -3.099 1 85.96 333 PHE B CA 1
ATOM 5442 C C . PHE B 1 333 ? 1.661 -5.532 -3.055 1 85.96 333 PHE B C 1
ATOM 5444 O O . PHE B 1 333 ? 2.694 -5.233 -2.451 1 85.96 333 PHE B O 1
ATOM 5451 N N . PRO B 1 334 ? 0.955 -4.698 -3.694 1 80.28 334 PRO B N 1
ATOM 5452 C CA . PRO B 1 334 ? 1.414 -3.31 -3.601 1 80.28 334 PRO B CA 1
ATOM 5453 C C . PRO B 1 334 ? 1.112 -2.678 -2.244 1 80.28 334 PRO B C 1
ATOM 5455 O O . PRO B 1 334 ? 1.754 -1.699 -1.857 1 80.28 334 PRO B O 1
ATOM 5458 N N . ALA B 1 335 ? 0.17 -3.18 -1.55 1 82.91 335 ALA B N 1
ATOM 5459 C CA . ALA B 1 335 ? -0.185 -2.658 -0.233 1 82.91 335 ALA B CA 1
ATOM 5460 C C . ALA B 1 335 ? 0.696 -3.266 0.855 1 82.91 335 ALA B C 1
ATOM 5462 O O . ALA B 1 335 ? 1.116 -4.421 0.749 1 82.91 335 ALA B O 1
ATOM 5463 N N . PRO B 1 336 ? 0.953 -2.514 1.853 1 81.9 336 PRO B N 1
ATOM 5464 C CA . PRO B 1 336 ? 1.722 -3.095 2.956 1 81.9 336 PRO B CA 1
ATOM 5465 C C . PRO B 1 336 ? 0.924 -4.125 3.754 1 81.9 336 PRO B C 1
ATOM 5467 O O . PRO B 1 336 ? -0.243 -3.89 4.078 1 81.9 336 PRO B O 1
ATOM 5470 N N . PHE B 1 337 ? 1.547 -5.254 3.977 1 83.98 337 PHE B N 1
ATOM 5471 C CA . PHE B 1 337 ? 0.932 -6.27 4.823 1 83.98 337 PHE B CA 1
ATOM 5472 C C . PHE B 1 337 ? 1.02 -5.877 6.292 1 83.98 337 PHE B C 1
ATOM 5474 O O . PHE B 1 337 ? 2.097 -5.54 6.787 1 83.98 337 PHE B O 1
ATOM 5481 N N . LEU B 1 338 ? -0.113 -5.814 6.906 1 81.31 338 LEU B N 1
ATOM 5482 C CA . LEU B 1 338 ? -0.143 -5.583 8.346 1 81.31 338 LEU B CA 1
ATOM 5483 C C . LEU B 1 338 ? -0.121 -6.903 9.109 1 81.31 338 LEU B C 1
ATOM 5485 O O . LEU B 1 338 ? -1.032 -7.188 9.89 1 81.31 338 LEU B O 1
ATOM 5489 N N . LEU B 1 339 ? 0.827 -7.719 8.847 1 81.24 339 LEU B N 1
ATOM 5490 C CA . LEU B 1 339 ? 0.986 -9.05 9.423 1 81.24 339 LEU B CA 1
ATOM 5491 C C . LEU B 1 339 ? 2.44 -9.305 9.808 1 81.24 339 LEU B C 1
ATOM 5493 O O . LEU B 1 339 ? 3.339 -8.585 9.366 1 81.24 339 LEU B O 1
ATOM 5497 N N . GLN B 1 340 ? 2.625 -10.216 10.652 1 79.49 340 GLN B N 1
ATOM 5498 C CA . GLN B 1 340 ? 3.98 -10.657 10.964 1 79.49 340 GLN B CA 1
ATOM 5499 C C . GLN B 1 340 ? 4.658 -11.26 9.738 1 79.49 340 GLN B C 1
ATOM 5501 O O . GLN B 1 340 ? 4.007 -11.915 8.921 1 79.49 340 GLN B O 1
ATOM 5506 N N . PRO B 1 341 ? 5.9 -11.079 9.633 1 75.89 341 PRO B N 1
ATOM 5507 C CA . PRO B 1 341 ? 6.634 -11.543 8.454 1 75.89 341 PRO B CA 1
ATOM 5508 C C . PRO B 1 341 ? 6.407 -13.024 8.161 1 75.89 341 PRO B C 1
ATOM 5510 O O . PRO B 1 341 ? 6.358 -13.426 6.996 1 75.89 341 PRO B O 1
ATOM 5513 N N . GLU B 1 342 ? 6.281 -13.819 9.205 1 77.21 342 GLU B N 1
ATOM 5514 C CA . GLU B 1 342 ? 6.097 -15.254 9.008 1 77.21 342 GLU B CA 1
ATOM 5515 C C . GLU B 1 342 ? 4.789 -15.548 8.279 1 77.21 342 GLU B C 1
ATOM 5517 O O . GLU B 1 342 ? 4.723 -16.465 7.457 1 77.21 342 GLU B O 1
ATOM 5522 N N . LYS B 1 343 ? 3.824 -14.736 8.577 1 80.08 343 LYS B N 1
ATOM 5523 C CA . LYS B 1 343 ? 2.526 -14.912 7.933 1 80.08 343 LYS B CA 1
ATOM 5524 C C . LYS B 1 343 ? 2.548 -14.39 6.499 1 80.08 343 LYS B C 1
ATOM 5526 O O . LYS B 1 343 ? 1.872 -14.934 5.624 1 80.08 343 LYS B O 1
ATOM 5531 N N . VAL B 1 344 ? 3.336 -13.355 6.347 1 79.91 344 VAL B N 1
ATOM 5532 C CA . VAL B 1 344 ? 3.446 -12.777 5.011 1 79.91 344 VAL B CA 1
ATOM 5533 C C . VAL B 1 344 ? 4.145 -13.762 4.078 1 79.91 344 VAL B C 1
ATOM 5535 O O . VAL B 1 344 ? 3.737 -13.932 2.926 1 79.91 344 VAL B O 1
ATOM 5538 N N . GLN B 1 345 ? 5.134 -14.415 4.643 1 80.04 345 GLN B N 1
ATOM 5539 C CA . GLN B 1 345 ? 5.88 -15.4 3.867 1 80.04 345 GLN B CA 1
ATOM 5540 C C . GLN B 1 345 ? 4.993 -16.579 3.477 1 80.04 345 GLN B C 1
ATOM 5542 O O . GLN B 1 345 ? 5.05 -17.058 2.343 1 80.04 345 GLN B O 1
#

Foldseek 3Di:
DVVVPPPPPDPPDDDPPPPPPDPPDVVVVVVVPPDDDPPPPDPDDDQDVLLVCLCPQACCNPVQVCCLPPNQVVNCLQLVDGPVVLVVLLVQLVVQLPDPPDPPDPPQHSSRLSSLLSNCQQALDQLVVNCNRRSHDSVVSLVSNLSSVVSSCVRCVCPQQAAAQAQVLQVVQQVLCCVQLNDGLERWAKDKAKFKAAEDVPDDDPPCPPVRIWIKIKMFTATSVLGTHHIDIDHTRVDFPQVVCVVDVVNVCCPDPVNRSHHDDFDDDVPGDDTAHRAYEYEPSHDDDSHYDYADDPPPDDPVSVVVNSSSVSSNVSVVVSVVVSCNRGVSRVDHDHDDSVSVD/DVVVPPPPPDPPDDDPPVPPDPPPDVVVVVVVPPDDDPPPPDPDDDQDVLLVCLCPQACCNPVQVCCLPPNQVVNCLQLVDGPVVLVVLLVQLVVQLPDPPDPPDPPQHSSRLSSLLSNCQQALDQLVVNCNRRSHDSVVS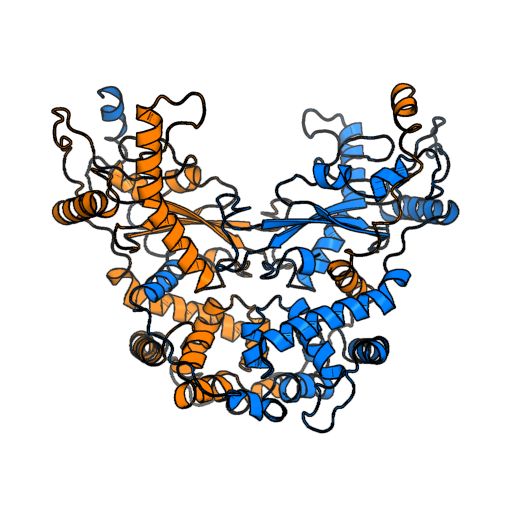LVSNLSSVVSSCVRCVCPQQAAAQAQVLQVVQQVLCCVPLNDGLERWAKDKAKFKAAEDVPDDDPPCPPVRIKIKIKMFTATSVLGTHHIDIDHTRVDFPQVVCVVDVVNVCCPDPVNRSHHDDFDDDVPGDDTAHRAYEYEPSHDDDSHYDYQDDPPPDDPVSVVVNSSSVSSNVSVVVSVVVSCNRGVSRVDHHHDDSVSVD